Protein 4D0K (pdb70)

Organism: Chaetomium thermophilum (strain DSM 1495 / CBS 144.50 / IMI 039719) (NCBI:txid759272)

Solvent-accessible surface area: 23928 Å² total; per-residue (Å²): 71,74,93,78,35,67,69,35,18,117,33,28,49,19,55,114,82,95,63,102,131,16,7,49,7,13,18,12,0,60,79,15,13,0,0,0,0,0,2,27,111,0,27,2,3,0,4,64,12,98,97,6,82,87,11,0,1,3,28,1,3,67,60,109,28,23,24,1,66,35,10,28,22,13,111,129,0,0,0,0,0,0,14,111,1,0,2,3,0,33,29,45,1,1,8,70,32,51,14,122,68,147,47,3,104,39,0,54,0,1,3,28,0,52,100,48,59,91,13,0,1,0,0,0,82,11,106,31,5,0,0,0,27,2,107,146,12,72,47,82,95,72,32,92,13,123,88,62,1,35,38,6,55,75,29,112,34,1,0,0,0,7,99,88,0,12,0,1,0,2,32,17,129,64,19,132,52,64,91,58,9,103,2,5,72,53,47,20,58,10,0,8,1,69,73,38,23,0,0,0,0,0,0,88,132,61,18,18,66,67,0,18,0,0,20,0,146,106,56,48,69,59,172,48,3,74,2,102,44,74,0,1,24,0,18,4,15,34,120,93,92,46,14,0,9,2,0,5,81,132,0,42,6,21,28,8,46,10,105,83,38,137,66,58,43,57,73,138,5,135,23,82,31,100,9,85,32,5,28,24,0,40,0,1,24,0,5,3,0,8,2,20,76,7,18,9,4,0,9,0,2,60,129,109,17,37,1,2,90,136,60,101,105,32,97,99,46,178,116,149,168,106,246,116,145,91,82,3,85,122,15,87,0,10,95,7,0,6,75,3,3,2,1,4,33,8,31,104,35,118,84,59,101,23,22,46,62,25,8,68,41,29,3,0,58,5,0,10,41,65,0,1,27,70,77,70,88,156,38,101,9,41,12,11,32,40,41,0,60,67,4,0,29,67,5,43,58,13,51,101,46,13,5,73,0,48,8,172,76,90,53,1,9,3,1,0,1,5,96,15,0,106,86,29,10,55,135,2,38,67,105,15,76,182,198,48,85,47,80,30,136,48,4,83,4,0,0,22,0,7,0,0,4,29,16,23,74,22,118,81,62,99,52,2,0,58,57,51,26,24,62,23,0,22,1,0,3,22,58,0,0,20,72,65,77,91,153,46,117,29,58,46,46,80,42,48,9,61,66,7,2,60,59,0,40,69,16,50,107,82,86,7,106,0,53,12,95,98,114,138,64,85,55,99,12,6,3,105,67,0,58,82,22,1,50,114,0,8,73,51,0,64,158

InterPro domains:
  IPR012337 Ribonuclease H-like superfamily [SSF53098] (893-1071)
  IPR013520 Ribonuclease H-like domain [PF00929] (894-1067)
  IPR013520 Ribonuclease H-like domain [SM00479] (892-1076)
  IPR015943 WD40/YVTN repeat-like-containing domain superfamily [G3DSA:2.130.10.10] (1-319)
  IPR028881 PAN2, UCH domain [PF13423] (490-820)
  IPR028889 Ubiquitin specific protease UPS, catalytic domain [PS50235] (490-846)
  IPR030843 PAN2-PAN3 deadenylation complex catalytic subunit PAN2 [MF_03182] (2-1100)
  IPR036322 WD40-repeat-containing domain superfamily [SSF50978] (21-313)
  IPR036397 Ribonuclease H superfamily [G3DSA:3.30.420.10] (889-1093)
  IPR038765 Papain-like cysteine peptidase superfamily [SSF54001] (486-853)
  IPR048841 PAN2-PAN3 deadenylation complex catalytic subunit PAN2, N-terminal [PF20770] (24-309)
  IPR050785 PAN2-PAN3 complex catalytic subunit [PTHR15728] (4-1113)

B-factor: mean 44.95, std 17.05, range [20.57, 124.29]

GO terms:
  GO:0004535 poly(A)-specific ribonuclease activity (F, EXP)
  GO:0005515 protein binding (F, IPI)

Structure (mmCIF, N/CA/C/O backbone):
data_4D0K
#
_entry.id   4D0K
#
_cell.length_a   72.414
_cell.length_b   93.568
_cell.length_c   110.676
_cell.angle_alpha   90.00
_cell.angle_beta   90.00
_cell.angle_gamma   90.00
#
_symmetry.space_group_name_H-M   'P 21 21 21'
#
loop_
_entity.id
_entity.type
_entity.pdbx_description
1 polymer 'A-SPECIFIC RIBONUCLEASE SUBUNIT PAN2'
2 polymer 'PAB-DEPENDENT POLY(A)-SPECIFIC RIBONUCLEASE SUBUNIT PAN3-LIKE PROTEIN'
3 water water
#
loop_
_atom_site.group_PDB
_atom_site.id
_atom_site.type_symbol
_atom_site.label_atom_id
_atom_site.label_alt_id
_atom_site.label_comp_id
_atom_site.label_asym_id
_atom_site.label_entity_id
_atom_site.label_seq_id
_atom_site.pdbx_PDB_ins_code
_atom_site.Cartn_x
_atom_site.Cartn_y
_atom_site.Cartn_z
_atom_site.occupancy
_atom_site.B_iso_or_equiv
_atom_site.auth_seq_id
_atom_site.auth_comp_id
_atom_site.auth_asym_id
_atom_site.auth_atom_id
_atom_site.pdbx_PDB_model_num
ATOM 1 N N . MET A 1 4 ? -19.543 5.980 6.374 1.00 111.91 1 MET A N 1
ATOM 2 C CA . MET A 1 4 ? -20.240 7.048 5.667 1.00 113.30 1 MET A CA 1
ATOM 3 C C . MET A 1 4 ? -21.450 6.509 4.907 1.00 117.53 1 MET A C 1
ATOM 4 O O . MET A 1 4 ? -22.272 5.785 5.470 1.00 118.97 1 MET A O 1
ATOM 6 N N . ASP A 1 5 ? -21.547 6.858 3.627 1.00 118.13 2 ASP A N 1
ATOM 7 C CA . ASP A 1 5 ? -22.685 6.463 2.799 1.00 118.49 2 ASP A CA 1
ATOM 8 C C . ASP A 1 5 ? -22.778 4.953 2.605 1.00 115.10 2 ASP A C 1
ATOM 9 O O . ASP A 1 5 ? -21.878 4.207 2.994 1.00 113.02 2 ASP A O 1
ATOM 14 N N . ALA A 1 6 ? -23.873 4.510 1.994 1.00 113.11 3 ALA A N 1
ATOM 15 C CA . ALA A 1 6 ? -24.164 3.085 1.891 1.00 108.85 3 ALA A CA 1
ATOM 16 C C . ALA A 1 6 ? -24.328 2.606 0.451 1.00 101.62 3 ALA A C 1
ATOM 17 O O . ALA A 1 6 ? -24.085 1.436 0.152 1.00 99.69 3 ALA A O 1
ATOM 19 N N . ASP A 1 7 ? -24.739 3.501 -0.442 1.00 96.28 4 ASP A N 1
ATOM 20 C CA . ASP A 1 7 ? -25.020 3.103 -1.817 1.00 91.11 4 ASP A CA 1
ATOM 21 C C . ASP A 1 7 ? -23.778 3.164 -2.708 1.00 83.58 4 ASP A C 1
ATOM 22 O O . ASP A 1 7 ? -23.865 2.930 -3.912 1.00 83.60 4 ASP A O 1
ATOM 27 N N . TRP A 1 8 ? -22.627 3.469 -2.115 1.00 73.83 5 TRP A N 1
ATOM 28 C CA . TRP A 1 8 ? -21.373 3.503 -2.865 1.00 63.22 5 TRP A CA 1
ATOM 29 C C . TRP A 1 8 ? -21.020 2.134 -3.428 1.00 59.83 5 TRP A C 1
ATOM 30 O O . TRP A 1 8 ? -21.230 1.108 -2.780 1.00 61.79 5 TRP A O 1
ATOM 41 N N . ASP A 1 9 ? -20.483 2.127 -4.642 1.00 52.44 6 ASP A N 1
ATOM 42 C CA . ASP A 1 9 ? -20.131 0.887 -5.317 1.00 55.43 6 ASP A CA 1
ATOM 43 C C . ASP A 1 9 ? -19.073 1.157 -6.379 1.00 50.48 6 ASP A C 1
ATOM 44 O O . ASP A 1 9 ? -18.750 2.311 -6.654 1.00 47.16 6 ASP A O 1
ATOM 49 N N . GLU A 1 10 ? -18.526 0.096 -6.963 1.00 48.72 7 GLU A N 1
ATOM 50 C CA . GLU A 1 10 ? -17.649 0.252 -8.115 1.00 49.82 7 GLU A CA 1
ATOM 51 C C . GLU A 1 10 ? -18.481 0.700 -9.310 1.00 49.65 7 GLU A C 1
ATOM 52 O O . GLU A 1 10 ? -19.322 -0.046 -9.807 1.00 52.02 7 GLU A O 1
ATOM 58 N N . VAL A 1 11 ? -18.247 1.926 -9.758 1.00 45.95 8 VAL A N 1
ATOM 59 C CA . VAL A 1 11 ? -19.005 2.500 -10.863 1.00 44.39 8 VAL A CA 1
ATOM 60 C C . VAL A 1 11 ? -18.379 2.134 -12.203 1.00 43.27 8 VAL A C 1
ATOM 61 O O . VAL A 1 11 ? -19.076 1.817 -13.169 1.00 45.23 8 VAL A O 1
ATOM 65 N N . THR A 1 12 ? -17.053 2.162 -12.244 1.00 41.46 9 THR A N 1
ATOM 66 C CA . THR A 1 12 ? -16.315 1.926 -13.475 1.00 39.25 9 THR A CA 1
ATOM 67 C C . THR A 1 12 ? -15.033 1.157 -13.195 1.00 38.32 9 THR A C 1
ATOM 68 O O . THR A 1 12 ? -14.337 1.427 -12.218 1.00 36.85 9 THR A O 1
ATOM 72 N N . ARG A 1 13 ? -14.725 0.192 -14.050 1.00 33.36 10 ARG A N 1
ATOM 73 C CA . ARG A 1 13 ? -13.411 -0.426 -14.027 1.00 35.30 10 ARG A CA 1
ATOM 74 C C . ARG A 1 13 ? -12.808 -0.397 -15.420 1.00 38.05 10 ARG A C 1
ATOM 75 O O . ARG A 1 13 ? -13.429 -0.830 -16.390 1.00 43.22 10 ARG A O 1
ATOM 83 N N . ILE A 1 14 ? -11.597 0.125 -15.517 1.00 34.76 11 ILE A N 1
ATOM 84 C CA . ILE A 1 14 ? -10.863 0.064 -16.763 1.00 41.07 11 ILE A CA 1
ATOM 85 C C . ILE A 1 14 ? -9.531 -0.607 -16.506 1.00 42.86 11 ILE A C 1
ATOM 86 O O . ILE A 1 14 ? -9.053 -0.666 -15.370 1.00 40.44 11 ILE A O 1
ATOM 91 N N . ALA A 1 15 ? -8.950 -1.142 -17.566 1.00 42.52 12 ALA A N 1
ATOM 92 C CA . ALA A 1 15 ? -7.613 -1.690 -17.492 1.00 44.81 12 ALA A CA 1
ATOM 93 C C . ALA A 1 15 ? -6.722 -0.864 -18.395 1.00 47.00 12 ALA A C 1
ATOM 94 O O . ALA A 1 15 ? -6.898 -0.846 -19.612 1.00 46.43 12 ALA A O 1
ATOM 96 N N . TYR A 1 16 ? -5.782 -0.154 -17.792 1.00 40.92 13 TYR A N 1
ATOM 97 C CA . TYR A 1 16 ? -4.838 0.634 -18.556 1.00 38.86 13 TYR A CA 1
ATOM 98 C C . TYR A 1 16 ? -3.461 0.492 -17.922 1.00 43.04 13 TYR A C 1
ATOM 99 O O . TYR A 1 16 ? -3.315 0.681 -16.711 1.00 42.27 13 TYR A O 1
ATOM 108 N N . PRO A 1 17 ? -2.447 0.135 -18.729 1.00 44.12 14 PRO A N 1
ATOM 109 C CA . PRO A 1 17 ? -2.519 -0.152 -20.169 1.00 45.84 14 PRO A CA 1
ATOM 110 C C . PRO A 1 17 ? -3.391 -1.362 -20.499 1.00 50.47 14 PRO A C 1
ATOM 111 O O . PRO A 1 17 ? -3.556 -2.252 -19.658 1.00 45.57 14 PRO A O 1
ATOM 115 N N . ALA A 1 18 ? -3.962 -1.366 -21.700 1.00 50.20 15 ALA A N 1
ATOM 116 C CA . ALA A 1 18 ? -4.851 -2.435 -22.132 1.00 55.25 15 ALA A CA 1
ATOM 117 C C . ALA A 1 18 ? -4.113 -3.768 -22.187 1.00 56.90 15 ALA A C 1
ATOM 118 O O . ALA A 1 18 ? -2.953 -3.823 -22.599 1.00 50.76 15 ALA A O 1
ATOM 120 N N . PRO A 1 19 ? -4.783 -4.845 -21.749 1.00 66.35 16 PRO A N 1
ATOM 121 C CA . PRO A 1 19 ? -4.224 -6.200 -21.786 1.00 73.04 16 PRO A CA 1
ATOM 122 C C . PRO A 1 19 ? -3.759 -6.588 -23.186 1.00 75.44 16 PRO A C 1
ATOM 123 O O . PRO A 1 19 ? -4.482 -6.356 -24.155 1.00 71.08 16 PRO A O 1
ATOM 127 N N . GLY A 1 20 ? -2.564 -7.162 -23.282 1.00 81.08 17 GLY A N 1
ATOM 128 C CA . GLY A 1 20 ? -1.992 -7.531 -24.564 1.00 89.42 17 GLY A CA 1
ATOM 129 C C . GLY A 1 20 ? -1.067 -6.456 -25.101 1.00 93.87 17 GLY A C 1
ATOM 130 O O . GLY A 1 20 ? -0.843 -6.368 -26.311 1.00 95.61 17 GLY A O 1
ATOM 131 N N . THR A 1 21 ? -0.534 -5.643 -24.190 1.00 93.34 18 THR A N 1
ATOM 132 C CA . THR A 1 21 ? 0.362 -4.537 -24.525 1.00 92.30 18 THR A CA 1
ATOM 133 C C . THR A 1 21 ? -0.276 -3.579 -25.529 1.00 93.65 18 THR A C 1
ATOM 134 O O . THR A 1 21 ? -1.085 -2.726 -25.159 1.00 93.94 18 THR A O 1
ATOM 136 N N . PHE A 1 24 ? 3.916 -4.086 -20.592 1.00 104.73 21 PHE A N 1
ATOM 137 C CA . PHE A 1 24 ? 2.556 -4.546 -20.859 1.00 105.26 21 PHE A CA 1
ATOM 138 C C . PHE A 1 24 ? 1.753 -4.768 -19.567 1.00 106.99 21 PHE A C 1
ATOM 139 O O . PHE A 1 24 ? 0.621 -4.291 -19.464 1.00 105.56 21 PHE A O 1
ATOM 141 N N . PRO A 1 25 ? 2.320 -5.491 -18.577 1.00 110.10 22 PRO A N 1
ATOM 142 C CA . PRO A 1 25 ? 1.572 -5.571 -17.322 1.00 107.94 22 PRO A CA 1
ATOM 143 C C . PRO A 1 25 ? 2.047 -4.539 -16.305 1.00 103.43 22 PRO A C 1
ATOM 144 O O . PRO A 1 25 ? 2.101 -4.839 -15.112 1.00 122.92 22 PRO A O 1
ATOM 148 N N . ARG A 1 26 ? 2.388 -3.343 -16.775 1.00 83.76 23 ARG A N 1
ATOM 149 C CA . ARG A 1 26 ? 2.956 -2.314 -15.910 1.00 64.29 23 ARG A CA 1
ATOM 150 C C . ARG A 1 26 ? 1.917 -1.260 -15.526 1.00 46.22 23 ARG A C 1
ATOM 151 O O . ARG A 1 26 ? 1.530 -0.428 -16.349 1.00 41.53 23 ARG A O 1
ATOM 159 N N . PRO A 1 27 ? 1.463 -1.294 -14.265 1.00 40.08 24 PRO A N 1
ATOM 160 C CA . PRO A 1 27 ? 0.420 -0.390 -13.772 1.00 36.84 24 PRO A CA 1
ATOM 161 C C . PRO A 1 27 ? 0.872 1.064 -13.754 1.00 33.68 24 PRO A C 1
ATOM 162 O O . PRO A 1 27 ? 2.070 1.342 -13.823 1.00 33.14 24 PRO A O 1
ATOM 166 N N . ALA A 1 28 ? -0.084 1.978 -13.643 1.00 29.07 25 ALA A N 1
ATOM 167 C CA . ALA A 1 28 ? 0.235 3.381 -13.419 1.00 28.35 25 ALA A CA 1
ATOM 168 C C . ALA A 1 28 ? 1.174 3.526 -12.225 1.00 27.67 25 ALA A C 1
ATOM 169 O O . ALA A 1 28 ? 1.055 2.794 -11.238 1.00 27.59 25 ALA A O 1
ATOM 171 N N . THR A 1 29 ? 2.117 4.456 -12.321 1.00 27.15 26 THR A N 1
ATOM 172 C CA . THR A 1 29 ? 3.051 4.715 -11.231 1.00 29.06 26 THR A CA 1
ATOM 173 C C . THR A 1 29 ? 2.616 5.921 -10.406 1.00 30.09 26 THR A C 1
ATOM 174 O O . THR A 1 29 ? 3.132 6.160 -9.315 1.00 26.14 26 THR A O 1
ATOM 178 N N . ALA A 1 30 ? 1.666 6.681 -10.940 1.00 25.85 27 ALA A N 1
ATOM 179 C CA . ALA A 1 30 ? 1.108 7.829 -10.226 1.00 26.31 27 ALA A CA 1
ATOM 180 C C . ALA A 1 30 ? -0.297 8.107 -10.733 1.00 24.34 27 ALA A C 1
ATOM 181 O O . ALA A 1 30 ? -0.577 7.925 -11.917 1.00 26.44 27 ALA A O 1
ATOM 183 N N . VAL A 1 31 ? -1.187 8.520 -9.832 1.00 23.61 28 VAL A N 1
ATOM 184 C CA A VAL A 1 31 ? -2.546 8.899 -10.214 0.50 21.51 28 VAL A CA 1
ATOM 185 C CA B VAL A 1 31 ? -2.560 8.854 -10.191 0.50 23.85 28 VAL A CA 1
ATOM 186 C C . VAL A 1 31 ? -3.031 10.037 -9.338 1.00 25.82 28 VAL A C 1
ATOM 187 O O . VAL A 1 31 ? -2.637 10.155 -8.176 1.00 25.59 28 VAL A O 1
ATOM 194 N N . ALA A 1 32 ? -3.871 10.896 -9.906 1.00 24.13 29 ALA A N 1
ATOM 195 C CA . ALA A 1 32 ? -4.427 12.019 -9.156 1.00 25.84 29 ALA A CA 1
ATOM 196 C C . ALA A 1 32 ? -5.679 12.556 -9.826 1.00 26.70 29 ALA A C 1
ATOM 197 O O . ALA A 1 32 ? -5.743 12.663 -11.053 1.00 25.86 29 ALA A O 1
ATOM 199 N N . PHE A 1 33 ? -6.669 12.903 -9.014 1.00 24.53 30 PHE A N 1
ATOM 200 C CA . PHE A 1 33 ? -7.841 13.606 -9.501 1.00 20.57 30 PHE A CA 1
ATOM 201 C C . PHE A 1 33 ? -7.515 15.083 -9.661 1.00 25.25 30 PHE A C 1
ATOM 202 O O . PHE A 1 33 ? -6.944 15.703 -8.764 1.00 24.00 30 PHE A O 1
ATOM 210 N N . ASP A 1 34 ? -7.892 15.632 -10.807 1.00 24.79 31 ASP A N 1
ATOM 211 C CA . ASP A 1 34 ? -7.779 17.063 -11.102 1.00 26.44 31 ASP A CA 1
ATOM 212 C C . ASP A 1 34 ? -8.792 17.851 -10.262 1.00 23.74 31 ASP A C 1
ATOM 213 O O . ASP A 1 34 ? -9.972 17.510 -10.251 1.00 27.39 31 ASP A O 1
ATOM 218 N N . PRO A 1 35 ? -8.346 18.902 -9.548 1.00 29.12 32 PRO A N 1
ATOM 219 C CA . PRO A 1 35 ? -9.304 19.693 -8.759 1.00 32.19 32 PRO A CA 1
ATOM 220 C C . PRO A 1 35 ? -10.139 20.671 -9.588 1.00 35.84 32 PRO A C 1
ATOM 221 O O . PRO A 1 35 ? -11.152 21.177 -9.093 1.00 34.86 32 PRO A O 1
ATOM 225 N N . ILE A 1 36 ? -9.725 20.915 -10.828 1.00 32.57 33 ILE A N 1
ATOM 226 C CA . ILE A 1 36 ? -10.316 21.957 -11.674 1.00 39.06 33 ILE A CA 1
ATOM 227 C C . ILE A 1 36 ? -11.139 21.387 -12.844 1.00 41.18 33 ILE A C 1
ATOM 228 O O . ILE A 1 36 ? -12.125 21.989 -13.278 1.00 42.16 33 ILE A O 1
ATOM 233 N N . ALA A 1 37 ? -10.745 20.217 -13.340 1.00 34.93 34 ALA A N 1
ATOM 234 C CA . ALA A 1 37 ? -11.452 19.574 -14.446 1.00 35.64 34 ALA A CA 1
ATOM 235 C C . ALA A 1 37 ? -11.879 18.165 -14.049 1.00 36.38 34 ALA A C 1
ATOM 236 O O . ALA A 1 37 ? -11.259 17.559 -13.178 1.00 34.03 34 ALA A O 1
ATOM 238 N N . GLU A 1 38 ? -12.929 17.644 -14.683 1.00 31.99 35 GLU A N 1
ATOM 239 C CA . GLU A 1 38 ? -13.428 16.302 -14.359 1.00 34.56 35 GLU A CA 1
ATOM 240 C C . GLU A 1 38 ? -12.538 15.233 -14.980 1.00 30.40 35 GLU A C 1
ATOM 241 O O . GLU A 1 38 ? -12.987 14.422 -15.799 1.00 28.48 35 GLU A O 1
ATOM 247 N N . LEU A 1 39 ? -11.274 15.245 -14.572 1.00 26.96 36 LEU A N 1
ATOM 248 C CA . LEU A 1 39 ? -10.242 14.401 -15.152 1.00 25.55 36 LEU A CA 1
ATOM 249 C C . LEU A 1 39 ? -9.543 13.580 -14.082 1.00 25.46 36 LEU A C 1
ATOM 250 O O . LEU A 1 39 ? -9.266 14.077 -12.990 1.00 26.54 36 LEU A O 1
ATOM 255 N N . LEU A 1 40 ? -9.266 12.321 -14.403 1.00 23.33 37 LEU A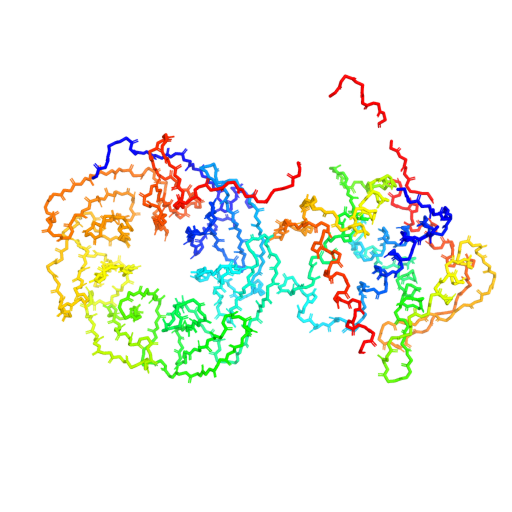 N 1
ATOM 256 C CA . LEU A 1 40 ? -8.325 11.526 -13.629 1.00 23.02 37 LEU A CA 1
ATOM 257 C C . LEU A 1 40 ? -7.016 11.481 -14.395 1.00 26.05 37 LEU A C 1
ATOM 258 O O . LEU A 1 40 ? -7.002 11.092 -15.561 1.00 26.00 37 LEU A O 1
ATOM 263 N N . TRP A 1 41 ? -5.923 11.878 -13.748 1.00 21.15 38 TRP A N 1
ATOM 264 C CA . TRP A 1 41 ? -4.608 11.833 -14.381 1.00 24.12 38 TRP A CA 1
ATOM 265 C C . TRP A 1 41 ? -3.823 10.605 -13.939 1.00 25.09 38 TRP A C 1
ATOM 266 O O . TRP A 1 41 ? -3.807 10.271 -12.755 1.00 24.50 38 TRP A O 1
ATOM 277 N N . ALA A 1 42 ? -3.189 9.934 -14.899 1.00 23.24 39 ALA A N 1
ATOM 278 C CA . ALA A 1 42 ? -2.381 8.750 -14.621 1.00 24.84 39 ALA A CA 1
ATOM 279 C C . ALA A 1 42 ? -1.005 8.884 -15.269 1.00 26.51 39 ALA A C 1
ATOM 280 O O . ALA A 1 42 ? -0.878 9.350 -16.401 1.00 24.64 39 ALA A O 1
ATOM 282 N N . GLY A 1 43 ? 0.022 8.478 -14.539 1.00 24.99 40 GLY A N 1
ATOM 283 C CA . GLY A 1 43 ? 1.376 8.484 -15.053 1.00 23.12 40 GLY A CA 1
ATOM 284 C C . GLY A 1 43 ? 1.888 7.059 -15.072 1.00 27.99 40 GLY A C 1
ATOM 285 O O . GLY A 1 43 ? 1.454 6.225 -14.275 1.00 29.66 40 GLY A O 1
ATOM 286 N N . PHE A 1 44 ? 2.817 6.780 -15.974 1.00 27.24 41 PHE A N 1
ATOM 287 C CA . PHE A 1 44 ? 3.244 5.407 -16.226 1.00 28.73 41 PHE A CA 1
ATOM 288 C C . PHE A 1 44 ? 4.751 5.321 -16.384 1.00 32.75 41 PHE A C 1
ATOM 289 O O . PHE A 1 44 ? 5.448 6.335 -16.333 1.00 31.31 41 PHE A O 1
ATOM 297 N N . ASP A 1 45 ? 5.257 4.107 -16.574 1.00 36.61 42 ASP A N 1
ATOM 298 C CA A ASP A 1 45 ? 6.664 3.929 -16.893 0.50 42.15 42 ASP A CA 1
ATOM 299 C CA B ASP A 1 45 ? 6.663 3.923 -16.898 0.50 42.15 42 ASP A CA 1
ATOM 300 C C . ASP A 1 45 ? 6.956 4.540 -18.261 1.00 38.58 42 ASP A C 1
ATOM 301 O O . ASP A 1 45 ? 6.042 4.743 -19.069 1.00 37.76 42 ASP A O 1
ATOM 310 N N . ARG A 1 46 ? 8.228 4.843 -18.505 1.00 37.68 43 ARG A N 1
ATOM 311 C CA . ARG A 1 46 ? 8.676 5.457 -19.754 1.00 42.09 43 ARG A CA 1
ATOM 312 C C . ARG A 1 46 ? 8.072 6.844 -19.948 1.00 38.36 43 ARG A C 1
ATOM 313 O O . ARG A 1 46 ? 7.874 7.299 -21.074 1.00 37.64 43 ARG A O 1
ATOM 321 N N . GLY A 1 47 ? 7.778 7.509 -18.835 1.00 35.30 44 GLY A N 1
ATOM 322 C CA . GLY A 1 47 ? 7.418 8.914 -18.850 1.00 35.83 44 GLY A CA 1
ATOM 323 C C . GLY A 1 47 ? 6.089 9.261 -19.484 1.00 32.24 44 GLY A C 1
ATOM 324 O O . GLY A 1 47 ? 5.874 10.411 -19.875 1.00 35.68 44 GLY A O 1
ATOM 325 N N . ARG A 1 48 ? 5.190 8.286 -19.578 1.00 27.65 45 ARG A N 1
ATOM 326 C CA . ARG A 1 48 ? 3.897 8.516 -20.224 1.00 31.94 45 ARG A CA 1
ATOM 327 C C . ARG A 1 48 ? 2.830 9.018 -19.252 1.00 27.89 45 ARG A C 1
ATOM 328 O O . ARG A 1 48 ? 2.722 8.540 -18.126 1.00 25.89 45 ARG A O 1
ATOM 336 N N . VAL A 1 49 ? 2.051 9.987 -19.713 1.00 26.60 46 VAL A N 1
ATOM 337 C CA . VAL A 1 49 ? 0.910 10.505 -18.978 1.00 24.57 46 VAL A CA 1
ATOM 338 C C . VAL A 1 49 ? -0.336 10.422 -19.848 1.00 27.07 46 VAL A C 1
ATOM 339 O O . VAL A 1 49 ? -0.274 10.640 -21.061 1.00 25.38 46 VAL A O 1
ATOM 343 N N . CYS A 1 50 ? -1.469 10.089 -19.248 1.00 24.46 47 CYS A N 1
ATOM 344 C CA . CYS A 1 50 ? -2.723 10.362 -19.928 1.00 25.93 47 CYS A CA 1
ATOM 345 C C . CYS A 1 50 ? -3.817 10.705 -18.933 1.00 27.64 47 CYS A C 1
ATOM 346 O O . CYS A 1 50 ? -3.720 10.415 -17.739 1.00 30.61 47 CYS A O 1
ATOM 349 N N . SER A 1 51 ? -4.851 11.361 -19.430 1.00 26.30 48 SER A N 1
ATOM 350 C CA . SER A 1 51 ? -5.969 11.732 -18.586 1.00 25.25 48 SER A CA 1
ATOM 351 C C . SER A 1 51 ? -7.194 10.970 -19.034 1.00 24.99 48 SER A C 1
ATOM 352 O O . SER A 1 51 ? -7.284 10.527 -20.185 1.00 27.77 48 SER A O 1
ATOM 355 N N . PHE A 1 52 ? -8.128 10.809 -18.108 1.00 23.96 49 PHE A N 1
ATOM 356 C CA . PHE A 1 52 ? -9.373 10.107 -18.352 1.00 25.53 49 PHE A CA 1
ATOM 357 C C . PHE A 1 52 ? -10.508 11.000 -17.887 1.00 26.83 49 PHE A C 1
ATOM 358 O O . PHE A 1 52 ? -10.451 11.554 -16.783 1.00 28.10 49 PHE A O 1
ATOM 366 N N . TYR A 1 53 ? -11.543 11.126 -18.708 1.00 27.80 50 TYR A N 1
ATOM 367 C CA . TYR A 1 53 ? -12.638 12.049 -18.420 1.00 33.24 50 TYR A CA 1
ATOM 368 C C . TYR A 1 53 ? -13.892 11.374 -17.867 1.00 32.56 50 TYR A C 1
ATOM 369 O O . TYR A 1 53 ? -14.329 10.339 -18.371 1.00 31.15 50 TYR A O 1
ATOM 378 N N . GLY A 1 54 ? -14.469 11.981 -16.835 1.00 32.50 51 GLY A N 1
ATOM 379 C CA . GLY A 1 54 ? -15.795 11.616 -16.361 1.00 35.20 51 GLY A CA 1
ATOM 380 C C . GLY A 1 54 ? -15.908 10.254 -15.702 1.00 35.04 51 GLY A C 1
ATOM 381 O O . GLY A 1 54 ? -14.908 9.564 -15.489 1.00 32.27 51 GLY A O 1
ATOM 382 N N . ARG A 1 55 ? -17.141 9.861 -15.397 1.00 37.73 52 ARG A N 1
ATOM 383 C CA . ARG A 1 55 ? -17.393 8.632 -14.647 1.00 38.64 52 ARG A CA 1
ATOM 384 C C . ARG A 1 55 ? -17.001 7.380 -15.425 1.00 36.93 52 ARG A C 1
ATOM 385 O O . ARG A 1 55 ? -16.689 6.351 -14.830 1.00 35.49 52 ARG A O 1
ATOM 393 N N . ASP A 1 56 ? -16.999 7.465 -16.753 1.00 33.29 53 ASP A N 1
ATOM 394 C CA . ASP A 1 56 ? -16.627 6.314 -17.572 1.00 35.48 53 ASP A CA 1
ATOM 395 C C . ASP A 1 56 ? -15.121 6.233 -17.818 1.00 32.67 53 ASP A C 1
ATOM 396 O O . ASP A 1 56 ? -14.635 5.269 -18.415 1.00 33.27 53 ASP A O 1
ATOM 401 N N . LEU A 1 57 ? -14.389 7.240 -17.343 1.00 29.38 54 LEU A N 1
ATOM 402 C CA . LEU A 1 57 ? -12.933 7.289 -17.492 1.00 26.21 54 LEU A CA 1
ATOM 403 C C . LEU A 1 57 ? -12.512 7.091 -18.948 1.00 31.63 54 LEU A C 1
ATOM 404 O O . LEU A 1 57 ? -11.694 6.220 -19.270 1.00 28.13 54 LEU A O 1
ATOM 409 N N . THR A 1 58 ? -13.089 7.914 -19.817 1.00 32.31 55 THR A N 1
ATOM 410 C CA . THR A 1 58 ? -12.765 7.919 -21.238 1.00 32.82 55 THR A CA 1
ATOM 411 C C . THR A 1 58 ? -11.444 8.633 -21.471 1.00 30.60 55 THR A C 1
ATOM 412 O O . THR A 1 58 ? -11.261 9.769 -21.021 1.00 28.15 55 THR A O 1
ATOM 416 N N . ARG A 1 59 ? -10.523 7.973 -22.168 1.00 32.41 56 ARG A N 1
ATOM 417 C CA . ARG A 1 59 ? -9.212 8.558 -22.431 1.00 36.27 56 ARG A CA 1
ATOM 418 C C . ARG A 1 59 ? -9.366 9.911 -23.127 1.00 34.41 56 ARG A C 1
ATOM 419 O O . ARG A 1 59 ? -10.114 10.041 -24.094 1.00 31.79 56 ARG A O 1
ATOM 427 N N . TYR A 1 60 ? -8.668 10.917 -22.613 1.00 27.02 57 TYR A N 1
ATOM 428 C CA . TYR A 1 60 ? -8.841 12.289 -23.075 1.00 30.69 57 TYR A CA 1
ATOM 429 C C . TYR A 1 60 ? -7.588 12.799 -23.781 1.00 32.14 57 TYR A C 1
ATOM 430 O O . TYR A 1 60 ? -7.521 12.807 -25.007 1.00 32.71 57 TYR A O 1
ATOM 439 N N . THR A 1 61 ? -6.594 13.222 -23.014 1.00 26.41 58 THR A N 1
ATOM 440 C CA . THR A 1 61 ? -5.343 13.672 -23.610 1.00 26.30 58 THR A CA 1
ATOM 441 C C . THR A 1 61 ? -4.189 12.834 -23.097 1.00 28.69 58 THR A C 1
ATOM 442 O O . THR A 1 61 ? -4.332 12.065 -22.143 1.00 28.31 58 THR A O 1
ATOM 446 N N . ALA A 1 62 ? -3.039 12.982 -23.740 1.00 28.27 59 ALA A N 1
ATOM 447 C CA . ALA A 1 62 ? -1.871 12.188 -23.397 1.00 24.71 59 ALA A CA 1
ATOM 448 C C . ALA A 1 62 ? -0.612 12.890 -23.882 1.00 31.34 59 ALA A C 1
ATOM 449 O O . ALA A 1 62 ? -0.638 13.607 -24.888 1.00 31.25 59 ALA A O 1
ATOM 451 N N . PHE A 1 63 ? 0.486 12.690 -23.163 1.00 30.90 60 PHE A N 1
ATOM 452 C CA . PHE A 1 63 ? 1.763 13.291 -23.529 1.00 33.11 60 PHE A CA 1
ATOM 453 C C . PHE A 1 63 ? 2.893 12.647 -22.741 1.00 34.86 60 PHE A C 1
ATOM 454 O O . PHE A 1 63 ? 2.658 11.938 -21.761 1.00 31.99 60 PHE A O 1
ATOM 462 N N . LYS A 1 64 ? 4.122 12.905 -23.167 1.00 32.66 61 LYS A N 1
ATOM 463 C CA . LYS A 1 64 ? 5.292 12.402 -22.460 1.00 33.88 61 LYS A CA 1
ATOM 464 C C . LYS A 1 64 ? 5.977 13.540 -21.716 1.00 35.82 61 LYS A C 1
ATOM 465 O O . LYS A 1 64 ? 5.817 14.710 -22.077 1.00 33.18 61 LYS A O 1
ATOM 471 N N . ILE A 1 65 ? 6.729 13.204 -20.670 1.00 33.55 62 ILE A N 1
ATOM 472 C CA . ILE A 1 65 ? 7.336 14.231 -19.824 1.00 33.89 62 ILE A CA 1
ATOM 473 C C . ILE A 1 65 ? 8.857 14.116 -19.765 1.00 33.65 62 ILE A C 1
ATOM 474 O O . ILE A 1 65 ? 9.536 14.996 -19.237 1.00 37.15 62 ILE A O 1
ATOM 479 N N . GLN A 1 66 ? 9.378 13.019 -20.300 1.00 29.70 63 GLN A N 1
ATOM 480 C CA . GLN A 1 66 ? 10.801 12.705 -20.217 1.00 35.93 63 GLN A CA 1
ATOM 481 C C . GLN A 1 66 ? 11.124 11.605 -21.221 1.00 39.92 63 GLN A C 1
ATOM 482 O O . GLN A 1 66 ? 10.216 10.907 -21.671 1.00 39.26 63 GLN A O 1
ATOM 488 N N . PRO A 1 67 ? 12.410 11.446 -21.585 1.00 44.35 64 PRO A N 1
ATOM 489 C CA . PRO A 1 67 ? 12.783 10.326 -22.463 1.00 45.33 64 PRO A CA 1
ATOM 490 C C . PRO A 1 67 ? 12.418 8.979 -21.844 1.00 42.20 64 PRO A C 1
ATOM 491 O O . PRO A 1 67 ? 12.389 8.870 -20.619 1.00 41.59 64 PRO A O 1
ATOM 495 N N . ALA A 1 68 ? 12.145 7.974 -22.672 1.00 40.55 65 ALA A N 1
ATOM 496 C CA . ALA A 1 68 ? 11.687 6.673 -22.183 1.00 46.20 65 ALA A CA 1
ATOM 497 C C . ALA A 1 68 ? 12.661 6.039 -21.188 1.00 46.76 65 ALA A C 1
ATOM 498 O O . ALA A 1 68 ? 12.250 5.326 -20.272 1.00 43.56 65 ALA A O 1
ATOM 500 N N . SER A 1 69 ? 13.947 6.316 -21.368 1.00 46.79 66 SER A N 1
ATOM 501 C CA . SER A 1 69 ? 14.993 5.716 -20.544 1.00 48.22 66 SER A CA 1
ATOM 502 C C . SER A 1 69 ? 15.028 6.261 -19.118 1.00 47.13 66 SER A C 1
ATOM 503 O O . SER A 1 69 ? 15.687 5.691 -18.252 1.00 47.41 66 SER A O 1
ATOM 506 N N . GLU A 1 70 ? 14.328 7.363 -18.868 1.00 44.90 67 GLU A N 1
ATOM 507 C CA . GLU A 1 70 ? 14.390 7.988 -17.548 1.00 42.75 67 GLU A CA 1
ATOM 508 C C . GLU A 1 70 ? 13.257 7.544 -16.618 1.00 44.35 67 GLU A C 1
ATOM 509 O O . GLU A 1 70 ? 12.977 8.196 -15.613 1.00 47.62 67 GLU A O 1
ATOM 515 N N . GLY A 1 71 ? 12.614 6.428 -16.952 1.00 42.53 68 GLY A N 1
ATOM 516 C CA . GLY A 1 71 ? 11.724 5.752 -16.019 1.00 43.60 68 GLY A CA 1
ATOM 517 C C . GLY A 1 71 ? 10.317 6.301 -15.842 1.00 38.61 68 GLY A C 1
ATOM 518 O O . GLY A 1 71 ? 9.731 6.846 -16.773 1.00 37.64 68 GLY A O 1
ATOM 519 N N . PRO A 1 72 ? 9.767 6.162 -14.623 1.00 34.02 69 PRO A N 1
ATOM 520 C CA . PRO A 1 72 ? 8.348 6.423 -14.358 1.00 30.89 69 PRO A CA 1
ATOM 521 C C . PRO A 1 72 ? 7.995 7.869 -14.012 1.00 32.29 69 PRO A C 1
ATOM 522 O O . PRO A 1 72 ? 8.845 8.675 -13.616 1.00 29.54 69 PRO A O 1
ATOM 526 N N . VAL A 1 73 ? 6.711 8.171 -14.163 1.00 27.93 70 VAL A N 1
ATOM 527 C CA . VAL A 1 73 ? 6.118 9.385 -13.628 1.00 29.42 70 VAL A CA 1
ATOM 528 C C . VAL A 1 73 ? 6.014 9.253 -12.111 1.00 26.04 70 VAL A C 1
ATOM 529 O O . VAL A 1 73 ? 5.607 8.207 -11.608 1.00 26.70 70 VAL A O 1
ATOM 533 N N . ARG A 1 74 ? 6.376 10.309 -11.386 1.00 24.58 71 ARG A N 1
ATOM 534 C CA . ARG A 1 74 ? 6.449 10.253 -9.931 1.00 26.41 71 ARG A CA 1
ATOM 535 C C . ARG A 1 74 ? 5.239 10.869 -9.241 1.00 29.08 71 ARG A C 1
ATOM 536 O O . ARG A 1 74 ? 4.772 10.343 -8.231 1.00 27.43 71 ARG A O 1
ATOM 544 N N . GLN A 1 75 ? 4.738 11.984 -9.771 1.00 23.87 72 GLN A N 1
ATOM 545 C CA . GLN A 1 75 ? 3.687 12.728 -9.077 1.00 25.45 72 GLN A CA 1
ATOM 546 C C . GLN A 1 75 ? 3.054 13.813 -9.933 1.00 22.70 72 GLN A C 1
ATOM 547 O O . GLN A 1 75 ? 3.688 14.337 -10.849 1.00 25.02 72 GLN A O 1
ATOM 553 N N . PHE A 1 76 ? 1.804 14.150 -9.615 1.00 23.10 73 PHE A N 1
ATOM 554 C CA . PHE A 1 76 ? 1.107 15.286 -10.218 1.00 23.11 73 PHE A CA 1
ATOM 555 C C . PHE A 1 76 ? 0.857 16.418 -9.222 1.00 26.80 73 PHE A C 1
ATOM 556 O O . PHE A 1 76 ? 0.605 16.169 -8.051 1.00 25.94 73 PHE A O 1
ATOM 564 N N . LEU A 1 77 ? 0.916 17.657 -9.705 1.00 25.07 74 LEU A N 1
ATOM 565 C CA . LEU A 1 77 ? 0.348 18.802 -8.994 1.00 27.25 74 LEU A CA 1
ATOM 566 C C . LEU A 1 77 ? -0.478 19.592 -10.000 1.00 31.10 74 LEU A C 1
ATOM 567 O O . LEU A 1 77 ? -0.285 19.447 -11.202 1.00 28.38 74 LEU A O 1
ATOM 572 N N . PHE A 1 78 ? -1.400 20.420 -9.523 1.00 27.79 75 PHE A N 1
ATOM 573 C CA . PHE A 1 78 ? -2.327 21.088 -10.429 1.00 28.26 75 PHE A CA 1
ATOM 574 C C . PHE A 1 78 ? -2.371 22.596 -10.237 1.00 31.66 75 PHE A C 1
ATOM 575 O O . PHE A 1 78 ? -2.312 23.108 -9.117 1.00 29.05 75 PHE A O 1
ATOM 583 N N . HIS A 1 79 ? -2.481 23.286 -11.361 1.00 33.69 76 HIS A N 1
ATOM 584 C CA . HIS A 1 79 ? -2.462 24.736 -11.417 1.00 35.30 76 HIS A CA 1
ATOM 585 C C . HIS A 1 79 ? -3.592 25.163 -12.338 1.00 33.67 76 HIS A C 1
ATOM 586 O O . HIS A 1 79 ? -4.058 24.365 -13.156 1.00 32.74 76 HIS A O 1
ATOM 593 N N . ASP A 1 80 ? -4.044 26.405 -12.207 1.00 34.53 77 ASP A N 1
ATOM 594 C CA A ASP A 1 80 ? -5.068 26.937 -13.100 0.50 36.83 77 ASP A CA 1
ATOM 595 C CA B ASP A 1 80 ? -5.071 26.924 -13.102 0.50 36.83 77 ASP A CA 1
ATOM 596 C C . ASP A 1 80 ? -4.645 26.781 -14.561 1.00 34.88 77 ASP A C 1
ATOM 597 O O . ASP A 1 80 ? -5.462 26.463 -15.424 1.00 36.68 77 ASP A O 1
ATOM 606 N N . LYS A 1 81 ? -3.358 26.994 -14.829 1.00 34.25 78 LYS A N 1
ATOM 607 C CA . LYS A 1 81 ? -2.832 26.943 -16.195 1.00 39.97 78 LYS A CA 1
ATOM 608 C C . LYS A 1 81 ? -2.635 25.527 -16.743 1.00 36.42 78 LYS A C 1
ATOM 609 O O . LYS A 1 81 ? -2.543 25.343 -17.955 1.00 32.28 78 LYS A O 1
ATOM 615 N N . GLY A 1 82 ? -2.546 24.533 -15.866 1.00 35.52 79 GLY A N 1
ATOM 616 C CA . GLY A 1 82 ? -2.350 23.169 -16.325 1.00 29.38 79 GLY A CA 1
ATOM 617 C C . GLY A 1 82 ? -1.827 22.193 -15.284 1.00 29.99 79 GLY A C 1
ATOM 618 O O . GLY A 1 82 ? -1.895 22.441 -14.076 1.00 30.38 79 GLY A O 1
ATOM 619 N N . VAL A 1 83 ? -1.300 21.072 -15.763 1.00 28.29 80 VAL A N 1
ATOM 620 C CA . VAL A 1 83 ? -0.886 19.990 -14.879 1.00 27.89 80 VAL A CA 1
ATOM 621 C C . VAL A 1 83 ? 0.636 19.941 -14.783 1.00 28.34 80 VAL A C 1
ATOM 622 O O . VAL A 1 83 ? 1.348 19.955 -15.790 1.00 27.24 80 VAL A O 1
ATOM 626 N N . ILE A 1 84 ? 1.129 19.924 -13.552 1.00 27.73 81 ILE A N 1
ATOM 627 C CA . ILE A 1 84 ? 2.555 19.802 -13.296 1.00 28.63 81 ILE A CA 1
ATOM 628 C C . ILE A 1 84 ? 2.876 18.334 -13.051 1.00 28.97 81 ILE A C 1
ATOM 629 O O . ILE A 1 84 ? 2.212 17.669 -12.250 1.00 26.03 81 ILE A O 1
ATOM 634 N N . VAL A 1 85 ? 3.875 17.817 -13.757 1.00 26.77 82 VAL A N 1
ATOM 635 C CA . VAL A 1 85 ? 4.196 16.401 -13.657 1.00 27.12 82 VAL A CA 1
ATOM 636 C C . VAL A 1 85 ? 5.651 16.202 -13.286 1.00 26.66 82 VAL A C 1
ATOM 637 O O . VAL A 1 85 ? 6.547 16.750 -13.926 1.00 28.74 82 VAL A O 1
ATOM 641 N N . LEU A 1 86 ? 5.881 15.400 -12.255 1.00 26.23 83 LEU A N 1
ATOM 642 C CA . LEU A 1 86 ? 7.233 15.140 -11.790 1.00 25.55 83 LEU A CA 1
ATOM 643 C C . LEU A 1 86 ? 7.793 13.868 -12.409 1.00 25.90 83 LEU A C 1
ATOM 644 O O . LEU A 1 86 ? 7.192 12.799 -12.306 1.00 27.78 83 LEU A O 1
ATOM 649 N N . GLY A 1 87 ? 8.950 13.995 -13.049 1.00 30.09 84 GLY A N 1
ATOM 650 C CA . GLY A 1 87 ? 9.681 12.844 -13.542 1.00 29.80 84 GLY A CA 1
ATOM 651 C C . GLY A 1 87 ? 10.881 12.579 -12.655 1.00 34.15 84 GLY A C 1
ATOM 652 O O . GLY A 1 87 ? 11.020 13.187 -11.595 1.00 30.44 84 GLY A O 1
ATOM 653 N N . THR A 1 88 ? 11.754 11.679 -13.089 1.00 36.43 85 THR A N 1
ATOM 654 C CA . THR A 1 88 ? 12.900 11.270 -12.280 1.00 39.37 85 THR A CA 1
ATOM 655 C C . THR A 1 88 ? 14.040 12.290 -12.319 1.00 40.27 85 THR A C 1
ATOM 656 O O . THR A 1 88 ? 14.726 12.496 -11.317 1.00 38.39 85 THR A O 1
ATOM 660 N N . ARG A 1 89 ? 14.237 12.927 -13.473 1.00 29.77 86 ARG A N 1
ATOM 661 C CA . ARG A 1 89 ? 15.335 13.874 -13.637 1.00 34.38 86 ARG A CA 1
ATOM 662 C C . ARG A 1 89 ? 14.851 15.198 -14.210 1.00 37.20 86 ARG A C 1
ATOM 663 O O . ARG A 1 89 ? 15.647 16.009 -14.680 1.00 42.29 86 ARG A O 1
ATOM 671 N N . SER A 1 90 ? 13.544 15.416 -14.167 1.00 31.37 87 SER A N 1
ATOM 672 C CA . SER A 1 90 ? 12.977 16.620 -14.747 1.00 32.84 87 SER A CA 1
ATOM 673 C C . SER A 1 90 ? 11.582 16.902 -14.220 1.00 30.33 87 SER A C 1
ATOM 674 O O . SER A 1 90 ? 10.955 16.054 -13.586 1.00 28.95 87 SER A O 1
ATOM 677 N N . VAL A 1 91 ? 11.114 18.114 -14.481 1.00 32.36 88 VAL A N 1
ATOM 678 C CA . VAL A 1 91 ? 9.776 18.527 -14.101 1.00 32.33 88 VAL A CA 1
ATOM 679 C C . VAL A 1 91 ? 9.095 19.089 -15.337 1.00 31.98 88 VAL A C 1
ATOM 680 O O . VAL A 1 91 ? 9.684 19.880 -16.072 1.00 33.94 88 VAL A O 1
ATOM 684 N N . HIS A 1 92 ? 7.855 18.677 -15.559 1.00 28.72 89 HIS A N 1
ATOM 685 C CA . HIS A 1 92 ? 7.131 19.033 -16.769 1.00 27.08 89 HIS A CA 1
ATOM 686 C C . HIS A 1 92 ? 5.853 19.768 -16.401 1.00 30.57 89 HIS A C 1
ATOM 687 O O . HIS A 1 92 ? 5.260 19.505 -15.354 1.00 30.69 89 HIS A O 1
ATOM 694 N N . MET A 1 93 ? 5.436 20.702 -17.246 1.00 26.97 90 MET A N 1
ATOM 695 C CA . MET A 1 93 ? 4.110 21.288 -17.104 1.00 26.45 90 MET A CA 1
ATOM 696 C C . MET A 1 93 ? 3.402 21.329 -18.447 1.00 27.90 90 MET A C 1
ATOM 697 O O . MET A 1 93 ? 3.970 21.758 -19.455 1.00 31.82 90 MET A O 1
ATOM 702 N N . ALA A 1 94 ? 2.151 20.883 -18.453 1.00 27.38 91 ALA A N 1
ATOM 703 C CA . ALA A 1 94 ? 1.386 20.786 -19.690 1.00 27.52 91 ALA A CA 1
ATOM 704 C C . ALA A 1 94 ? -0.003 21.377 -19.521 1.00 29.46 91 ALA A C 1
ATOM 705 O O . ALA A 1 94 ? -0.532 21.435 -18.411 1.00 29.42 91 ALA A O 1
ATOM 707 N N . MET A 1 95 ? -0.587 21.824 -20.628 1.00 28.47 92 MET A N 1
ATOM 708 C CA . MET A 1 95 ? -2.003 22.144 -20.641 1.00 26.71 92 MET A CA 1
ATOM 709 C C . MET A 1 95 ? -2.776 20.877 -20.334 1.00 26.47 92 MET A C 1
ATOM 710 O O . MET A 1 95 ? -2.333 19.781 -20.680 1.00 27.72 92 MET A O 1
ATOM 715 N N . ARG A 1 96 ? -3.936 21.023 -19.701 1.00 26.49 93 ARG A N 1
ATOM 716 C CA . ARG A 1 96 ? -4.849 19.898 -19.548 1.00 28.79 93 ARG A CA 1
ATOM 717 C C . ARG A 1 96 ? -5.203 19.320 -20.910 1.00 31.93 93 ARG A C 1
ATOM 718 O O . ARG A 1 96 ? -5.417 18.117 -21.050 1.00 29.07 93 ARG A O 1
ATOM 726 N N . ARG A 1 97 ? -5.248 20.179 -21.920 1.00 29.57 94 ARG A N 1
ATOM 727 C CA . ARG A 1 97 ? -5.567 19.720 -23.259 1.00 31.88 94 ARG A CA 1
ATOM 728 C C . ARG A 1 97 ? -4.343 19.130 -23.970 1.00 27.00 94 ARG A C 1
ATOM 729 O O . ARG A 1 97 ? -4.434 18.701 -25.124 1.00 28.02 94 ARG A O 1
ATOM 737 N N . GLY A 1 98 ? -3.207 19.096 -23.278 1.00 26.98 95 GLY A N 1
ATOM 738 C CA . GLY A 1 98 ? -2.065 18.324 -23.744 1.00 26.63 95 GLY A CA 1
ATOM 739 C C . GLY A 1 98 ? -0.727 19.010 -23.987 1.00 27.05 95 GLY A C 1
ATOM 740 O O . GLY A 1 98 ? 0.300 18.528 -23.506 1.00 27.65 95 GLY A O 1
ATOM 741 N N . PRO A 1 99 ? -0.717 20.112 -24.764 1.00 27.15 96 PRO A N 1
ATOM 742 C CA . PRO A 1 99 ? 0.569 20.699 -25.167 1.00 31.95 96 PRO A CA 1
ATOM 743 C C . PRO A 1 99 ? 1.460 21.139 -24.008 1.00 34.52 96 PRO A C 1
ATOM 744 O O . PRO A 1 99 ? 0.975 21.576 -22.958 1.00 31.56 96 PRO A O 1
ATOM 748 N N . ALA A 1 100 ? 2.767 21.021 -24.214 1.00 32.58 97 ALA A N 1
ATOM 749 C CA . ALA A 1 100 ? 3.733 21.359 -23.179 1.00 34.37 97 ALA A CA 1
ATOM 750 C C . ALA A 1 100 ? 3.788 22.863 -22.933 1.00 33.66 97 ALA A C 1
ATOM 751 O O . ALA A 1 100 ? 3.702 23.662 -23.865 1.00 32.99 97 ALA A O 1
ATOM 753 N N . LEU A 1 101 ? 3.912 23.239 -21.665 1.00 31.03 98 LEU A N 1
ATOM 754 C CA . LEU A 1 101 ? 4.142 24.627 -21.289 1.00 34.89 98 LEU A CA 1
ATOM 755 C C . LEU A 1 101 ? 5.622 24.832 -20.989 1.00 37.51 98 LEU A C 1
ATOM 756 O O . LEU A 1 101 ? 6.234 25.794 -21.454 1.00 40.67 98 LEU A O 1
ATOM 761 N N . TRP A 1 102 ? 6.196 23.924 -20.208 1.00 33.28 99 TRP A N 1
ATOM 762 C CA . TRP A 1 102 ? 7.639 23.907 -20.018 1.00 35.87 99 TRP A CA 1
ATOM 763 C C . TRP A 1 102 ? 8.158 22.562 -19.552 1.00 36.03 99 TRP A C 1
ATOM 764 O O . TRP A 1 102 ? 7.402 21.693 -19.116 1.00 30.49 99 TRP A O 1
ATOM 775 N N . ASN A 1 103 ? 9.471 22.406 -19.655 1.00 36.35 100 ASN A N 1
ATOM 776 C CA . ASN A 1 103 ? 10.147 21.197 -19.219 1.00 38.03 100 ASN A CA 1
ATOM 777 C C . ASN A 1 103 ? 11.510 21.576 -18.650 1.00 39.17 100 ASN A C 1
ATOM 778 O O . ASN A 1 103 ? 12.367 22.098 -19.366 1.00 40.70 100 ASN A O 1
ATOM 783 N N . ILE A 1 104 ? 11.693 21.330 -17.358 1.00 35.38 101 ILE A N 1
ATOM 784 C CA . ILE A 1 104 ? 12.882 21.778 -16.636 1.00 39.10 101 ILE A CA 1
ATOM 785 C C . ILE A 1 104 ? 13.807 20.625 -16.278 1.00 42.42 101 ILE A C 1
ATOM 786 O O . ILE A 1 104 ? 13.398 19.670 -15.613 1.00 42.57 101 ILE A O 1
ATOM 791 N N . ARG A 1 105 ? 15.055 20.724 -16.718 1.00 42.39 102 ARG A N 1
ATOM 792 C CA . ARG A 1 105 ? 16.085 19.768 -16.342 1.00 42.16 102 ARG A CA 1
ATOM 793 C C . ARG A 1 105 ? 17.211 20.508 -15.634 1.00 44.95 102 ARG A C 1
ATOM 794 O O . ARG A 1 105 ? 17.370 21.717 -15.805 1.00 45.40 102 ARG A O 1
ATOM 802 N N . HIS A 1 106 ? 17.981 19.785 -14.831 1.00 44.17 103 HIS A N 1
ATOM 803 C CA . HIS A 1 106 ? 19.107 20.379 -14.122 1.00 47.22 103 HIS A CA 1
ATOM 804 C C . HIS A 1 106 ? 20.048 19.292 -13.630 1.00 49.33 103 HIS A C 1
ATOM 805 O O . HIS A 1 106 ? 19.632 18.157 -13.399 1.00 46.53 103 HIS A O 1
ATOM 812 N N . GLU A 1 107 ? 21.318 19.650 -13.479 1.00 49.77 104 GLU A N 1
ATOM 813 C CA . GLU A 1 107 ? 22.339 18.732 -12.990 1.00 52.03 104 GLU A CA 1
ATOM 814 C C . GLU A 1 107 ? 21.968 18.169 -11.616 1.00 47.22 104 GLU A C 1
ATOM 815 O O . GLU A 1 107 ? 22.264 17.014 -11.305 1.00 45.24 104 GLU A O 1
ATOM 821 N N . ASN A 1 108 ? 21.304 18.989 -10.805 1.00 41.57 105 ASN A N 1
ATOM 822 C CA . ASN A 1 108 ? 20.934 18.600 -9.448 1.00 44.07 105 ASN A CA 1
ATOM 823 C C . ASN A 1 108 ? 19.608 17.850 -9.370 1.00 41.12 105 ASN A C 1
ATOM 824 O O . ASN A 1 108 ? 19.176 17.447 -8.288 1.00 40.20 105 ASN A O 1
ATOM 829 N N . MET A 1 109 ? 18.959 17.671 -10.514 1.00 39.41 106 MET A N 1
ATOM 830 C CA . MET A 1 109 ? 17.800 16.794 -10.586 1.00 38.12 106 MET A CA 1
ATOM 831 C C . MET A 1 109 ? 18.269 15.394 -10.960 1.00 36.81 106 MET A C 1
ATOM 832 O O . MET A 1 109 ? 18.465 15.095 -12.136 1.00 37.61 106 MET A O 1
ATOM 837 N N . LYS A 1 110 ? 18.450 14.542 -9.954 1.00 38.33 107 LYS A N 1
ATOM 838 C CA . LYS A 1 110 ? 19.059 13.228 -10.154 1.00 39.87 107 LYS A CA 1
ATOM 839 C C . LYS A 1 110 ? 18.107 12.068 -9.885 1.00 37.35 107 LYS A C 1
ATOM 840 O O . LYS A 1 110 ? 18.105 11.079 -10.615 1.00 38.25 107 LYS A O 1
ATOM 846 N N . ASP A 1 111 ? 17.315 12.182 -8.825 1.00 37.69 108 ASP A N 1
ATOM 847 C CA . ASP A 1 111 ? 16.399 11.119 -8.427 1.00 36.58 108 ASP A CA 1
ATOM 848 C C . ASP A 1 111 ? 15.200 11.711 -7.696 1.00 35.85 108 ASP A C 1
ATOM 849 O O . ASP A 1 111 ? 15.027 11.500 -6.497 1.00 38.40 108 ASP A O 1
ATOM 854 N N . LEU A 1 112 ? 14.376 12.453 -8.424 1.00 33.86 109 LEU A N 1
ATOM 855 C CA . LEU A 1 112 ? 13.237 13.133 -7.826 1.00 30.70 109 LEU A CA 1
ATOM 856 C C . LEU A 1 112 ? 12.134 12.137 -7.496 1.00 31.87 109 LEU A C 1
ATOM 857 O O . LEU A 1 112 ? 11.900 11.193 -8.251 1.00 29.53 109 LEU A O 1
ATOM 862 N N . ARG A 1 113 ? 11.456 12.357 -6.372 1.00 31.54 110 ARG A N 1
ATOM 863 C CA . ARG A 1 113 ? 10.393 11.466 -5.914 1.00 29.32 110 ARG A CA 1
ATOM 864 C C . ARG A 1 113 ? 9.110 12.211 -5.569 1.00 28.38 110 ARG A C 1
ATOM 865 O O . ARG A 1 113 ? 8.021 11.656 -5.663 1.00 31.61 110 ARG A O 1
ATOM 873 N N . CYS A 1 114 ? 9.238 13.457 -5.131 1.00 26.35 111 CYS A N 1
ATOM 874 C CA . CYS A 1 114 ? 8.079 14.166 -4.606 1.00 27.64 111 CYS A CA 1
ATOM 875 C C . CYS A 1 114 ? 8.187 15.674 -4.761 1.00 28.94 111 CYS A C 1
ATOM 876 O O . CYS A 1 114 ? 9.274 16.220 -4.943 1.00 30.45 111 CYS A O 1
ATOM 879 N N . MET A 1 115 ? 7.041 16.343 -4.684 1.00 27.15 112 MET A N 1
ATOM 880 C CA . MET A 1 115 ? 7.002 17.790 -4.800 1.00 29.64 112 MET A CA 1
ATOM 881 C C . MET A 1 115 ? 5.772 18.351 -4.105 1.00 29.74 112 MET A C 1
ATOM 882 O O . MET A 1 115 ? 4.798 17.634 -3.857 1.00 29.28 112 MET A O 1
ATOM 887 N N . SER A 1 116 ? 5.827 19.642 -3.805 1.00 29.26 113 SER A N 1
ATOM 888 C CA . SER A 1 116 ? 4.760 20.312 -3.087 1.00 28.05 113 SER A CA 1
ATOM 889 C C . SER A 1 116 ? 4.731 21.790 -3.451 1.00 31.00 113 SER A C 1
ATOM 890 O O . SER A 1 116 ? 5.759 22.369 -3.792 1.00 33.80 113 SER A O 1
ATOM 893 N N . PHE A 1 117 ? 3.552 22.398 -3.385 1.00 34.64 114 PHE A N 1
ATOM 894 C CA . PHE A 1 117 ? 3.474 23.851 -3.445 1.00 36.15 114 PHE A CA 1
ATOM 895 C C . PHE A 1 117 ? 4.078 24.389 -2.158 1.00 34.55 114 PHE A C 1
ATOM 896 O O . PHE A 1 117 ? 4.164 23.669 -1.157 1.00 31.24 114 PHE A O 1
ATOM 904 N N . THR A 1 118 ? 4.512 25.642 -2.191 1.00 39.37 115 THR A N 1
ATOM 905 C CA . THR A 1 118 ? 5.142 26.254 -1.029 1.00 40.98 115 THR A CA 1
ATOM 906 C C . THR A 1 118 ? 4.236 27.301 -0.383 1.00 44.08 115 THR A C 1
ATOM 907 O O . THR A 1 118 ? 3.083 27.019 -0.058 1.00 45.98 115 THR A O 1
ATOM 911 N N . SER A 1 119 ? 4.760 28.511 -0.205 1.00 43.21 116 SER A N 1
ATOM 912 C CA . SER A 1 119 ? 4.052 29.549 0.536 1.00 45.48 116 SER A CA 1
ATOM 913 C C . SER A 1 119 ? 3.333 30.545 -0.367 1.00 48.66 116 SER A C 1
ATOM 914 O O . SER A 1 119 ? 2.676 31.466 0.117 1.00 47.05 116 SER A O 1
ATOM 917 N N . LYS A 1 120 ? 3.465 30.370 -1.678 1.00 45.15 117 LYS A N 1
ATOM 918 C CA . LYS A 1 120 ? 2.910 31.334 -2.621 1.00 49.14 117 LYS A CA 1
ATOM 919 C C . LYS A 1 120 ? 1.668 30.787 -3.314 1.00 49.62 117 LYS A C 1
ATOM 920 O O . LYS A 1 120 ? 1.462 31.018 -4.505 1.00 51.50 117 LYS A O 1
ATOM 926 N N . GLY A 1 121 ? 0.839 30.068 -2.564 1.00 51.01 118 GLY A N 1
ATOM 927 C CA . GLY A 1 121 ? -0.309 29.397 -3.144 1.00 49.63 118 GLY A CA 1
ATOM 928 C C . GLY A 1 121 ? 0.161 28.373 -4.160 1.00 45.38 118 GLY A C 1
ATOM 929 O O . GLY A 1 121 ? 0.897 27.454 -3.813 1.00 42.75 118 GLY A O 1
ATOM 930 N N . THR A 1 122 ? -0.243 28.540 -5.417 1.00 46.65 119 THR A N 1
ATOM 931 C CA . THR A 1 122 ? 0.174 27.621 -6.475 1.00 43.34 119 THR A CA 1
ATOM 932 C C . THR A 1 122 ? 1.272 28.203 -7.369 1.00 46.13 119 THR A C 1
ATOM 933 O O . THR A 1 122 ? 1.638 27.596 -8.373 1.00 47.98 119 THR A O 1
ATOM 937 N N . GLN A 1 123 ? 1.798 29.369 -6.999 1.00 47.45 120 GLN A N 1
ATOM 938 C CA . GLN A 1 123 ? 2.810 30.057 -7.806 1.00 44.64 120 GLN A CA 1
ATOM 939 C C . GLN A 1 123 ? 4.177 29.376 -7.770 1.00 38.32 120 GLN A C 1
ATOM 940 O O . GLN A 1 123 ? 4.964 29.503 -8.707 1.00 37.06 120 GLN A O 1
ATOM 946 N N . GLU A 1 124 ? 4.456 28.667 -6.679 1.00 37.65 121 GLU A N 1
ATOM 947 C CA . GLU A 1 124 ? 5.785 28.111 -6.429 1.00 38.59 121 GLU A CA 1
ATOM 948 C C . GLU A 1 124 ? 5.724 26.661 -5.976 1.00 31.36 121 GLU A C 1
ATOM 949 O O . GLU A 1 124 ? 4.893 26.302 -5.148 1.00 34.38 121 GLU A O 1
ATOM 955 N N . ILE A 1 125 ? 6.617 25.832 -6.503 1.00 35.15 122 ILE A N 1
ATOM 956 C CA . ILE A 1 125 ? 6.732 24.461 -6.023 1.00 32.47 122 ILE A CA 1
ATOM 957 C C . ILE A 1 125 ? 8.152 24.167 -5.577 1.00 31.02 122 ILE A C 1
ATOM 958 O O . ILE A 1 125 ? 9.090 24.865 -5.954 1.00 35.89 122 ILE A O 1
ATOM 963 N N . ILE A 1 126 ? 8.296 23.128 -4.764 1.00 30.78 123 ILE A N 1
ATOM 964 C CA . ILE A 1 126 ? 9.606 22.628 -4.395 1.00 27.40 123 ILE A CA 1
ATOM 965 C C . ILE A 1 126 ? 9.643 21.152 -4.753 1.00 29.18 123 ILE A C 1
ATOM 966 O O . ILE A 1 126 ? 8.692 20.416 -4.483 1.00 28.26 123 ILE A O 1
ATOM 971 N N . VAL A 1 127 ? 10.714 20.724 -5.409 1.00 33.09 124 VAL A N 1
ATOM 972 C CA . VAL A 1 127 ? 10.830 19.319 -5.784 1.00 31.56 124 VAL A CA 1
ATOM 973 C C . VAL A 1 127 ? 12.011 18.702 -5.052 1.00 29.15 124 VAL A C 1
ATOM 974 O O . VAL A 1 127 ? 13.004 19.377 -4.772 1.00 34.16 124 VAL A O 1
ATOM 978 N N . ALA A 1 128 ? 11.882 17.423 -4.719 1.00 27.85 125 ALA A N 1
ATOM 979 C CA . ALA A 1 128 ? 12.867 16.728 -3.896 1.00 29.69 125 ALA A CA 1
ATOM 980 C C . ALA A 1 128 ? 12.845 15.234 -4.194 1.00 33.40 125 ALA A C 1
ATOM 981 O O . ALA A 1 128 ? 12.012 14.763 -4.969 1.00 33.50 125 ALA A O 1
ATOM 983 N N . GLY A 1 129 ? 13.752 14.484 -3.578 1.00 34.08 126 GLY A N 1
ATOM 984 C CA . GLY A 1 129 ? 13.816 13.056 -3.834 1.00 32.69 126 GLY A CA 1
ATOM 985 C C . GLY A 1 129 ? 14.915 12.362 -3.062 1.00 32.89 126 GLY A C 1
ATOM 986 O O . GLY A 1 129 ? 15.280 12.793 -1.971 1.00 34.16 126 GLY A O 1
ATOM 987 N N . TRP A 1 130 ? 15.433 11.273 -3.622 1.00 36.29 127 TRP A N 1
ATOM 988 C CA . TRP A 1 130 ? 16.538 10.558 -2.998 1.00 36.08 127 TRP A CA 1
ATOM 989 C C . TRP A 1 130 ? 17.837 11.194 -3.450 1.00 36.83 127 TRP A C 1
ATOM 990 O O . TRP A 1 130 ? 18.626 10.600 -4.182 1.00 38.24 127 TRP A O 1
ATOM 1001 N N . GLN A 1 131 ? 18.034 12.424 -2.995 1.00 39.38 128 GLN A N 1
ATOM 1002 C CA . GLN A 1 131 ? 19.139 13.259 -3.423 1.00 40.35 128 GLN A CA 1
ATOM 1003 C C . GLN A 1 131 ? 19.311 14.364 -2.394 1.00 40.80 128 GLN A C 1
ATOM 1004 O O . GLN A 1 131 ? 18.411 14.605 -1.589 1.00 39.04 128 GLN A O 1
ATOM 1010 N N . ASP A 1 132 ? 20.450 15.045 -2.429 1.00 41.73 129 ASP A N 1
ATOM 1011 C CA . ASP A 1 132 ? 20.810 15.962 -1.354 1.00 46.14 129 ASP A CA 1
ATOM 1012 C C . ASP A 1 132 ? 20.310 17.386 -1.556 1.00 47.07 129 ASP A C 1
ATOM 1013 O O . ASP A 1 132 ? 20.494 18.236 -0.685 1.00 50.89 129 ASP A O 1
ATOM 1018 N N . THR A 1 133 ? 19.666 17.643 -2.690 1.00 43.52 130 THR A N 1
ATOM 1019 C CA . THR A 1 133 ? 19.201 18.989 -3.013 1.00 41.61 130 THR A CA 1
ATOM 1020 C C . THR A 1 133 ? 17.694 19.031 -3.256 1.00 36.65 130 THR A C 1
ATOM 1021 O O . THR A 1 133 ? 17.114 18.098 -3.821 1.00 37.32 130 THR A O 1
ATOM 1025 N N . MET A 1 134 ? 17.065 20.115 -2.818 1.00 36.00 131 MET A N 1
ATOM 1026 C CA . MET A 1 134 ? 15.686 20.408 -3.182 1.00 36.49 131 MET A CA 1
ATOM 1027 C C . MET A 1 134 ? 15.665 21.636 -4.088 1.00 37.73 131 MET A C 1
ATOM 1028 O O . MET A 1 134 ? 16.371 22.610 -3.838 1.00 42.56 131 MET A O 1
ATOM 1033 N N . LEU A 1 135 ? 14.870 21.591 -5.149 1.00 35.91 132 LEU A N 1
ATOM 1034 C CA . LEU A 1 135 ? 14.848 22.705 -6.091 1.00 34.63 132 LEU A CA 1
ATOM 1035 C C . LEU A 1 135 ? 13.502 23.424 -6.081 1.00 36.25 132 LEU A C 1
ATOM 1036 O O . LEU A 1 135 ? 12.445 22.795 -6.184 1.00 37.20 132 LEU A O 1
ATOM 1041 N N . VAL A 1 136 ? 13.552 24.744 -5.944 1.00 34.61 133 VAL A N 1
ATOM 1042 C CA . VAL A 1 136 ? 12.352 25.571 -5.907 1.00 36.18 133 VAL A CA 1
ATOM 1043 C C . VAL A 1 136 ? 12.091 26.177 -7.285 1.00 37.78 133 VAL A C 1
ATOM 1044 O O . VAL A 1 136 ? 12.990 26.757 -7.896 1.00 42.92 133 VAL A O 1
ATOM 1048 N N . ILE A 1 137 ? 10.860 26.036 -7.772 1.00 35.00 134 ILE A N 1
ATOM 1049 C CA . ILE A 1 137 ? 10.529 26.420 -9.143 1.00 28.79 134 ILE A CA 1
ATOM 1050 C C . ILE A 1 137 ? 9.380 27.420 -9.219 1.00 35.17 134 ILE A C 1
ATOM 1051 O O . ILE A 1 137 ? 8.401 27.314 -8.480 1.00 37.87 134 ILE A O 1
ATOM 1056 N N . ASP A 1 138 ? 9.529 28.404 -10.106 1.00 34.31 135 ASP A N 1
ATOM 1057 C CA . ASP A 1 138 ? 8.477 29.361 -10.416 1.00 38.32 135 ASP A CA 1
ATOM 1058 C C . ASP A 1 138 ? 7.580 28.740 -11.488 1.00 37.94 135 ASP A C 1
ATOM 1059 O O . ASP A 1 138 ? 8.010 28.546 -12.624 1.00 41.24 135 ASP A O 1
ATOM 1064 N N . VAL A 1 139 ? 6.341 28.427 -11.118 1.00 38.40 136 VAL A N 1
ATOM 1065 C CA . VAL A 1 139 ? 5.439 27.669 -11.989 1.00 40.99 136 VAL A CA 1
ATOM 1066 C C . VAL A 1 139 ? 5.041 28.468 -13.233 1.00 43.97 136 VAL A C 1
ATOM 1067 O O . VAL A 1 139 ? 4.943 27.922 -14.334 1.00 43.09 136 VAL A O 1
ATOM 1071 N N . LEU A 1 140 ? 4.833 29.767 -13.053 1.00 50.93 137 LEU A N 1
ATOM 1072 C CA . LEU A 1 140 ? 4.439 30.638 -14.155 1.00 53.33 137 LEU A CA 1
ATOM 1073 C C . LEU A 1 140 ? 5.535 30.774 -15.205 1.00 55.37 137 LEU A C 1
ATOM 1074 O O . LEU A 1 140 ? 5.265 30.728 -16.405 1.00 51.84 137 LEU A O 1
ATOM 1079 N N . LYS A 1 141 ? 6.771 30.933 -14.748 1.00 54.80 138 LYS A N 1
ATOM 1080 C CA . LYS A 1 141 ? 7.887 31.185 -15.652 1.00 54.04 138 LYS A CA 1
ATOM 1081 C C . LYS A 1 141 ? 8.588 29.903 -16.101 1.00 46.80 138 LYS A C 1
ATOM 1082 O O . LYS A 1 141 ? 9.299 29.902 -17.104 1.00 45.85 138 LYS A O 1
ATOM 1088 N N . GLY A 1 142 ? 8.385 28.815 -15.363 1.00 42.64 139 GLY A N 1
ATOM 1089 C CA . GLY A 1 142 ? 9.070 27.567 -15.654 1.00 41.14 139 GLY A CA 1
ATOM 1090 C C . GLY A 1 142 ? 10.565 27.675 -15.411 1.00 44.06 139 GLY A C 1
ATOM 1091 O O . GLY A 1 142 ? 11.373 27.224 -16.227 1.00 43.79 139 GLY A O 1
ATOM 1092 N N . ASP A 1 143 ? 10.923 28.278 -14.280 1.00 40.94 140 ASP A N 1
ATOM 1093 C CA . ASP A 1 143 ? 12.314 28.537 -13.921 1.00 47.07 140 ASP A CA 1
ATOM 1094 C C . ASP A 1 143 ? 12.636 28.056 -12.515 1.00 39.81 140 ASP A C 1
ATOM 1095 O O . ASP A 1 143 ? 11.812 28.163 -11.611 1.00 40.74 140 ASP A O 1
ATOM 1100 N N . ILE A 1 144 ? 13.847 27.550 -12.329 1.00 42.16 141 ILE A N 1
ATOM 1101 C CA . ILE A 1 144 ? 14.350 27.286 -10.991 1.00 45.41 141 ILE A CA 1
ATOM 1102 C C . ILE A 1 144 ? 14.686 28.617 -10.314 1.00 46.34 141 ILE A C 1
ATOM 1103 O O . ILE A 1 144 ? 15.442 29.420 -10.859 1.00 49.12 141 ILE A O 1
ATOM 1108 N N . ILE A 1 145 ? 14.100 28.852 -9.142 1.00 45.67 142 ILE A N 1
ATOM 1109 C CA . ILE A 1 145 ? 14.335 30.080 -8.380 1.00 47.62 142 ILE A CA 1
ATOM 1110 C C . ILE A 1 145 ? 15.556 29.961 -7.473 1.00 48.75 142 ILE A C 1
ATOM 1111 O O . ILE A 1 145 ? 16.385 30.872 -7.395 1.00 46.97 142 ILE A O 1
ATOM 1116 N N . LYS A 1 146 ? 15.646 28.838 -6.769 1.00 46.06 143 LYS A N 1
ATOM 1117 C CA . LYS A 1 146 ? 16.740 28.607 -5.835 1.00 45.43 143 LYS A CA 1
ATOM 1118 C C . LYS A 1 146 ? 16.856 27.133 -5.487 1.00 45.07 143 LYS A C 1
ATOM 1119 O O . LYS A 1 146 ? 15.942 26.346 -5.744 1.00 42.92 143 LYS A O 1
ATOM 1125 N N . GLN A 1 147 ? 17.990 26.761 -4.906 1.00 46.53 144 GLN A N 1
ATOM 1126 C CA . GLN A 1 147 ? 18.229 25.379 -4.521 1.00 39.37 144 GLN A CA 1
ATOM 1127 C C . GLN A 1 147 ? 18.563 25.309 -3.037 1.00 41.08 144 GLN A C 1
ATOM 1128 O O . GLN A 1 147 ? 19.274 26.164 -2.503 1.00 42.15 144 GLN A O 1
ATOM 1134 N N . ILE A 1 148 ? 18.022 24.291 -2.377 1.00 40.24 145 ILE A N 1
ATOM 1135 C CA . ILE A 1 148 ? 18.097 24.163 -0.927 1.00 42.17 145 ILE A CA 1
ATOM 1136 C C . ILE A 1 148 ? 18.500 22.744 -0.556 1.00 39.06 145 ILE A C 1
ATOM 1137 O O . ILE A 1 148 ? 17.958 21.784 -1.102 1.00 41.59 145 ILE A O 1
ATOM 1142 N N . PRO A 1 149 ? 19.462 22.602 0.370 1.00 41.86 146 PRO A N 1
ATOM 1143 C CA . PRO A 1 149 ? 19.865 21.267 0.820 1.00 40.86 146 PRO A CA 1
ATOM 1144 C C . PRO A 1 149 ? 18.692 20.485 1.407 1.00 40.12 146 PRO A C 1
ATOM 1145 O O . PRO A 1 149 ? 17.868 21.065 2.116 1.00 40.26 146 PRO A O 1
ATOM 1149 N N . ALA A 1 150 ? 18.606 19.197 1.090 1.00 35.16 147 ALA A N 1
ATOM 1150 C CA . ALA A 1 150 ? 17.661 18.309 1.760 1.00 37.14 147 ALA A CA 1
ATOM 1151 C C . ALA A 1 150 ? 18.343 17.667 2.965 1.00 39.53 147 ALA A C 1
ATOM 1152 O O . ALA A 1 150 ? 19.387 17.033 2.820 1.00 42.43 147 ALA A O 1
ATOM 1154 N N . GLN A 1 151 ? 17.765 17.834 4.152 1.00 39.79 148 GLN A N 1
ATOM 1155 C CA . GLN A 1 151 ? 18.341 17.236 5.357 1.00 44.01 148 GLN A CA 1
ATOM 1156 C C . GLN A 1 151 ? 18.242 15.711 5.319 1.00 42.47 148 GLN A C 1
ATOM 1157 O O . GLN A 1 151 ? 19.129 15.009 5.805 1.00 44.22 148 GLN A O 1
ATOM 1163 N N . HIS A 1 152 ? 17.152 15.205 4.751 1.00 40.27 149 HIS A N 1
ATOM 1164 C CA . HIS A 1 152 ? 17.002 13.772 4.511 1.00 38.02 149 HIS A CA 1
ATOM 1165 C C . HIS A 1 152 ? 16.460 13.536 3.109 1.00 35.80 149 HIS A C 1
ATOM 1166 O O . HIS A 1 152 ? 15.850 14.428 2.519 1.00 37.28 149 HIS A O 1
ATOM 1173 N N . HIS A 1 153 ? 16.676 12.334 2.586 1.00 35.36 150 HIS A N 1
ATOM 1174 C CA . HIS A 1 153 ? 16.017 11.918 1.353 1.00 34.91 150 HIS A CA 1
ATOM 1175 C C . HIS A 1 153 ? 14.523 11.738 1.603 1.00 36.19 150 HIS A C 1
ATOM 1176 O O . HIS A 1 153 ? 14.108 11.198 2.638 1.00 36.21 150 HIS A O 1
ATOM 1183 N N . TYR A 1 154 ? 13.724 12.204 0.649 1.00 31.26 151 TYR A N 1
ATOM 1184 C CA . TYR A 1 154 ? 12.278 12.237 0.790 1.00 30.53 151 TYR A CA 1
ATOM 1185 C C . TYR A 1 154 ? 11.608 11.395 -0.288 1.00 32.74 151 TYR A C 1
ATOM 1186 O O . TYR A 1 154 ? 12.075 11.348 -1.428 1.00 29.28 151 TYR A O 1
ATOM 1195 N N . SER A 1 155 ? 10.517 10.734 0.080 1.00 34.27 152 SER A N 1
ATOM 1196 C CA . SER A 1 155 ? 9.803 9.854 -0.838 1.00 31.36 152 SER A CA 1
ATOM 1197 C C . SER A 1 155 ? 8.404 10.377 -1.142 1.00 32.17 152 SER A C 1
ATOM 1198 O O . SER A 1 155 ? 7.875 10.157 -2.225 1.00 32.52 152 SER A O 1
ATOM 1201 N N . ILE A 1 156 ? 7.801 11.054 -0.168 1.00 28.43 153 ILE A N 1
ATOM 1202 C CA . ILE A 1 156 ? 6.426 11.532 -0.300 1.00 29.36 153 ILE A CA 1
ATOM 1203 C C . ILE A 1 156 ? 6.304 12.947 0.258 1.00 31.89 153 ILE A C 1
ATOM 1204 O O . ILE A 1 156 ? 6.882 13.252 1.297 1.00 32.95 153 ILE A O 1
ATOM 1209 N N . MET A 1 157 ? 5.558 13.808 -0.427 1.00 29.55 154 MET A N 1
ATOM 1210 C CA . MET A 1 157 ? 5.256 15.133 0.114 1.00 29.23 154 MET A CA 1
ATOM 1211 C C . MET A 1 157 ? 3.771 15.447 0.050 1.00 32.35 154 MET A C 1
ATOM 1212 O O . MET A 1 157 ? 3.115 15.220 -0.970 1.00 31.16 154 MET A O 1
ATOM 1217 N N . LYS A 1 158 ? 3.247 15.967 1.154 1.00 30.67 155 LYS A N 1
ATOM 1218 C CA . LYS A 1 158 ? 1.881 16.463 1.205 1.00 31.93 155 LYS A CA 1
ATOM 1219 C C . LYS A 1 158 ? 1.921 17.799 1.924 1.00 34.41 155 LYS A C 1
ATOM 1220 O O . LYS A 1 158 ? 2.794 18.024 2.757 1.00 40.38 155 LYS A O 1
ATOM 1226 N N . LYS A 1 159 ? 1.004 18.700 1.604 1.00 34.34 156 LYS A N 1
ATOM 1227 C CA . LYS A 1 159 ? 1.060 20.011 2.241 1.00 41.30 156 LYS A CA 1
ATOM 1228 C C . LYS A 1 159 ? -0.226 20.381 2.963 1.00 39.67 156 LYS A C 1
ATOM 1229 O O . LYS A 1 159 ? -1.317 20.323 2.398 1.00 38.81 156 LYS A O 1
ATOM 1235 N N . SER A 1 160 ? -0.091 20.759 4.226 1.00 40.63 157 SER A N 1
ATOM 1236 C CA . SER A 1 160 ? -1.204 21.348 4.945 1.00 46.07 157 SER A CA 1
ATOM 1237 C C . SER A 1 160 ? -0.734 22.675 5.523 1.00 56.31 157 SER A C 1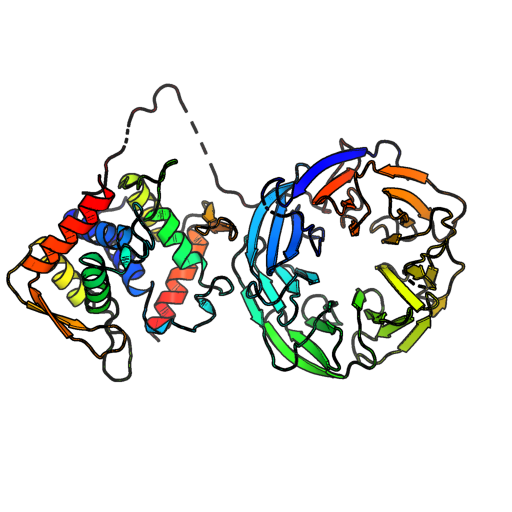
ATOM 1238 O O . SER A 1 160 ? -0.519 23.641 4.790 1.00 64.28 157 SER A O 1
ATOM 1241 N N . ARG A 1 161 ? -0.563 22.710 6.838 1.00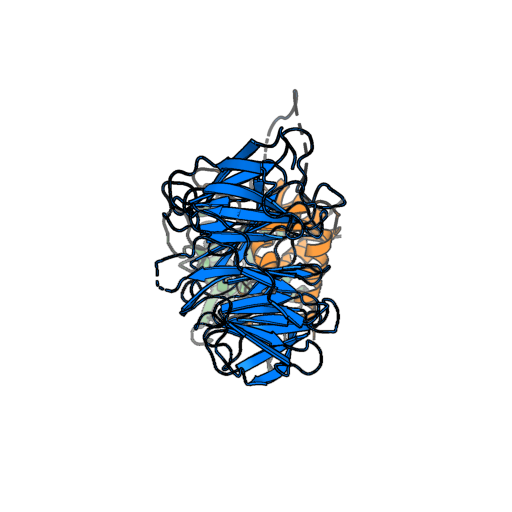 56.82 158 ARG A N 1
ATOM 1242 C CA . ARG A 1 161 ? 0.041 23.856 7.506 1.00 56.71 158 ARG A CA 1
ATOM 1243 C C . ARG A 1 161 ? 1.525 23.903 7.165 1.00 49.32 158 ARG A C 1
ATOM 1244 O O . ARG A 1 161 ? 2.102 24.968 6.935 1.00 42.91 158 ARG A O 1
ATOM 1252 N N . TYR A 1 162 ? 2.127 22.718 7.135 1.00 44.50 159 TYR A N 1
ATOM 1253 C CA . TYR A 1 162 ? 3.528 22.538 6.787 1.00 40.85 159 TYR A CA 1
ATOM 1254 C C . TYR A 1 162 ? 3.638 21.637 5.569 1.00 38.10 159 TYR A C 1
ATOM 1255 O O . TYR A 1 162 ? 2.694 20.918 5.244 1.00 36.07 159 TYR A O 1
ATOM 1264 N N . ILE A 1 163 ? 4.786 21.679 4.902 1.00 35.07 160 ILE A N 1
ATOM 1265 C CA . ILE A 1 163 ? 5.112 20.672 3.897 1.00 33.60 160 ILE A CA 1
ATOM 1266 C C . ILE A 1 163 ? 5.507 19.407 4.637 1.00 36.28 160 ILE A C 1
ATOM 1267 O O . ILE A 1 163 ? 6.537 19.376 5.313 1.00 37.32 160 ILE A O 1
ATOM 1272 N N . CYS A 1 164 ? 4.683 18.371 4.541 1.00 32.47 161 CYS A N 1
ATOM 1273 C CA . CYS A 1 164 ? 4.979 17.135 5.251 1.00 33.21 161 CYS A CA 1
ATOM 1274 C C . CYS A 1 164 ? 5.748 16.208 4.325 1.00 36.31 161 CYS A C 1
ATOM 1275 O O . CYS A 1 164 ? 5.264 15.835 3.254 1.00 38.06 161 CYS A O 1
ATOM 1278 N N . ALA A 1 165 ? 6.961 15.858 4.732 1.00 32.50 162 ALA A N 1
ATOM 1279 C CA . ALA A 1 165 ? 7.855 15.107 3.869 1.00 35.01 162 ALA A CA 1
ATOM 1280 C C . ALA A 1 165 ? 8.224 13.776 4.507 1.00 35.75 162 ALA A C 1
ATOM 1281 O O . ALA A 1 165 ? 8.910 13.736 5.527 1.00 36.85 162 ALA A O 1
ATOM 1283 N N . ALA A 1 166 ? 7.748 12.690 3.907 1.00 32.20 163 ALA A N 1
ATOM 1284 C CA . ALA A 1 166 ? 8.064 11.352 4.388 1.00 31.32 163 ALA A CA 1
ATOM 1285 C C . ALA A 1 166 ? 9.492 10.989 4.011 1.00 33.60 163 ALA A C 1
ATOM 1286 O O . ALA A 1 166 ? 9.900 11.174 2.866 1.00 34.01 163 ALA A O 1
ATOM 1288 N N . THR A 1 167 ? 10.254 10.486 4.977 1.00 33.96 164 THR A N 1
ATOM 1289 C CA . THR A 1 167 ? 11.625 10.063 4.714 1.00 34.73 164 THR A CA 1
ATOM 1290 C C . THR A 1 167 ? 11.668 8.587 4.341 1.00 36.09 164 THR A C 1
ATOM 1291 O O . THR A 1 167 ? 10.630 7.938 4.225 1.00 33.78 164 THR A O 1
ATOM 1295 N N . LYS A 1 168 ? 12.874 8.056 4.171 1.00 37.69 165 LYS A N 1
ATOM 1296 C CA . LYS A 1 168 ? 13.041 6.633 3.899 1.00 37.48 165 LYS A CA 1
ATOM 1297 C C . LYS A 1 168 ? 13.145 5.801 5.181 1.00 44.32 165 LYS A C 1
ATOM 1298 O O . LYS A 1 168 ? 13.316 4.583 5.116 1.00 45.53 165 LYS A O 1
ATOM 1304 N N . THR A 1 169 ? 13.036 6.451 6.340 1.00 40.65 166 THR A N 1
ATOM 1305 C CA . THR A 1 169 ? 13.237 5.759 7.616 1.00 42.51 166 THR A CA 1
ATOM 1306 C C . THR A 1 169 ? 12.004 5.765 8.528 1.00 42.27 166 THR A C 1
ATOM 1307 O O . THR A 1 169 ? 12.122 5.617 9.749 1.00 43.99 166 THR A O 1
ATOM 1311 N N . GLY A 1 170 ? 10.826 5.936 7.935 1.00 39.80 167 GLY A N 1
ATOM 1312 C CA . GLY A 1 170 ? 9.581 5.869 8.682 1.00 35.06 167 GLY A CA 1
ATOM 1313 C C . GLY A 1 170 ? 9.240 7.136 9.441 1.00 37.55 167 GLY A C 1
ATOM 1314 O O . GLY A 1 170 ? 8.374 7.131 10.315 1.00 40.23 167 GLY A O 1
ATOM 1315 N N . SER A 1 171 ? 9.924 8.226 9.114 1.00 36.44 168 SER A N 1
ATOM 1316 C CA . SER A 1 171 ? 9.670 9.504 9.772 1.00 36.03 168 SER A CA 1
ATOM 1317 C C . SER A 1 171 ? 9.060 10.503 8.797 1.00 35.91 168 SER A C 1
ATOM 1318 O O . SER A 1 171 ? 9.171 10.343 7.581 1.00 36.56 168 SER A O 1
ATOM 1321 N N . VAL A 1 172 ? 8.408 11.524 9.343 1.00 33.80 169 VAL A N 1
ATOM 1322 C CA . VAL A 1 172 ? 7.909 12.638 8.551 1.00 34.36 169 VAL A CA 1
ATOM 1323 C C . VAL A 1 172 ? 8.541 13.939 9.038 1.00 36.55 169 VAL A C 1
ATOM 1324 O O . VAL A 1 172 ? 8.430 14.282 10.216 1.00 38.72 169 VAL A O 1
ATOM 1328 N N . ASP A 1 173 ? 9.213 14.655 8.140 1.00 34.49 170 ASP A N 1
ATOM 1329 C CA . ASP A 1 173 ? 9.727 15.981 8.473 1.00 35.37 170 ASP A CA 1
ATOM 1330 C C . ASP A 1 173 ? 8.658 17.032 8.204 1.00 37.39 170 ASP A C 1
ATOM 1331 O O . ASP A 1 173 ? 8.059 17.065 7.123 1.00 41.02 170 ASP A O 1
ATOM 1336 N N . LEU A 1 174 ? 8.420 17.886 9.191 1.00 34.60 171 LEU A N 1
ATOM 1337 C CA . LEU A 1 174 ? 7.442 18.953 9.051 1.00 36.75 171 LEU A CA 1
ATOM 1338 C C . LEU A 1 174 ? 8.168 20.228 8.664 1.00 37.62 171 LEU A C 1
ATOM 1339 O O . LEU A 1 174 ? 8.854 20.838 9.479 1.00 40.69 171 LEU A O 1
ATOM 1344 N N . ILE A 1 175 ? 8.018 20.616 7.405 1.00 36.06 172 ILE A N 1
ATOM 1345 C CA . ILE A 1 175 ? 8.819 21.686 6.834 1.00 37.23 172 ILE A CA 1
ATOM 1346 C C . ILE A 1 175 ? 8.017 22.977 6.702 1.00 38.04 172 ILE A C 1
ATOM 1347 O O . ILE A 1 175 ? 6.917 22.985 6.143 1.00 39.22 172 ILE A O 1
ATOM 1352 N N . ASP A 1 176 ? 8.565 24.067 7.231 1.00 40.89 173 ASP A N 1
ATOM 1353 C CA . ASP A 1 176 ? 7.945 25.377 7.070 1.00 41.42 173 ASP A CA 1
ATOM 1354 C C . ASP A 1 176 ? 7.960 25.790 5.602 1.00 39.98 173 ASP A C 1
ATOM 1355 O O . ASP A 1 176 ? 9.017 25.829 4.984 1.00 40.84 173 ASP A O 1
ATOM 1360 N N . PRO A 1 177 ? 6.783 26.109 5.039 1.00 40.38 174 PRO A N 1
ATOM 1361 C CA . PRO A 1 177 ? 6.687 26.379 3.596 1.00 39.29 174 PRO A CA 1
ATOM 1362 C C . PRO A 1 177 ? 7.356 27.688 3.186 1.00 44.48 174 PRO A C 1
ATOM 1363 O O . PRO A 1 177 ? 7.585 27.912 1.999 1.00 40.66 174 PRO A O 1
ATOM 1367 N N . LEU A 1 178 ? 7.653 28.541 4.161 1.00 44.77 175 LEU A N 1
ATOM 1368 C CA . LEU A 1 178 ? 8.268 29.833 3.889 1.00 53.29 175 LEU A CA 1
ATOM 1369 C C . LEU A 1 178 ? 9.790 29.771 4.016 1.00 53.38 175 LEU A C 1
ATOM 1370 O O . LEU A 1 178 ? 10.512 30.173 3.105 1.00 55.14 175 LEU A O 1
ATOM 1375 N N . SER A 1 179 ? 10.268 29.253 5.144 1.00 52.20 176 SER A N 1
ATOM 1376 C CA . SER A 1 179 ? 11.700 29.212 5.438 1.00 51.57 176 SER A CA 1
ATOM 1377 C C . SER A 1 179 ? 12.362 27.887 5.054 1.00 49.55 176 SER A C 1
ATOM 1378 O O . SER A 1 179 ? 13.586 27.811 4.941 1.00 51.13 176 SER A O 1
ATOM 1381 N N . PHE A 1 180 ? 11.544 26.849 4.886 1.00 46.29 177 PHE A N 1
ATOM 1382 C CA . PHE A 1 180 ? 11.998 25.494 4.549 1.00 45.56 177 PHE A CA 1
ATOM 1383 C C . PHE A 1 180 ? 12.844 24.834 5.639 1.00 48.35 177 PHE A C 1
ATOM 1384 O O . PHE A 1 180 ? 13.498 23.820 5.399 1.00 50.92 177 PHE A O 1
ATOM 1392 N N . LYS A 1 181 ? 12.816 25.388 6.843 1.00 46.05 178 LYS A N 1
ATOM 1393 C CA . LYS A 1 181 ? 13.456 24.720 7.967 1.00 50.46 178 LYS A CA 1
ATOM 1394 C C . LYS A 1 181 ? 12.562 23.576 8.441 1.00 49.06 178 LYS A C 1
ATOM 1395 O O . LYS A 1 181 ? 11.341 23.628 8.273 1.00 47.03 178 LYS A O 1
ATOM 1401 N N . ILE A 1 182 ? 13.167 22.537 9.008 1.00 45.30 179 ILE A N 1
ATOM 1402 C CA . ILE A 1 182 ? 12.399 21.460 9.622 1.00 45.36 179 ILE A CA 1
ATOM 1403 C C . ILE A 1 182 ? 11.956 21.877 11.021 1.00 49.84 179 ILE A C 1
ATOM 1404 O O . ILE A 1 182 ? 12.779 22.048 11.917 1.00 49.83 179 ILE A O 1
ATOM 1409 N N . VAL A 1 183 ? 10.651 22.046 11.199 1.00 50.87 180 VAL A N 1
ATOM 1410 C CA . VAL A 1 183 ? 10.102 22.462 12.485 1.00 52.25 180 VAL A CA 1
ATOM 1411 C C . VAL A 1 183 ? 10.098 21.307 13.481 1.00 50.77 180 VAL A C 1
ATOM 1412 O O . VAL A 1 183 ? 10.417 21.477 14.655 1.00 52.94 180 VAL A O 1
ATOM 1416 N N . ARG A 1 184 ? 9.745 20.125 12.992 1.00 49.46 181 ARG A N 1
ATOM 1417 C CA . ARG A 1 184 ? 9.545 18.962 13.841 1.00 52.21 181 ARG A CA 1
ATOM 1418 C C . ARG A 1 184 ? 9.657 17.697 12.997 1.00 47.24 181 ARG A C 1
ATOM 1419 O O . ARG A 1 184 ? 9.298 17.702 11.818 1.00 44.97 181 ARG A O 1
ATOM 1427 N N . SER A 1 185 ? 10.188 16.626 13.580 1.00 43.45 182 SER A N 1
ATOM 1428 C CA . SER A 1 185 ? 10.191 15.328 12.910 1.00 41.29 182 SER A CA 1
ATOM 1429 C C . SER A 1 185 ? 9.357 14.333 13.706 1.00 42.70 182 SER A C 1
ATOM 1430 O O . SER A 1 185 ? 9.479 14.238 14.927 1.00 48.15 182 SER A O 1
ATOM 1433 N N . TRP A 1 186 ? 8.512 13.591 13.001 1.00 39.90 183 TRP A N 1
ATOM 1434 C CA . TRP A 1 186 ? 7.577 12.666 13.629 1.00 42.13 183 TRP A CA 1
ATOM 1435 C C . TRP A 1 186 ? 7.846 11.225 13.194 1.00 40.09 183 TRP A C 1
ATOM 1436 O O . TRP A 1 186 ? 7.766 10.903 12.011 1.00 39.40 183 TRP A O 1
ATOM 1447 N N . GLN A 1 187 ? 8.174 10.358 14.151 1.00 40.06 184 GLN A N 1
ATOM 1448 C CA . GLN A 1 187 ? 8.453 8.959 13.834 1.00 39.53 184 GLN A CA 1
ATOM 1449 C C . GLN A 1 187 ? 7.143 8.173 13.746 1.00 44.23 184 GLN A C 1
ATOM 1450 O O . GLN A 1 187 ? 6.683 7.593 14.730 1.00 43.86 184 GLN A O 1
ATOM 1456 N N . ALA A 1 188 ? 6.548 8.161 12.557 1.00 40.31 185 ALA A N 1
ATOM 1457 C CA . ALA A 1 188 ? 5.201 7.626 12.361 1.00 39.71 185 ALA A CA 1
ATOM 1458 C C . ALA A 1 188 ? 5.153 6.100 12.382 1.00 42.51 185 ALA A C 1
ATOM 1459 O O . ALA A 1 188 ? 4.162 5.504 12.808 1.00 43.24 185 ALA A O 1
ATOM 1461 N N . HIS A 1 189 ? 6.217 5.475 11.897 1.00 44.69 186 HIS A N 1
ATOM 1462 C CA . HIS A 1 189 ? 6.331 4.022 11.919 1.00 44.63 186 HIS A CA 1
ATOM 1463 C C . HIS A 1 189 ? 7.789 3.664 12.173 1.00 46.29 186 HIS A C 1
ATOM 1464 O O . HIS A 1 189 ? 8.671 4.512 12.029 1.00 43.86 186 HIS A O 1
ATOM 1471 N N . ALA A 1 190 ? 8.039 2.417 12.562 1.00 45.73 187 ALA A N 1
ATOM 1472 C CA . ALA A 1 190 ? 9.361 2.019 13.035 1.00 47.23 187 ALA A CA 1
ATOM 1473 C C . ALA A 1 190 ? 10.458 2.176 11.984 1.00 43.26 187 ALA A C 1
ATOM 1474 O O . ALA A 1 190 ? 11.499 2.768 12.263 1.00 44.54 187 ALA A O 1
ATOM 1476 N N . SER A 1 191 ? 10.230 1.661 10.780 1.00 46.84 188 SER A N 1
ATOM 1477 C CA . SER A 1 191 ? 11.291 1.649 9.775 1.00 47.63 188 SER A CA 1
ATOM 1478 C C . SER A 1 191 ? 10.897 2.252 8.428 1.00 46.32 188 SER A C 1
ATOM 1479 O O . SER A 1 191 ? 11.763 2.734 7.698 1.00 48.32 188 SER A O 1
ATOM 1482 N N . TYR A 1 192 ? 9.614 2.231 8.079 1.00 41.77 189 TYR A N 1
ATOM 1483 C CA . TYR A 1 192 ? 9.218 2.826 6.803 1.00 43.72 189 TYR A CA 1
ATOM 1484 C C . TYR A 1 192 ? 7.779 3.322 6.746 1.00 43.43 189 TYR A C 1
ATOM 1485 O O . TYR A 1 192 ? 6.903 2.870 7.483 1.00 40.53 189 TYR A O 1
ATOM 1494 N N . ILE A 1 193 ? 7.560 4.266 5.840 1.00 40.75 190 ILE A N 1
ATOM 1495 C CA . ILE A 1 193 ? 6.235 4.790 5.553 1.00 35.81 190 ILE A CA 1
ATOM 1496 C C . ILE A 1 193 ? 5.778 4.282 4.189 1.00 33.81 190 ILE A C 1
ATOM 1497 O O . ILE A 1 193 ? 6.505 4.408 3.201 1.00 36.27 190 ILE A O 1
ATOM 1502 N N . ASN A 1 194 ? 4.586 3.693 4.136 1.00 27.88 191 ASN A N 1
ATOM 1503 C CA . ASN A 1 194 ? 4.056 3.184 2.873 1.00 29.16 191 ASN A CA 1
ATOM 1504 C C . ASN A 1 194 ? 3.157 4.206 2.190 1.00 32.48 191 ASN A C 1
ATOM 1505 O O . ASN A 1 194 ? 3.051 4.242 0.968 1.00 28.66 191 ASN A O 1
ATOM 1510 N N . ASP A 1 195 ? 2.495 5.029 2.992 1.00 29.27 192 ASP A N 1
ATOM 1511 C CA . ASP A 1 195 ? 1.587 6.027 2.455 1.00 28.58 192 ASP A CA 1
ATOM 1512 C C . ASP A 1 195 ? 1.386 7.134 3.478 1.00 32.07 192 ASP A C 1
ATOM 1513 O O . ASP A 1 195 ? 1.560 6.927 4.681 1.00 36.04 192 ASP A O 1
ATOM 1518 N N . MET A 1 196 ? 1.035 8.316 2.990 1.00 30.13 193 MET A N 1
ATOM 1519 C CA . MET A 1 196 ? 0.821 9.456 3.858 1.00 27.19 193 MET A CA 1
ATOM 1520 C C . MET A 1 196 ? -0.132 10.444 3.203 1.00 30.77 193 MET A C 1
ATOM 1521 O O . MET A 1 196 ? -0.094 10.650 1.988 1.00 28.06 193 MET A O 1
ATOM 1526 N N . ASP A 1 197 ? -1.002 11.035 4.008 1.00 28.13 194 ASP A N 1
ATOM 1527 C CA . ASP A 1 197 ? -1.814 12.145 3.545 1.00 27.57 194 ASP A CA 1
ATOM 1528 C C . ASP A 1 197 ? -1.770 13.229 4.604 1.00 29.05 194 ASP A C 1
ATOM 1529 O O . ASP A 1 197 ? -1.584 12.945 5.786 1.00 32.20 194 ASP A O 1
ATOM 1534 N N . ALA A 1 198 ? -1.910 14.474 4.170 1.00 30.32 195 ALA A N 1
ATOM 1535 C CA . ALA A 1 198 ? -2.001 15.597 5.089 1.00 33.72 195 ALA A CA 1
ATOM 1536 C C . ALA A 1 198 ? -3.035 16.574 4.557 1.00 37.17 195 ALA A C 1
ATOM 1537 O O . ALA A 1 198 ? -2.898 17.096 3.446 1.00 32.63 195 ALA A O 1
ATOM 1539 N N . GLN A 1 199 ? -4.087 16.778 5.342 1.00 37.84 196 GLN A N 1
ATOM 1540 C CA . GLN A 1 199 ? -5.208 17.641 4.982 1.00 44.16 196 GLN A CA 1
ATOM 1541 C C . GLN A 1 199 ? -5.813 18.205 6.258 1.00 44.54 196 GLN A C 1
ATOM 1542 O O . GLN A 1 199 ? -5.957 17.482 7.248 1.00 45.53 196 GLN A O 1
ATOM 1548 N N . ASN A 1 200 ? -6.172 19.485 6.229 1.00 44.09 197 ASN A N 1
ATOM 1549 C CA . ASN A 1 200 ? -6.895 20.120 7.332 1.00 50.76 197 ASN A CA 1
ATOM 1550 C C . ASN A 1 200 ? -6.303 19.842 8.714 1.00 47.26 197 ASN A C 1
ATOM 1551 O O . ASN A 1 200 ? -7.012 19.383 9.611 1.00 50.88 197 ASN A O 1
ATOM 1556 N N . ASP A 1 201 ? -5.006 20.098 8.865 1.00 45.18 198 ASP A N 1
ATOM 1557 C CA . ASP A 1 201 ? -4.316 20.000 10.158 1.00 52.13 198 ASP A CA 1
ATOM 1558 C C . ASP A 1 201 ? -4.176 18.575 10.712 1.00 46.20 198 ASP A C 1
ATOM 1559 O O . ASP A 1 201 ? -3.879 18.399 11.889 1.00 40.46 198 ASP A O 1
ATOM 1564 N N . PHE A 1 202 ? -4.378 17.563 9.874 1.00 44.64 199 PHE A N 1
ATOM 1565 C CA . PHE A 1 202 ? -4.046 16.193 10.259 1.00 41.84 199 PHE A CA 1
ATOM 1566 C C . PHE A 1 202 ? -3.022 15.602 9.305 1.00 40.36 199 PHE A C 1
ATOM 1567 O O . PHE A 1 202 ? -3.049 15.884 8.108 1.00 35.14 199 PHE A O 1
ATOM 1575 N N . ILE A 1 203 ? -2.112 14.800 9.848 1.00 39.07 200 ILE A N 1
ATOM 1576 C CA . ILE A 1 203 ? -1.315 13.887 9.036 1.00 34.99 200 ILE A CA 1
ATOM 1577 C C . ILE A 1 203 ? -1.766 12.477 9.369 1.00 33.67 200 ILE A C 1
ATOM 1578 O O . ILE A 1 203 ? -1.976 12.150 10.541 1.00 35.94 200 ILE A O 1
ATOM 1583 N N . VAL A 1 204 ? -1.927 11.644 8.348 1.00 32.09 201 VAL A N 1
ATOM 1584 C CA . VAL A 1 204 ? -2.207 10.232 8.570 1.00 32.72 201 VAL A CA 1
ATOM 1585 C C . VAL A 1 204 ? -1.188 9.407 7.796 1.00 35.03 201 VAL A C 1
ATOM 1586 O O . VAL A 1 204 ? -0.767 9.807 6.709 1.00 33.89 201 VAL A O 1
ATOM 1590 N N . THR A 1 205 ? -0.767 8.276 8.362 1.00 32.94 202 THR A N 1
ATOM 1591 C CA . THR A 1 205 ? 0.249 7.446 7.714 1.00 31.54 202 THR A CA 1
ATOM 1592 C C . THR A 1 205 ? -0.043 5.953 7.742 1.00 34.27 202 THR A C 1
ATOM 1593 O O . THR A 1 205 ? -0.690 5.441 8.658 1.00 35.06 202 THR A O 1
ATOM 1597 N N . CYS A 1 206 ? 0.459 5.264 6.726 1.00 30.97 203 CYS A N 1
ATOM 1598 C CA . CYS A 1 206 ? 0.553 3.811 6.729 1.00 34.73 203 CYS A CA 1
ATOM 1599 C C . CYS A 1 206 ? 2.025 3.452 6.666 1.00 37.29 203 CYS A C 1
ATOM 1600 O O . CYS A 1 206 ? 2.816 4.180 6.066 1.00 34.84 203 CYS A O 1
ATOM 1603 N N . GLY A 1 207 ? 2.404 2.336 7.276 1.00 33.96 204 GLY A N 1
ATOM 1604 C CA . GLY A 1 207 ? 3.797 1.942 7.271 1.00 33.93 204 GLY A CA 1
ATOM 1605 C C . GLY A 1 207 ? 4.022 0.718 8.127 1.00 38.13 204 GLY A C 1
ATOM 1606 O O . GLY A 1 207 ? 3.069 0.036 8.499 1.00 37.52 204 GLY A O 1
ATOM 1607 N N . GLY A 1 208 ? 5.280 0.438 8.447 1.00 39.76 205 GLY A N 1
ATOM 1608 C CA . GLY A 1 208 ? 5.596 -0.758 9.204 1.00 47.67 205 GLY A CA 1
ATOM 1609 C C . GLY A 1 208 ? 6.984 -0.809 9.802 1.00 59.15 205 GLY A C 1
ATOM 1610 O O . GLY A 1 208 ? 7.720 0.179 9.790 1.00 49.70 205 GLY A O 1
ATOM 1611 N N . SER A 1 209 ? 7.333 -1.980 10.328 1.00 83.22 206 SER A N 1
ATOM 1612 C CA . SER A 1 209 ? 8.596 -2.186 11.030 1.00 91.14 206 SER A CA 1
ATOM 1613 C C . SER A 1 209 ? 9.478 -3.219 10.334 1.00 94.32 206 SER A C 1
ATOM 1614 O O . SER A 1 209 ? 9.368 -3.437 9.128 1.00 94.73 206 SER A O 1
ATOM 1617 N N . TYR A 1 218 ? 7.765 -3.985 4.191 1.00 77.76 215 TYR A N 1
ATOM 1618 C CA . TYR A 1 218 ? 7.416 -5.379 3.945 1.00 77.48 215 TYR A CA 1
ATOM 1619 C C . TYR A 1 218 ? 6.277 -5.840 4.855 1.00 76.35 215 TYR A C 1
ATOM 1620 O O . TYR A 1 218 ? 5.357 -6.525 4.407 1.00 77.69 215 TYR A O 1
ATOM 1622 N N . MET A 1 219 ? 6.343 -5.462 6.131 1.00 74.25 216 MET A N 1
ATOM 1623 C CA . MET A 1 219 ? 5.308 -5.822 7.101 1.00 70.15 216 MET A CA 1
ATOM 1624 C C . MET A 1 219 ? 4.573 -4.584 7.616 1.00 61.31 216 MET A C 1
ATOM 1625 O O . MET A 1 219 ? 5.149 -3.762 8.327 1.00 59.79 216 MET A O 1
ATOM 1627 N N . LEU A 1 220 ? 3.297 -4.462 7.263 1.00 52.11 217 LEU A N 1
ATOM 1628 C CA . LEU A 1 220 ? 2.519 -3.266 7.588 1.00 45.34 217 LEU A CA 1
ATOM 1629 C C . LEU A 1 220 ? 1.906 -3.328 8.987 1.00 42.81 217 LEU A C 1
ATOM 1630 O O . LEU A 1 220 ? 1.558 -4.400 9.479 1.00 40.96 217 LEU A O 1
ATOM 1635 N N . ASP A 1 221 ? 1.774 -2.165 9.617 1.00 39.21 218 ASP A N 1
ATOM 1636 C CA . ASP A 1 221 ? 1.206 -2.058 10.957 1.00 38.84 218 ASP A CA 1
ATOM 1637 C C . ASP A 1 221 ? -0.315 -2.181 10.940 1.00 39.33 218 ASP A C 1
ATOM 1638 O O . ASP A 1 221 ? -0.961 -1.807 9.955 1.00 38.58 218 ASP A O 1
ATOM 1643 N N . PRO A 1 222 ? -0.893 -2.712 12.031 1.00 42.45 219 PRO A N 1
ATOM 1644 C CA . PRO A 1 222 ? -2.347 -2.856 12.163 1.00 38.51 219 PRO A CA 1
ATOM 1645 C C . PRO A 1 222 ? -3.026 -1.561 12.586 1.00 42.05 219 PRO A C 1
ATOM 1646 O O . PRO A 1 222 ? -3.954 -1.587 13.397 1.00 38.20 219 PRO A O 1
ATOM 1650 N N . TYR A 1 223 ? -2.566 -0.439 12.041 1.00 39.46 220 TYR A N 1
ATOM 1651 C CA . TYR A 1 223 ? -3.163 0.849 12.349 1.00 37.31 220 TYR A CA 1
ATOM 1652 C C . TYR A 1 223 ? -2.712 1.924 11.379 1.00 34.38 220 TYR A C 1
ATOM 1653 O O . TYR A 1 223 ? -1.739 1.756 10.643 1.00 33.09 220 TYR A O 1
ATOM 1662 N N . VAL A 1 224 ? -3.450 3.024 11.389 1.00 38.20 221 VAL A N 1
ATOM 1663 C CA . VAL A 1 224 ? -3.058 4.250 10.719 1.00 36.03 221 VAL A CA 1
ATOM 1664 C C . VAL A 1 224 ? -2.587 5.216 11.789 1.00 37.10 221 VAL A C 1
ATOM 1665 O O . VAL A 1 224 ? -3.340 5.517 12.716 1.00 40.56 221 VAL A O 1
ATOM 1669 N N . ASN A 1 225 ? -1.349 5.689 11.696 1.00 36.26 222 ASN A N 1
ATOM 1670 C CA . ASN A 1 225 ? -0.879 6.621 12.714 1.00 36.49 222 ASN A CA 1
ATOM 1671 C C . ASN A 1 225 ? -1.361 8.022 12.369 1.00 37.25 222 ASN A C 1
ATOM 1672 O O . ASN A 1 225 ? -1.596 8.333 11.199 1.00 35.01 222 ASN A O 1
ATOM 1677 N N . VAL A 1 226 ? -1.525 8.859 13.390 1.00 37.32 223 VAL A N 1
ATOM 1678 C CA . VAL A 1 226 ? -2.187 10.149 13.228 1.00 39.64 223 VAL A CA 1
ATOM 1679 C C . VAL A 1 226 ? -1.413 11.271 13.915 1.00 40.04 223 VAL A C 1
ATOM 1680 O O . VAL A 1 226 ? -0.999 11.134 15.070 1.00 41.49 223 VAL A O 1
ATOM 1684 N N . PHE A 1 227 ? -1.221 12.379 13.203 1.00 35.43 224 PHE A N 1
ATOM 1685 C CA . PHE A 1 227 ? -0.565 13.548 13.786 1.00 36.89 224 PHE A CA 1
ATOM 1686 C C . PHE A 1 227 ? -1.435 14.798 13.706 1.00 38.71 224 PHE A C 1
ATOM 1687 O O . PHE A 1 227 ? -1.969 15.128 12.646 1.00 37.05 224 PHE A O 1
ATOM 1695 N N . ASP A 1 228 ? -1.557 15.491 14.838 1.00 38.78 225 ASP A N 1
ATOM 1696 C CA . ASP A 1 228 ? -2.319 16.735 14.952 1.00 44.52 225 ASP A CA 1
ATOM 1697 C C . ASP A 1 228 ? -1.424 17.933 14.648 1.00 46.23 225 ASP A C 1
ATOM 1698 O O . ASP A 1 228 ? -0.557 18.286 15.447 1.00 45.64 225 ASP A O 1
ATOM 1703 N N . LEU A 1 229 ? -1.662 18.574 13.510 1.00 43.30 226 LEU A N 1
ATOM 1704 C CA . LEU A 1 229 ? -0.815 19.668 13.044 1.00 45.45 226 LEU A CA 1
ATOM 1705 C C . LEU A 1 229 ? -1.117 20.990 13.733 1.00 53.40 226 LEU A C 1
ATOM 1706 O O . LEU A 1 229 ? -0.260 21.870 13.804 1.00 55.16 226 LEU A O 1
ATOM 1711 N N . LYS A 1 230 ? -2.343 21.132 14.221 1.00 55.61 227 LYS A N 1
ATOM 1712 C CA . LYS A 1 230 ? -2.755 22.359 14.888 1.00 62.53 227 LYS A CA 1
ATOM 1713 C C . LYS A 1 230 ? -2.092 22.466 16.257 1.00 64.05 227 LYS A C 1
ATOM 1714 O O . LYS A 1 230 ? -1.607 23.527 16.647 1.00 67.12 227 LYS A O 1
ATOM 1720 N N . ASN A 1 231 ? -2.068 21.351 16.979 1.00 61.46 228 ASN A N 1
ATOM 1721 C CA . ASN A 1 231 ? -1.517 21.320 18.326 1.00 60.79 228 ASN A CA 1
ATOM 1722 C C . ASN A 1 231 ? -0.119 20.713 18.359 1.00 55.95 228 ASN A C 1
ATOM 1723 O O . ASN A 1 231 ? 0.510 20.645 19.414 1.00 53.41 228 ASN A O 1
ATOM 1728 N N . MET A 1 232 ? 0.353 20.272 17.194 1.00 51.65 229 MET A N 1
ATOM 1729 C CA . MET A 1 232 ? 1.705 19.737 17.034 1.00 49.08 229 MET A CA 1
ATOM 1730 C C . MET A 1 232 ? 1.996 18.601 18.005 1.00 50.67 229 MET A C 1
ATOM 1731 O O . MET A 1 232 ? 2.978 18.633 18.746 1.00 54.28 229 MET A O 1
ATOM 1736 N N . ALA A 1 233 ? 1.128 17.596 17.994 1.00 47.42 230 ALA A N 1
ATOM 1737 C CA . ALA A 1 233 ? 1.298 16.423 18.838 1.00 48.08 230 ALA A CA 1
ATOM 1738 C C . ALA A 1 233 ? 0.755 15.195 18.125 1.00 48.97 230 ALA A C 1
ATOM 1739 O O . ALA A 1 233 ? -0.173 15.297 17.323 1.00 49.76 230 ALA A O 1
ATOM 1741 N N . SER A 1 234 ? 1.343 14.039 18.402 1.00 46.65 231 SER A N 1
ATOM 1742 C CA . SER A 1 234 ? 0.839 12.795 17.843 1.00 46.15 231 SER A CA 1
ATOM 1743 C C . SER A 1 234 ? -0.478 12.439 18.519 1.00 47.95 231 SER A C 1
ATOM 1744 O O . SER A 1 234 ? -0.726 12.830 19.662 1.00 46.78 231 SER A O 1
ATOM 1747 N N . MET A 1 235 ? -1.324 11.706 17.805 1.00 45.41 232 MET A N 1
ATOM 1748 C CA . MET A 1 235 ? -2.592 11.254 18.360 1.00 44.98 232 MET A CA 1
ATOM 1749 C C . MET A 1 235 ? -2.625 9.739 18.431 1.00 45.41 232 MET A C 1
ATOM 1750 O O . MET A 1 235 ? -1.778 9.063 17.841 1.00 45.03 232 MET A O 1
ATOM 1755 N N . LYS A 1 236 ? -3.606 9.207 19.151 1.00 46.38 233 LYS A N 1
ATOM 1756 C CA . LYS A 1 236 ? -3.788 7.765 19.240 1.00 49.70 233 LYS A CA 1
ATOM 1757 C C . LYS A 1 236 ? -4.040 7.197 17.849 1.00 49.25 233 LYS A C 1
ATOM 1758 O O . LYS A 1 236 ? -4.901 7.696 17.120 1.00 49.02 233 LYS A O 1
ATOM 1764 N N . PRO A 1 237 ? -3.272 6.163 17.468 1.00 44.88 234 PRO A N 1
ATOM 1765 C CA . PRO A 1 237 ? -3.431 5.559 16.140 1.00 44.34 234 PRO A CA 1
ATOM 1766 C C . PRO A 1 237 ? -4.827 4.978 15.936 1.00 47.40 234 PRO A C 1
ATOM 1767 O O . PRO A 1 237 ? -5.471 4.557 16.901 1.00 49.00 234 PRO A O 1
ATOM 1771 N N . MET A 1 238 ? -5.290 4.975 14.692 1.00 43.96 235 MET A N 1
ATOM 1772 C CA . MET A 1 238 ? -6.567 4.361 14.356 1.00 43.59 235 MET A CA 1
ATOM 1773 C C . MET A 1 238 ? -6.368 2.891 14.022 1.00 43.21 235 MET A C 1
ATOM 1774 O O . MET A 1 238 ? -5.699 2.561 13.042 1.00 43.23 235 MET A O 1
ATOM 1779 N N . PRO A 1 239 ? -6.938 1.998 14.848 1.00 43.58 236 PRO A N 1
ATOM 1780 C CA . PRO A 1 239 ? -6.754 0.558 14.638 1.00 41.51 236 PRO A CA 1
ATOM 1781 C C . PRO A 1 239 ? -7.268 0.098 13.276 1.00 39.95 236 PRO A C 1
ATOM 1782 O O . PRO A 1 239 ? -8.301 0.564 12.793 1.00 43.01 236 PRO A O 1
ATOM 1786 N N . PHE A 1 240 ? -6.517 -0.797 12.650 1.00 40.64 237 PHE A N 1
ATOM 1787 C CA . PHE A 1 240 ? -6.912 -1.362 11.368 1.00 40.61 237 PHE A CA 1
ATOM 1788 C C . PHE A 1 240 ? -6.334 -2.764 11.255 1.00 39.00 237 PHE A C 1
ATOM 1789 O O . PHE A 1 240 ? -5.294 -2.964 10.628 1.00 40.94 237 PHE A O 1
ATOM 1797 N N . PRO A 1 241 ? -7.011 -3.745 11.879 1.00 39.69 238 PRO A N 1
ATOM 1798 C CA . PRO A 1 241 ? -6.568 -5.146 11.917 1.00 38.85 238 PRO A CA 1
ATOM 1799 C C . PRO A 1 241 ? -6.150 -5.756 10.560 1.00 39.96 238 PRO A C 1
ATOM 1800 O O . PRO A 1 241 ? -5.189 -6.525 10.548 1.00 39.26 238 PRO A O 1
ATOM 1804 N N . PRO A 1 242 ? -6.825 -5.420 9.439 1.00 38.98 239 PRO A N 1
ATOM 1805 C CA . PRO A 1 242 ? -6.339 -6.031 8.190 1.00 40.21 239 PRO A CA 1
ATOM 1806 C C . PRO A 1 242 ? -4.965 -5.538 7.717 1.00 40.52 239 PRO A C 1
ATOM 1807 O O . PRO A 1 242 ? -4.527 -5.977 6.651 1.00 40.34 239 PRO A O 1
ATOM 1811 N N . LEU A 1 243 ? -4.318 -4.672 8.502 1.00 35.57 240 LEU A N 1
ATOM 1812 C CA . LEU A 1 243 ? -3.025 -4.037 8.192 1.00 30.68 240 LEU A CA 1
ATOM 1813 C C . LEU A 1 243 ? -3.196 -2.923 7.153 1.00 33.50 240 LEU A C 1
ATOM 1814 O O . LEU A 1 243 ? -3.628 -3.162 6.029 1.00 33.63 240 LEU A O 1
ATOM 1819 N N . ALA A 1 244 ? -2.854 -1.702 7.555 1.00 32.29 241 ALA A N 1
ATOM 1820 C CA . ALA A 1 244 ? -3.137 -0.510 6.757 1.00 32.29 241 ALA A CA 1
ATOM 1821 C C . ALA A 1 244 ? -2.058 -0.247 5.707 1.00 31.69 241 ALA A C 1
ATOM 1822 O O . ALA A 1 244 ? -0.879 -0.105 6.038 1.00 33.36 241 ALA A O 1
ATOM 1824 N N . ALA A 1 245 ? -2.474 -0.183 4.442 1.00 33.01 242 ALA A N 1
ATOM 1825 C CA . ALA A 1 245 ? -1.550 -0.011 3.323 1.00 29.65 242 ALA A CA 1
ATOM 1826 C C . ALA A 1 245 ? -1.605 1.405 2.731 1.00 29.10 242 ALA A C 1
ATOM 1827 O O . ALA A 1 245 ? -0.572 2.022 2.476 1.00 27.04 242 ALA A O 1
ATOM 1829 N N . HIS A 1 246 ? -2.815 1.906 2.504 1.00 26.93 243 HIS A N 1
ATOM 1830 C CA . HIS A 1 246 ? -2.996 3.253 1.961 1.00 27.93 243 HIS A CA 1
ATOM 1831 C C . HIS A 1 246 ? -4.079 3.989 2.727 1.00 26.86 243 HIS A C 1
ATOM 1832 O O . HIS A 1 246 ? -4.982 3.367 3.290 1.00 29.49 243 HIS A O 1
ATOM 1839 N N . VAL A 1 247 ? -3.991 5.314 2.744 1.00 27.02 244 VAL A N 1
ATOM 1840 C CA . VAL A 1 247 ? -4.966 6.120 3.463 1.00 29.46 244 VAL A CA 1
ATOM 1841 C C . VAL A 1 247 ? -5.102 7.499 2.828 1.00 26.42 244 VAL A C 1
ATOM 1842 O O . VAL A 1 247 ? -4.118 8.091 2.384 1.00 28.74 244 VAL A O 1
ATOM 1846 N N . ARG A 1 248 ? -6.334 7.991 2.766 1.00 26.78 245 ARG A N 1
ATOM 1847 C CA . ARG A 1 248 ? -6.595 9.353 2.322 1.00 28.55 245 ARG A CA 1
ATOM 1848 C C . ARG A 1 248 ? -7.584 10.033 3.257 1.00 28.42 245 ARG A C 1
ATOM 1849 O O . ARG A 1 248 ? -8.531 9.412 3.738 1.00 33.02 245 ARG A O 1
ATOM 1857 N N . LEU A 1 249 ? -7.355 11.317 3.501 1.00 29.44 246 LEU A N 1
ATOM 1858 C CA . LEU A 1 249 ? -8.291 12.137 4.247 1.00 30.47 246 LEU A CA 1
ATOM 1859 C C . LEU A 1 249 ? -9.417 12.622 3.342 1.00 31.92 246 LEU A C 1
ATOM 1860 O O . LEU A 1 249 ? -9.201 12.929 2.170 1.00 29.81 246 LEU A O 1
ATOM 1865 N N . HIS A 1 250 ? -10.621 12.678 3.894 1.00 33.42 247 HIS A N 1
ATOM 1866 C CA . HIS A 1 250 ? -11.787 13.140 3.156 1.00 31.32 247 HIS A CA 1
ATOM 1867 C C . HIS A 1 250 ? -11.776 14.666 3.046 1.00 30.29 247 HIS A C 1
ATOM 1868 O O . HIS A 1 250 ? -11.626 15.366 4.049 1.00 33.85 247 HIS A O 1
ATOM 1875 N N . PRO A 1 251 ? -11.936 15.189 1.822 1.00 34.04 248 PRO A N 1
ATOM 1876 C CA . PRO A 1 251 ? -11.839 16.636 1.569 1.00 33.88 248 PRO A CA 1
ATOM 1877 C C . PRO A 1 251 ? -13.046 17.467 2.023 1.00 36.58 248 PRO A C 1
ATOM 1878 O O . PRO A 1 251 ? -12.942 18.695 2.046 1.00 40.62 248 PRO A O 1
ATOM 1882 N N . ARG A 1 252 ? -14.164 16.831 2.359 1.00 33.38 249 ARG A N 1
ATOM 1883 C CA . ARG A 1 252 ? -15.351 17.570 2.792 1.00 38.52 249 ARG A CA 1
ATOM 1884 C C . ARG A 1 252 ? -15.730 17.237 4.238 1.00 40.39 249 ARG A C 1
ATOM 1885 O O . ARG A 1 252 ? -16.318 18.064 4.940 1.00 38.52 249 ARG A O 1
ATOM 1893 N N . MET A 1 253 ? -15.407 16.017 4.659 1.00 37.89 250 MET A N 1
ATOM 1894 C CA . MET A 1 253 ? -15.558 15.593 6.051 1.00 41.49 250 MET A CA 1
ATOM 1895 C C . MET A 1 253 ? -14.193 15.644 6.721 1.00 41.09 250 MET A C 1
ATOM 1896 O O . MET A 1 253 ? -13.424 14.676 6.677 1.00 40.91 250 MET A O 1
ATOM 1901 N N . LEU A 1 254 ? -13.902 16.772 7.357 1.00 39.54 251 LEU A N 1
ATOM 1902 C CA . LEU A 1 254 ? -12.524 17.127 7.690 1.00 49.64 251 LEU A CA 1
ATOM 1903 C C . LEU A 1 254 ? -11.884 16.362 8.865 1.00 50.33 251 LEU A C 1
ATOM 1904 O O . LEU A 1 254 ? -10.747 16.656 9.232 1.00 56.64 251 LEU A O 1
ATOM 1909 N N . THR A 1 255 ? -12.584 15.393 9.452 1.00 41.87 252 THR A N 1
ATOM 1910 C CA . THR A 1 255 ? -11.932 14.502 10.418 1.00 42.70 252 THR A CA 1
ATOM 1911 C C . THR A 1 255 ? -12.060 13.034 10.008 1.00 44.41 252 THR A C 1
ATOM 1912 O O . THR A 1 255 ? -11.750 12.132 10.787 1.00 46.53 252 THR A O 1
ATOM 1916 N N . THR A 1 256 ? -12.496 12.801 8.773 1.00 38.42 253 THR A N 1
ATOM 1917 C CA . THR A 1 256 ? -12.729 11.446 8.283 1.00 33.33 253 THR A CA 1
ATOM 1918 C C . THR A 1 256 ? -11.612 10.992 7.351 1.00 35.03 253 THR A C 1
ATOM 1919 O O . THR A 1 256 ? -11.110 11.771 6.540 1.00 32.89 253 THR A O 1
ATOM 1923 N N . ALA A 1 257 ? -11.212 9.731 7.475 1.00 32.68 254 ALA A N 1
ATOM 1924 C CA . ALA A 1 257 ? -10.249 9.160 6.545 1.00 32.24 254 ALA A CA 1
ATOM 1925 C C . ALA A 1 257 ? -10.776 7.852 5.972 1.00 32.30 254 ALA A C 1
ATOM 1926 O O . ALA A 1 257 ? -11.627 7.195 6.574 1.00 34.80 254 ALA A O 1
ATOM 1928 N N . ILE A 1 258 ? -10.280 7.487 4.795 1.00 31.49 255 ILE A N 1
ATOM 1929 C CA . ILE A 1 258 ? -10.565 6.176 4.235 1.00 29.43 255 ILE A CA 1
ATOM 1930 C C . ILE A 1 258 ? -9.264 5.386 4.160 1.00 30.95 255 ILE A C 1
ATOM 1931 O O . ILE A 1 258 ? -8.267 5.863 3.616 1.00 30.24 255 ILE A O 1
ATOM 1936 N N . VAL A 1 259 ? -9.279 4.191 4.739 1.00 29.65 256 VAL A N 1
ATOM 1937 C CA . VAL A 1 259 ? -8.103 3.335 4.805 1.00 31.35 256 VAL A CA 1
ATOM 1938 C C . VAL A 1 259 ? -8.356 2.068 4.006 1.00 32.50 256 VAL A C 1
ATOM 1939 O O . VAL A 1 259 ? -9.461 1.533 4.037 1.00 34.26 256 VAL A O 1
ATOM 1943 N N . THR A 1 260 ? -7.346 1.578 3.297 1.00 30.16 257 THR A N 1
ATOM 1944 C CA . THR A 1 260 ? -7.488 0.284 2.644 1.00 30.83 257 THR A CA 1
ATOM 1945 C C . THR A 1 260 ? -6.337 -0.647 2.994 1.00 31.59 257 THR A C 1
ATOM 1946 O O . THR A 1 260 ? -5.208 -0.211 3.222 1.00 30.49 257 THR A O 1
ATOM 1950 N N . SER A 1 261 ? -6.648 -1.938 3.057 1.00 32.35 258 SER A N 1
ATOM 1951 C CA . SER A 1 261 ? -5.629 -2.966 3.173 1.00 31.76 258 SER A CA 1
ATOM 1952 C C . SER A 1 261 ? -4.968 -3.171 1.818 1.00 33.99 258 SER A C 1
ATOM 1953 O O . SER A 1 261 ? -5.374 -2.569 0.816 1.00 30.54 258 SER A O 1
ATOM 1956 N N . GLN A 1 262 ? -3.959 -4.032 1.786 1.00 31.15 259 GLN A N 1
ATOM 1957 C CA . GLN A 1 262 ? -3.281 -4.366 0.539 1.00 33.58 259 GLN A CA 1
ATOM 1958 C C . GLN A 1 262 ? -4.205 -5.060 -0.456 1.00 33.98 259 GLN A C 1
ATOM 1959 O O . GLN A 1 262 ? -3.898 -5.137 -1.645 1.00 33.39 259 GLN A O 1
ATOM 1965 N N . HIS A 1 263 ? -5.329 -5.578 0.026 1.00 29.20 260 HIS A N 1
ATOM 1966 C CA . HIS A 1 263 ? -6.185 -6.387 -0.833 1.00 34.33 260 HIS A CA 1
ATOM 1967 C C . HIS A 1 263 ? -7.546 -5.751 -1.090 1.00 34.81 260 HIS A C 1
ATOM 1968 O O . HIS A 1 263 ? -8.435 -6.381 -1.660 1.00 36.48 260 HIS A O 1
ATOM 1975 N N . GLY A 1 264 ? -7.700 -4.495 -0.690 1.00 33.50 261 GLY A N 1
ATOM 1976 C CA . GLY A 1 264 ? -8.878 -3.735 -1.067 1.00 32.55 261 GLY A CA 1
ATOM 1977 C C . GLY A 1 264 ? -10.006 -3.698 -0.053 1.00 34.98 261 GLY A C 1
ATOM 1978 O O . GLY A 1 264 ? -11.115 -3.278 -0.374 1.00 34.01 261 GLY A O 1
ATOM 1979 N N . GLN A 1 265 ? -9.743 -4.146 1.169 1.00 32.66 262 GLN A N 1
ATOM 1980 C CA . GLN A 1 265 ? -10.721 -3.955 2.233 1.00 35.68 262 GLN A CA 1
ATOM 1981 C C . GLN A 1 265 ? -10.626 -2.516 2.717 1.00 34.47 262 GLN A C 1
ATOM 1982 O O . GLN A 1 265 ? -9.573 -2.088 3.188 1.00 36.74 262 GLN A O 1
ATOM 1988 N N . MET A 1 266 ? -11.719 -1.768 2.589 1.00 35.18 263 MET A N 1
ATOM 1989 C CA . MET A 1 266 ? -11.710 -0.342 2.901 1.00 37.84 263 MET A CA 1
ATOM 1990 C C . MET A 1 266 ? -12.545 -0.014 4.133 1.00 41.21 263 MET A C 1
ATOM 1991 O O . MET A 1 266 ? -13.671 -0.491 4.273 1.00 43.35 263 MET A O 1
ATOM 1996 N N . HIS A 1 267 ? -11.987 0.807 5.020 1.00 39.63 264 HIS A N 1
ATOM 1997 C CA . HIS A 1 267 ? -12.713 1.298 6.188 1.00 40.20 264 HIS A CA 1
ATOM 1998 C C . HIS A 1 267 ? -12.825 2.818 6.150 1.00 39.88 264 HIS A C 1
ATOM 1999 O O . HIS A 1 267 ? -11.824 3.513 5.975 1.00 37.72 264 HIS A O 1
ATOM 2006 N N . VAL A 1 268 ? -14.040 3.332 6.311 1.00 39.90 265 VAL A N 1
ATOM 2007 C CA . VAL A 1 268 ? -14.233 4.760 6.516 1.00 40.95 265 VAL A CA 1
ATOM 2008 C C . VAL A 1 268 ? -14.228 5.025 8.015 1.00 45.61 265 VAL A C 1
ATOM 2009 O O . VAL A 1 268 ? -15.079 4.514 8.739 1.00 44.80 265 VAL A O 1
ATOM 2013 N N . VAL A 1 269 ? -13.261 5.807 8.483 1.00 44.61 266 VAL A N 1
ATOM 2014 C CA . VAL A 1 269 ? -13.084 6.013 9.916 1.00 46.34 266 VAL A CA 1
ATOM 2015 C C . VAL A 1 269 ? -13.022 7.493 10.279 1.00 45.87 266 VAL A C 1
ATOM 2016 O O . VAL A 1 269 ? -12.578 8.321 9.487 1.00 41.37 266 VAL A O 1
ATOM 2020 N N . ASP A 1 270 ? -13.483 7.818 11.482 1.00 48.94 267 ASP A N 1
ATOM 2021 C CA . ASP A 1 270 ? -13.415 9.180 12.001 1.00 49.05 267 ASP A CA 1
ATOM 2022 C C . ASP A 1 270 ? -12.290 9.280 13.028 1.00 48.55 267 ASP A C 1
ATOM 2023 O O . ASP A 1 270 ? -12.327 8.605 14.057 1.00 48.93 267 ASP A O 1
ATOM 2028 N N . ILE A 1 271 ? -11.301 10.127 12.752 1.00 44.14 268 ILE A N 1
ATOM 2029 C CA . ILE A 1 271 ? -10.177 10.340 13.665 1.00 51.93 268 ILE A CA 1
ATOM 2030 C C . ILE A 1 271 ? -10.630 10.656 15.099 1.00 54.08 268 ILE A C 1
ATOM 2031 O O . ILE A 1 271 ? -10.015 10.210 16.067 1.00 53.47 268 ILE A O 1
ATOM 2036 N N . MET A 1 272 ? -11.714 11.416 15.225 1.00 54.70 269 MET A N 1
ATOM 2037 C CA . MET A 1 272 ? -12.213 11.829 16.534 1.00 63.77 269 MET A CA 1
ATOM 2038 C C . MET A 1 272 ? -13.024 10.734 17.227 1.00 75.18 269 MET A C 1
ATOM 2039 O O . MET A 1 272 ? -13.095 10.694 18.455 1.00 78.51 269 MET A O 1
ATOM 2044 N N . ASN A 1 273 ? -13.635 9.852 16.442 1.00 79.05 270 ASN A N 1
ATOM 2045 C CA . ASN A 1 273 ? -14.370 8.714 16.993 1.00 84.86 270 ASN A CA 1
ATOM 2046 C C . ASN A 1 273 ? -14.021 7.429 16.243 1.00 91.02 270 ASN A C 1
ATOM 2047 O O . ASN A 1 273 ? -14.834 6.912 15.475 1.00 87.71 270 ASN A O 1
ATOM 2052 N N . PRO A 1 274 ? -12.802 6.910 16.470 1.00 102.37 271 PRO A N 1
ATOM 2053 C CA . PRO A 1 274 ? -12.207 5.828 15.673 1.00 106.97 271 PRO A CA 1
ATOM 2054 C C . PRO A 1 274 ? -13.005 4.524 15.655 1.00 113.60 271 PRO A C 1
ATOM 2055 O O . PRO A 1 274 ? -13.065 3.875 14.610 1.00 115.17 271 PRO A O 1
ATOM 2059 N N . ASN A 1 275 ? -13.601 4.147 16.782 1.00 116.26 272 ASN A N 1
ATOM 2060 C CA . ASN A 1 275 ? -14.307 2.872 16.876 1.00 117.79 272 ASN A CA 1
ATOM 2061 C C . ASN A 1 275 ? -15.511 2.783 15.941 1.00 117.58 272 ASN A C 1
ATOM 2062 O O . ASN A 1 275 ? -15.874 1.695 15.491 1.00 118.42 272 ASN A O 1
ATOM 2067 N N . SER A 1 276 ? -16.126 3.924 15.649 1.00 116.25 273 SER A N 1
ATOM 2068 C CA . SER A 1 276 ? -17.191 3.979 14.654 1.00 115.16 273 SER A CA 1
ATOM 2069 C C . SER A 1 276 ? -16.598 3.913 13.248 1.00 112.07 273 SER A C 1
ATOM 2070 O O . SER A 1 276 ? -15.800 4.769 12.864 1.00 110.36 273 SER A O 1
ATOM 2073 N N . SER A 1 277 ? -16.987 2.897 12.483 1.00 109.59 274 SER A N 1
ATOM 2074 C CA . SER A 1 277 ? -16.409 2.690 11.160 1.00 103.61 274 SER A CA 1
ATOM 2075 C C . SER A 1 277 ? -17.373 2.039 10.170 1.00 96.85 274 SER A C 1
ATOM 2076 O O . SER A 1 277 ? -18.287 1.308 10.554 1.00 100.41 274 SER A O 1
ATOM 2079 N N . THR A 1 278 ? -17.149 2.319 8.890 1.00 83.60 275 THR A N 1
ATOM 2080 C CA . THR A 1 278 ? -17.898 1.705 7.799 1.00 72.65 275 THR A CA 1
ATOM 2081 C C . THR A 1 278 ? -16.950 0.868 6.944 1.00 64.49 275 THR A C 1
ATOM 2082 O O . THR A 1 278 ? -15.870 1.333 6.584 1.00 59.64 275 THR A O 1
ATOM 2086 N N . VAL A 1 279 ? -17.349 -0.359 6.618 1.00 60.17 276 VAL A N 1
ATOM 2087 C CA . VAL A 1 279 ? -16.475 -1.269 5.881 1.00 53.71 276 VAL A CA 1
ATOM 2088 C C . VAL A 1 279 ? -17.024 -1.642 4.508 1.00 53.23 276 VAL A C 1
ATOM 2089 O O . VAL A 1 279 ? -18.176 -2.058 4.383 1.00 55.25 276 VAL A O 1
ATOM 2093 N N . ARG A 1 280 ? -16.189 -1.494 3.482 1.00 45.70 277 ARG A N 1
ATOM 2094 C CA . ARG A 1 280 ? -16.530 -1.930 2.134 1.00 43.81 277 ARG A CA 1
ATOM 2095 C C . ARG A 1 280 ? -15.395 -2.766 1.549 1.00 45.97 277 ARG A C 1
ATOM 2096 O O . ARG A 1 280 ? -14.241 -2.640 1.964 1.00 44.75 277 ARG A O 1
ATOM 2104 N N . TYR A 1 281 ? -15.729 -3.620 0.587 1.00 46.12 278 TYR A N 1
ATOM 2105 C CA . TYR A 1 281 ? -14.750 -4.510 -0.022 1.00 47.61 278 TYR A CA 1
ATOM 2106 C C . TYR A 1 281 ? -14.614 -4.259 -1.521 1.00 50.20 278 TYR A C 1
ATOM 2107 O O . TYR A 1 281 ? -15.574 -4.417 -2.275 1.00 57.06 278 TYR A O 1
ATOM 2116 N N . ALA A 1 282 ? -13.421 -3.862 -1.951 1.00 45.30 279 ALA A N 1
ATOM 2117 C CA . ALA A 1 282 ? -13.148 -3.699 -3.375 1.00 46.23 279 ALA A CA 1
ATOM 2118 C C . ALA A 1 282 ? -12.585 -4.995 -3.950 1.00 47.43 279 ALA A C 1
ATOM 2119 O O . ALA A 1 282 ? -11.546 -5.482 -3.506 1.00 47.15 279 ALA A O 1
ATOM 2121 N N . ASN A 1 283 ? -13.274 -5.548 -4.941 1.00 46.69 280 ASN A N 1
ATOM 2122 C CA . ASN A 1 283 ? -12.873 -6.822 -5.522 1.00 48.96 280 ASN A CA 1
ATOM 2123 C C . ASN A 1 283 ? -11.782 -6.658 -6.570 1.00 47.66 280 ASN A C 1
ATOM 2124 O O . ASN A 1 283 ? -12.034 -6.762 -7.770 1.00 54.23 280 ASN A O 1
ATOM 2129 N N . ILE A 1 284 ? -10.565 -6.405 -6.105 1.00 39.19 281 ILE A N 1
ATOM 2130 C CA . ILE A 1 284 ? -9.424 -6.258 -6.993 1.00 38.52 281 ILE A CA 1
ATOM 2131 C C . ILE A 1 284 ? -8.723 -7.611 -7.172 1.00 36.83 281 ILE A C 1
ATOM 2132 O O . ILE A 1 284 ? -8.665 -8.414 -6.238 1.00 36.42 281 ILE A O 1
ATOM 2137 N N . SER A 1 285 ? -8.198 -7.855 -8.371 1.00 34.23 282 SER A N 1
ATOM 2138 C CA . SER A 1 285 ? -7.643 -9.162 -8.721 1.00 35.38 282 SER A CA 1
ATOM 2139 C C . SER A 1 285 ? -6.212 -9.339 -8.236 1.00 36.40 282 SER A C 1
ATOM 2140 O O . SER A 1 285 ? -5.672 -10.449 -8.257 1.00 35.76 282 SER A O 1
ATOM 2143 N N . SER A 1 286 ? -5.598 -8.244 -7.804 1.00 29.09 283 SER A N 1
ATOM 2144 C CA . SER A 1 286 ? -4.243 -8.287 -7.269 1.00 31.83 283 SER A CA 1
ATOM 2145 C C . SER A 1 286 ? -4.105 -7.186 -6.222 1.00 30.42 283 SER A C 1
ATOM 2146 O O . SER A 1 286 ? -5.089 -6.529 -5.892 1.00 32.61 283 SER A O 1
ATOM 2149 N N . TYR A 1 287 ? -2.903 -6.974 -5.699 1.00 29.93 284 TYR A N 1
ATOM 2150 C CA . TYR A 1 287 ? -2.748 -6.066 -4.562 1.00 30.66 284 TYR A CA 1
ATOM 2151 C C . TYR A 1 287 ? -2.808 -4.596 -4.979 1.00 33.66 284 TYR A C 1
ATOM 2152 O O . TYR A 1 287 ? -2.605 -4.261 -6.146 1.00 29.31 284 TYR A O 1
ATOM 2161 N N . VAL A 1 288 ? -3.092 -3.727 -4.014 1.00 31.50 285 VAL A N 1
ATOM 2162 C CA . VAL A 1 288 ? -3.255 -2.300 -4.278 1.00 29.66 285 VAL A CA 1
ATOM 2163 C C . VAL A 1 288 ? -1.928 -1.638 -4.631 1.00 31.49 285 VAL A C 1
ATOM 2164 O O . VAL A 1 288 ? -0.920 -1.849 -3.956 1.00 31.76 285 VAL A O 1
ATOM 2168 N N . LYS A 1 289 ? -1.924 -0.850 -5.702 1.00 29.46 286 LYS A N 1
ATOM 2169 C CA . LYS A 1 289 ? -0.759 -0.035 -6.023 1.00 31.71 286 LYS A CA 1
ATOM 2170 C C . LYS A 1 289 ? -1.040 1.430 -5.705 1.00 35.88 286 LYS A C 1
ATOM 2171 O O . LYS A 1 289 ? -0.194 2.130 -5.151 1.00 36.43 286 LYS A O 1
ATOM 2177 N N . LEU A 1 290 ? -2.240 1.877 -6.058 1.00 29.67 287 LEU A N 1
ATOM 2178 C CA . LEU A 1 290 ? -2.600 3.285 -5.943 1.00 32.48 287 LEU A CA 1
ATOM 2179 C C . LEU A 1 290 ? -3.986 3.476 -5.326 1.00 30.01 287 LEU A C 1
ATOM 2180 O O . LEU A 1 290 ? -4.867 2.627 -5.466 1.00 28.23 287 LEU A O 1
ATOM 2185 N N . PHE A 1 291 ? -4.169 4.614 -4.662 1.00 27.16 288 PHE A N 1
ATOM 2186 C CA . PHE A 1 291 ? -5.375 4.885 -3.894 1.00 25.29 288 PHE A CA 1
ATOM 2187 C C . PHE A 1 291 ? -5.511 6.399 -3.730 1.00 23.95 288 PHE A C 1
ATOM 2188 O O . PHE A 1 291 ? -4.678 7.036 -3.078 1.00 27.31 288 PHE A O 1
ATOM 2196 N N . GLU A 1 292 ? -6.540 6.980 -4.342 1.00 26.43 289 GLU A N 1
ATOM 2197 C CA . GLU A 1 292 ? -6.719 8.433 -4.316 1.00 26.80 289 GLU A CA 1
ATOM 2198 C C . GLU A 1 292 ? -8.183 8.794 -4.180 1.00 28.91 289 GLU A C 1
ATOM 2199 O O . GLU A 1 292 ? -9.053 8.082 -4.669 1.00 28.94 289 GLU A O 1
ATOM 2205 N N . ILE A 1 293 ? -8.454 9.915 -3.521 1.00 27.86 290 ILE A N 1
ATOM 2206 C CA . ILE A 1 293 ? -9.820 10.395 -3.385 1.00 28.67 290 ILE A CA 1
ATOM 2207 C C . ILE A 1 293 ? -9.999 11.682 -4.198 1.00 26.82 290 ILE A C 1
ATOM 2208 O O . ILE A 1 293 ? -9.091 12.512 -4.273 1.00 27.82 290 ILE A O 1
ATOM 2213 N N . ALA A 1 294 ? -11.161 11.828 -4.827 1.00 27.47 291 ALA A N 1
ATOM 2214 C CA . ALA A 1 294 ? -11.468 13.033 -5.594 1.00 25.92 291 ALA A CA 1
ATOM 2215 C C . ALA A 1 294 ? -11.675 14.226 -4.661 1.00 30.49 291 ALA A C 1
ATOM 2216 O O . ALA A 1 294 ? -12.174 14.059 -3.549 1.00 31.34 291 ALA A O 1
ATOM 2218 N N . PRO A 1 295 ? -11.293 15.432 -5.114 1.00 29.53 292 PRO A N 1
ATOM 2219 C CA . PRO A 1 295 ? -11.467 16.664 -4.328 1.00 33.38 292 PRO A CA 1
ATOM 2220 C C . PRO A 1 295 ? -12.911 16.867 -3.877 1.00 36.88 292 PRO A C 1
ATOM 2221 O O . PRO A 1 295 ? -13.153 17.470 -2.831 1.00 39.80 292 PRO A O 1
ATOM 2225 N N . SER A 1 296 ? -13.854 16.362 -4.666 1.00 37.80 293 SER A N 1
ATOM 2226 C CA . SER A 1 296 ? -15.274 16.450 -4.338 1.00 40.31 293 SER A CA 1
ATOM 2227 C C . SER A 1 296 ? -15.660 15.551 -3.171 1.00 42.07 293 SER A C 1
ATOM 2228 O O . SER A 1 296 ? -16.703 15.746 -2.547 1.00 43.16 293 SER A O 1
ATOM 2231 N N . GLY A 1 297 ? -14.830 14.545 -2.902 1.00 36.89 294 GLY A N 1
ATOM 2232 C CA . GLY A 1 297 ? -15.144 13.538 -1.904 1.00 35.07 294 GLY A CA 1
ATOM 2233 C C . GLY A 1 297 ? -16.222 12.583 -2.381 1.00 35.80 294 GLY A C 1
ATOM 2234 O O . GLY A 1 297 ? -16.679 11.727 -1.626 1.00 42.95 294 GLY A O 1
ATOM 2235 N N . GLU A 1 298 ? -16.628 12.724 -3.639 1.00 35.68 295 GLU A N 1
ATOM 2236 C CA . GLU A 1 298 ? -17.691 11.894 -4.194 1.00 37.26 295 GLU A CA 1
ATOM 2237 C C . GLU A 1 298 ? -17.167 10.834 -5.166 1.00 37.21 295 GLU A C 1
ATOM 2238 O O . GLU A 1 298 ? -17.936 10.244 -5.924 1.00 41.49 295 GLU A O 1
ATOM 2244 N N . ALA A 1 299 ? -15.859 10.604 -5.145 1.00 31.21 296 ALA A N 1
ATOM 2245 C CA . ALA A 1 299 ? -15.272 9.502 -5.893 1.00 30.00 296 ALA A CA 1
ATOM 2246 C C . ALA A 1 299 ? -13.935 9.117 -5.296 1.00 27.78 296 ALA A C 1
ATOM 2247 O O . ALA A 1 299 ? -13.257 9.937 -4.677 1.00 29.12 296 ALA A O 1
ATOM 2249 N N . LEU A 1 300 ? -13.558 7.858 -5.480 1.00 28.51 297 LEU A N 1
ATOM 2250 C CA . LEU A 1 300 ? -12.205 7.437 -5.161 1.00 27.13 297 LEU A CA 1
ATOM 2251 C C . LEU A 1 300 ? -11.752 6.435 -6.204 1.00 26.03 297 LEU A C 1
ATOM 2252 O O . LEU A 1 300 ? -12.578 5.793 -6.852 1.00 27.52 297 LEU A O 1
ATOM 2257 N N . VAL A 1 301 ? -10.443 6.305 -6.372 1.00 24.80 298 VAL A N 1
ATOM 2258 C CA A VAL A 1 301 ? -9.916 5.275 -7.262 0.50 26.02 298 VAL A CA 1
ATOM 2259 C CA B VAL A 1 301 ? -9.900 5.302 -7.272 0.50 26.63 298 VAL A CA 1
ATOM 2260 C C . VAL A 1 301 ? -8.980 4.343 -6.522 1.00 25.45 298 VAL A C 1
ATOM 2261 O O . VAL A 1 301 ? -8.217 4.756 -5.647 1.00 25.32 298 VAL A O 1
ATOM 2268 N N . ILE A 1 302 ? -9.059 3.068 -6.867 1.00 25.91 299 ILE A N 1
ATOM 2269 C CA . ILE A 1 302 ? -8.115 2.114 -6.341 1.00 26.13 299 ILE A CA 1
ATOM 2270 C C . ILE A 1 302 ? -7.537 1.363 -7.537 1.00 27.04 299 ILE A C 1
ATOM 2271 O O . ILE A 1 302 ? -8.272 0.866 -8.392 1.00 31.29 299 ILE A O 1
ATOM 2276 N N . GLY A 1 303 ? -6.212 1.356 -7.632 1.00 28.95 300 GLY A N 1
ATOM 2277 C CA . GLY A 1 303 ? -5.527 0.703 -8.737 1.00 34.97 300 GLY A CA 1
ATOM 2278 C C . GLY A 1 303 ? -4.718 -0.477 -8.239 1.00 30.02 300 GLY A C 1
ATOM 2279 O O . GLY A 1 303 ? -4.037 -0.372 -7.217 1.00 32.39 300 GLY A O 1
ATOM 2280 N N . ASP A 1 304 ? -4.781 -1.599 -8.952 1.00 30.02 301 ASP A N 1
ATOM 2281 C CA . ASP A 1 304 ? -4.075 -2.791 -8.496 1.00 31.15 301 ASP A CA 1
ATOM 2282 C C . ASP A 1 304 ? -2.899 -3.157 -9.394 1.00 33.92 301 ASP A C 1
ATOM 2283 O O . ASP A 1 304 ? -2.648 -2.509 -10.413 1.00 30.17 301 ASP A O 1
ATOM 2288 N N . ALA A 1 305 ? -2.196 -4.218 -9.013 1.00 32.17 302 ALA A N 1
ATOM 2289 C CA . ALA A 1 305 ? -0.989 -4.627 -9.715 1.00 35.59 302 ALA A CA 1
ATOM 2290 C C . ALA A 1 305 ? -1.290 -5.345 -11.030 1.00 38.83 302 ALA A C 1
ATOM 2291 O O . ALA A 1 305 ? -0.373 -5.662 -11.782 1.00 39.49 302 ALA A O 1
ATOM 2293 N N . ASP A 1 306 ? -2.565 -5.603 -11.309 1.00 33.70 303 ASP A N 1
ATOM 2294 C CA . ASP A 1 306 ? -2.946 -6.185 -12.595 1.00 36.53 303 ASP A CA 1
ATOM 2295 C C . ASP A 1 306 ? -3.369 -5.104 -13.600 1.00 36.07 303 ASP A C 1
ATOM 2296 O O . ASP A 1 306 ? -3.966 -5.419 -14.626 1.00 32.76 303 ASP A O 1
ATOM 2301 N N . CYS A 1 307 ? -3.061 -3.842 -13.279 1.00 32.84 304 CYS A N 1
ATOM 2302 C CA . CYS A 1 307 ? -3.349 -2.662 -14.118 1.00 32.91 304 CYS A CA 1
ATOM 2303 C C . CYS A 1 307 ? -4.820 -2.251 -14.143 1.00 33.82 304 CYS A C 1
ATOM 2304 O O . CYS A 1 307 ? -5.228 -1.435 -14.973 1.00 33.63 304 CYS A O 1
ATOM 2307 N N . ASN A 1 308 ? -5.616 -2.799 -13.232 1.00 29.52 305 ASN A N 1
ATOM 2308 C CA . ASN A 1 308 ? -7.011 -2.403 -13.131 1.00 28.31 305 ASN A CA 1
ATOM 2309 C C . ASN A 1 308 ? -7.130 -1.085 -12.389 1.00 30.93 305 ASN A C 1
ATOM 2310 O O . ASN A 1 308 ? -6.427 -0.852 -11.414 1.00 28.87 305 ASN A O 1
ATOM 2315 N N . ILE A 1 309 ? -8.012 -0.222 -12.875 1.00 31.14 306 ILE A N 1
ATOM 2316 C CA . ILE A 1 309 ? -8.305 1.042 -12.215 1.00 28.75 306 ILE A CA 1
ATOM 2317 C C . ILE A 1 309 ? -9.781 1.018 -11.859 1.00 28.74 306 ILE A C 1
ATOM 2318 O O . ILE A 1 309 ? -10.635 1.039 -12.745 1.00 30.95 306 ILE A O 1
ATOM 2323 N N . HIS A 1 310 ? -10.076 0.928 -10.564 1.00 28.17 307 HIS A N 1
ATOM 2324 C CA . HIS A 1 310 ? -11.452 0.810 -10.087 1.00 29.51 307 HIS A CA 1
ATOM 2325 C C . HIS A 1 310 ? -11.967 2.135 -9.564 1.00 28.14 307 HIS A C 1
ATOM 2326 O O . HIS A 1 310 ? -11.402 2.684 -8.623 1.00 26.87 307 HIS A O 1
ATOM 2333 N N . LEU A 1 311 ? -13.054 2.629 -10.147 1.00 28.45 308 LEU A N 1
ATOM 2334 C CA . LEU A 1 311 ? -13.632 3.900 -9.723 1.00 30.41 308 LEU A CA 1
ATOM 2335 C C . LEU A 1 311 ? -14.845 3.663 -8.833 1.00 32.48 308 LEU A C 1
ATOM 2336 O O . LEU A 1 311 ? -15.811 3.023 -9.245 1.00 33.91 308 LEU A O 1
ATOM 2341 N N . TRP A 1 312 ? -14.786 4.184 -7.613 1.00 31.15 309 TRP A N 1
ATOM 2342 C CA . TRP A 1 312 ? -15.865 4.011 -6.648 1.00 35.02 309 TRP A CA 1
ATOM 2343 C C . TRP A 1 312 ? -16.594 5.317 -6.374 1.00 34.01 309 TRP A C 1
ATOM 2344 O O . TRP A 1 312 ? -16.003 6.395 -6.426 1.00 33.13 309 TRP A O 1
ATOM 2355 N N . GLY A 1 313 ? -17.885 5.202 -6.084 1.00 35.44 310 GLY A N 1
ATOM 2356 C CA . GLY A 1 313 ? -18.726 6.336 -5.750 1.00 36.26 310 GLY A CA 1
ATOM 2357 C C . GLY A 1 313 ? -20.173 5.885 -5.754 1.00 43.11 310 GLY A C 1
ATOM 2358 O O . GLY A 1 313 ? -20.457 4.725 -6.054 1.00 46.76 310 GLY A O 1
ATOM 2359 N N . SER A 1 314 ? -21.094 6.780 -5.416 1.00 47.90 311 SER A N 1
ATOM 2360 C CA . SER A 1 314 ? -22.508 6.457 -5.557 1.00 57.74 311 SER A CA 1
ATOM 2361 C C . SER A 1 314 ? -22.879 6.534 -7.032 1.00 58.93 311 SER A C 1
ATOM 2362 O O . SER A 1 314 ? -22.628 7.546 -7.682 1.00 58.98 311 SER A O 1
ATOM 2365 N N . PRO A 1 315 ? -23.474 5.457 -7.566 1.00 64.08 312 PRO A N 1
ATOM 2366 C CA . PRO A 1 315 ? -23.802 5.321 -8.992 1.00 68.86 312 PRO A CA 1
ATOM 2367 C C . PRO A 1 315 ? -24.598 6.491 -9.575 1.00 73.54 312 PRO A C 1
ATOM 2368 O O . PRO A 1 315 ? -24.581 6.682 -10.790 1.00 74.23 312 PRO A O 1
ATOM 2372 N N . THR A 1 316 ? -25.271 7.263 -8.728 1.00 75.28 313 THR A N 1
ATOM 2373 C CA . THR A 1 316 ? -26.105 8.360 -9.206 1.00 78.62 313 THR A CA 1
ATOM 2374 C C . THR A 1 316 ? -25.491 9.745 -8.993 1.00 77.82 313 THR A C 1
ATOM 2375 O O . THR A 1 316 ? -25.753 10.664 -9.768 1.00 80.86 313 THR A O 1
ATOM 2379 N N . LYS A 1 317 ? -24.675 9.900 -7.955 1.00 71.66 314 LYS A N 1
ATOM 2380 C CA . LYS A 1 317 ? -24.180 11.225 -7.584 1.00 66.10 314 LYS A CA 1
ATOM 2381 C C . LYS A 1 317 ? -22.696 11.452 -7.917 1.00 59.03 314 LYS A C 1
ATOM 2382 O O . LYS A 1 317 ? -22.187 12.562 -7.761 1.00 53.83 314 LYS A O 1
ATOM 2388 N N . ILE A 1 318 ? -22.013 10.414 -8.395 1.00 55.80 315 ILE A N 1
ATOM 2389 C CA . ILE A 1 318 ? -20.559 10.469 -8.576 1.00 50.95 315 ILE A CA 1
ATOM 2390 C C . ILE A 1 318 ? -20.073 11.609 -9.485 1.00 47.89 315 ILE A C 1
ATOM 2391 O O . ILE A 1 318 ? -20.575 11.811 -10.592 1.00 49.69 315 ILE A O 1
ATOM 2396 N N . HIS A 1 319 ? -19.100 12.362 -8.980 1.00 46.52 316 HIS A N 1
ATOM 2397 C CA . HIS A 1 319 ? -18.447 13.437 -9.726 1.00 46.39 316 HIS A CA 1
ATOM 2398 C C . HIS A 1 319 ? -17.129 13.767 -9.032 1.00 40.99 316 HIS A C 1
ATOM 2399 O O . HIS A 1 319 ? -16.972 13.500 -7.841 1.00 40.32 316 HIS A O 1
ATOM 2406 N N . PHE A 1 320 ? -16.187 14.353 -9.765 1.00 35.43 317 PHE A N 1
ATOM 2407 C CA . PHE A 1 320 ? -14.823 14.480 -9.256 1.00 32.69 317 PHE A CA 1
ATOM 2408 C C . PHE A 1 320 ? -14.532 15.845 -8.648 1.00 37.09 317 PHE A C 1
ATOM 2409 O O . PHE A 1 320 ? -13.756 15.954 -7.696 1.00 33.04 317 PHE A O 1
ATOM 2417 N N . THR A 1 321 ? -15.127 16.886 -9.226 1.00 35.99 318 THR A N 1
ATOM 2418 C CA . THR A 1 321 ? -14.835 18.257 -8.827 1.00 41.03 318 THR A CA 1
ATOM 2419 C C . THR A 1 321 ? -16.082 18.969 -8.306 1.00 43.77 318 THR A C 1
ATOM 2420 O O . THR A 1 321 ? -17.209 18.513 -8.518 1.00 43.12 318 THR A O 1
ATOM 2424 N N . ASP A 1 322 ? -15.871 20.089 -7.625 1.00 48.54 319 ASP A N 1
ATOM 2425 C CA . ASP A 1 322 ? -16.972 20.868 -7.072 1.00 59.51 319 ASP A CA 1
ATOM 2426 C C . ASP A 1 322 ? -17.930 21.298 -8.179 1.00 73.08 319 ASP A C 1
ATOM 2427 O O . ASP A 1 322 ? -19.140 21.079 -8.088 1.00 71.46 319 ASP A O 1
ATOM 2432 N N . MET A 1 323 ? -17.380 21.894 -9.231 1.00 85.58 320 MET A N 1
ATOM 2433 C CA . MET A 1 323 ? -18.154 22.178 -10.432 1.00 87.17 320 MET A CA 1
ATOM 2434 C C . MET A 1 323 ? -17.908 21.090 -11.476 1.00 85.52 320 MET A C 1
ATOM 2435 O O . MET A 1 323 ? -16.896 21.111 -12.179 1.00 89.85 320 MET A O 1
ATOM 2440 N N . ALA A 1 324 ? -18.833 20.138 -11.567 1.00 79.58 321 ALA A N 1
ATOM 2441 C CA . ALA A 1 324 ? -18.713 19.031 -12.512 1.00 68.06 321 ALA A CA 1
ATOM 2442 C C . ALA A 1 324 ? -18.993 19.483 -13.947 1.00 63.31 321 ALA A C 1
ATOM 2443 O O . ALA A 1 324 ? -20.025 19.142 -14.525 1.00 63.42 321 ALA A O 1
ATOM 2445 N N . ILE A 1 325 ? -18.061 20.245 -14.513 1.00 64.35 322 ILE A N 1
ATOM 2446 C CA . ILE A 1 325 ? -18.207 20.803 -15.857 1.00 70.88 322 ILE A CA 1
ATOM 2447 C C . ILE A 1 325 ? -17.782 19.818 -16.950 1.00 72.13 322 ILE A C 1
ATOM 2448 O O . ILE A 1 325 ? -16.828 19.061 -16.769 1.00 59.90 322 ILE A O 1
ATOM 2453 N N . PRO A 1 326 ? -18.502 19.816 -18.086 1.00 83.14 323 PRO A N 1
ATOM 2454 C CA . PRO A 1 326 ? -18.011 19.166 -19.308 1.00 84.85 323 PRO A CA 1
ATOM 2455 C C . PRO A 1 326 ? -16.736 19.837 -19.834 1.00 86.43 323 PRO A C 1
ATOM 2456 O O . PRO A 1 326 ? -16.465 20.993 -19.503 1.00 86.86 323 PRO A O 1
ATOM 2460 N N . ILE A 1 327 ? -15.972 19.122 -20.653 1.00 88.80 324 ILE A N 1
ATOM 2461 C CA . ILE A 1 327 ? -14.627 19.560 -21.025 1.00 87.13 324 ILE A CA 1
ATOM 2462 C C . ILE A 1 327 ? -14.469 19.759 -22.540 1.00 81.26 324 ILE A C 1
ATOM 2463 O O . ILE A 1 327 ? -15.195 19.153 -23.329 1.00 83.55 324 ILE A O 1
ATOM 2468 N N . GLU A 1 328 ? -13.531 20.626 -22.929 1.00 72.66 325 GLU A N 1
ATOM 2469 C CA . GLU A 1 328 ? -13.236 20.916 -24.335 1.00 66.39 325 GLU A CA 1
ATOM 2470 C C . GLU A 1 328 ? -12.984 19.659 -25.165 1.00 57.04 325 GLU A C 1
ATOM 2471 O O . GLU A 1 328 ? -11.973 18.975 -24.992 1.00 44.52 325 GLU A O 1
ATOM 2477 N N . LEU A 1 329 ? -13.908 19.373 -26.077 1.00 58.19 326 LEU A N 1
ATOM 2478 C CA . LEU A 1 329 ? -13.839 18.180 -26.914 1.00 60.24 326 LEU A CA 1
ATOM 2479 C C . LEU A 1 329 ? -13.919 18.525 -28.398 1.00 61.53 326 LEU A C 1
ATOM 2480 O O . LEU A 1 329 ? -14.371 19.612 -28.760 1.00 62.58 326 LEU A O 1
ATOM 2485 N N . PRO A 1 330 ? -13.471 17.602 -29.266 1.00 62.78 327 PRO A N 1
ATOM 2486 C CA . PRO A 1 330 ? -13.728 17.761 -30.702 1.00 67.15 327 PRO A CA 1
ATOM 2487 C C . PRO A 1 330 ? -15.219 17.623 -31.008 1.00 72.58 327 PRO A C 1
ATOM 2488 O O . PRO A 1 330 ? -15.963 17.108 -30.172 1.00 73.21 327 PRO A O 1
ATOM 2492 N N . GLU A 1 331 ? -15.647 18.076 -32.183 1.00 75.79 328 GLU A N 1
ATOM 2493 C CA . GLU A 1 331 ? -17.063 18.043 -32.544 1.00 80.20 328 GLU A CA 1
ATOM 2494 C C . GLU A 1 331 ? -17.595 16.614 -32.638 1.00 77.29 328 GLU A C 1
ATOM 2495 O O . GLU A 1 331 ? -16.939 15.730 -33.189 1.00 74.80 328 GLU A O 1
ATOM 2501 N N . PRO A 1 337 ? -27.059 10.423 -42.042 1.00 71.38 334 PRO A N 1
ATOM 2502 C CA . PRO A 1 337 ? -27.871 11.234 -42.956 1.00 75.83 334 PRO A CA 1
ATOM 2503 C C . PRO A 1 337 ? -28.449 10.414 -44.110 1.00 77.24 334 PRO A C 1
ATOM 2504 O O . PRO A 1 337 ? -27.786 9.501 -44.600 1.00 76.87 334 PRO A O 1
ATOM 2506 N N . VAL A 1 338 ? -29.669 10.736 -44.529 1.00 82.74 335 VAL A N 1
ATOM 2507 C CA . VAL A 1 338 ? -30.296 10.049 -45.655 1.00 90.16 335 VAL A CA 1
ATOM 2508 C C . VAL A 1 338 ? -29.514 10.306 -46.941 1.00 93.94 335 VAL A C 1
ATOM 2509 O O . VAL A 1 338 ? -29.141 9.372 -47.653 1.00 95.07 335 VAL A O 1
ATOM 2513 N N . LEU A 1 339 ? -29.263 11.579 -47.229 1.00 95.44 336 LEU A N 1
ATOM 2514 C CA . LEU A 1 339 ? -28.464 11.963 -48.387 1.00 95.96 336 LEU A CA 1
ATOM 2515 C C . LEU A 1 339 ? -27.083 12.458 -47.959 1.00 96.12 336 LEU A C 1
ATOM 2516 O O . LEU A 1 339 ? -26.947 13.555 -47.418 1.00 92.84 336 LEU A O 1
ATOM 2521 N N . ASP A 1 340 ? -26.065 11.637 -48.200 1.00 101.00 337 ASP A N 1
ATOM 2522 C CA . ASP A 1 340 ? -24.684 12.009 -47.907 1.00 97.83 337 ASP A CA 1
ATOM 2523 C C . ASP A 1 340 ? -23.741 11.367 -48.922 1.00 94.35 337 ASP A C 1
ATOM 2524 O O . ASP A 1 340 ? -22.784 10.680 -48.560 1.00 92.37 337 ASP A O 1
ATOM 2529 N N . TRP A 1 341 ? -24.026 11.615 -50.197 1.00 90.25 338 TRP A N 1
ATOM 2530 C CA . TRP A 1 341 ? -23.294 11.028 -51.315 1.00 88.64 338 TRP A CA 1
ATOM 2531 C C . TRP A 1 341 ? -21.811 11.411 -51.305 1.00 87.61 338 TRP A C 1
ATOM 2532 O O . TRP A 1 341 ? -21.393 12.274 -50.533 1.00 91.08 338 TRP A O 1
ATOM 2543 N N . SER A 1 342 ? -21.039 10.745 -52.164 1.00 89.54 339 SER A N 1
ATOM 2544 C CA . SER A 1 342 ? -19.588 10.918 -52.301 1.00 93.83 339 SER A CA 1
ATOM 2545 C C . SER A 1 342 ? -18.846 10.356 -51.095 1.00 94.39 339 SER A C 1
ATOM 2546 O O . SER A 1 342 ? -17.756 9.802 -51.235 1.00 96.06 339 SER A O 1
ATOM 2549 N N . GLU A 1 344 ? -15.552 12.704 -52.593 1.00 92.60 341 GLU A N 1
ATOM 2550 C CA . GLU A 1 344 ? -14.147 12.882 -52.240 1.00 89.38 341 GLU A CA 1
ATOM 2551 C C . GLU A 1 344 ? -13.254 12.941 -53.473 1.00 88.02 341 GLU A C 1
ATOM 2552 O O . GLU A 1 344 ? -13.257 12.029 -54.302 1.00 92.51 341 GLU A O 1
ATOM 2558 N N . THR A 1 345 ? -12.489 14.021 -53.584 1.00 79.87 342 THR A N 1
ATOM 2559 C CA . THR A 1 345 ? -11.558 14.196 -54.691 1.00 73.75 342 THR A CA 1
ATOM 2560 C C . THR A 1 345 ? -10.123 14.119 -54.189 1.00 63.97 342 THR A C 1
ATOM 2561 O O . THR A 1 345 ? -9.738 14.864 -53.290 1.00 56.63 342 THR A O 1
ATOM 2565 N N . PRO A 1 346 ? -9.324 13.210 -54.764 1.00 62.99 343 PRO A N 1
ATOM 2566 C CA . PRO A 1 346 ? -7.928 13.101 -54.337 1.00 60.52 343 PRO A CA 1
ATOM 2567 C C . PRO A 1 346 ? -7.106 14.284 -54.832 1.00 61.41 343 PRO A C 1
ATOM 2568 O O . PRO A 1 346 ? -7.402 14.839 -55.892 1.00 59.70 343 PRO A O 1
ATOM 2572 N N . LEU A 1 347 ? -6.101 14.670 -54.055 1.00 62.66 344 LEU A N 1
ATOM 2573 C CA . LEU A 1 347 ? -5.135 15.671 -54.478 1.00 61.46 344 LEU A CA 1
ATOM 2574 C C . LEU A 1 347 ? -4.432 15.165 -55.737 1.00 66.84 344 LEU A C 1
ATOM 2575 O O . LEU A 1 347 ? -4.081 13.989 -55.822 1.00 69.70 344 LEU A O 1
ATOM 2580 N N . SER A 1 348 ? -4.251 16.041 -56.720 1.00 64.99 345 SER A N 1
ATOM 2581 C CA . SER A 1 348 ? -3.707 15.625 -58.011 1.00 71.93 345 SER A CA 1
ATOM 2582 C C . SER A 1 348 ? -2.576 16.531 -58.484 1.00 79.75 345 SER A C 1
ATOM 2583 O O . SER A 1 348 ? -2.595 17.737 -58.241 1.00 85.29 345 SER A O 1
ATOM 2586 N N . ASN B 2 31 ? -7.525 36.237 -53.471 1.00 59.50 451 ASN B N 1
ATOM 2587 C CA . ASN B 2 31 ? -6.840 36.587 -52.233 1.00 60.68 451 ASN B CA 1
ATOM 2588 C C . ASN B 2 31 ? -5.580 35.740 -52.024 1.00 50.65 451 ASN B C 1
ATOM 2589 O O . ASN B 2 31 ? -4.505 36.278 -51.783 1.00 46.05 451 ASN B O 1
ATOM 2594 N N . GLY B 2 32 ? -5.719 34.418 -52.116 1.00 47.14 452 GLY B N 1
ATOM 2595 C CA . GLY B 2 32 ? -4.583 33.516 -51.996 1.00 42.65 452 GLY B CA 1
ATOM 2596 C C . GLY B 2 32 ? -4.042 33.313 -50.586 1.00 38.73 452 GLY B C 1
ATOM 2597 O O . GLY B 2 32 ? -2.853 33.039 -50.401 1.00 34.87 452 GLY B O 1
ATOM 2598 N N . ARG B 2 33 ? -4.911 33.430 -49.588 1.00 38.52 453 ARG B N 1
ATOM 2599 C CA . ARG B 2 33 ? -4.497 33.265 -48.195 1.00 41.99 453 ARG B CA 1
ATOM 2600 C C . ARG B 2 33 ? -4.040 31.842 -47.877 1.00 37.24 453 ARG B C 1
ATOM 2601 O O . ARG B 2 33 ? -3.132 31.640 -47.067 1.00 36.81 453 ARG B O 1
ATOM 2609 N N . ILE B 2 34 ? -4.678 30.854 -48.495 1.00 34.63 454 ILE B N 1
ATOM 2610 C CA . ILE B 2 34 ? -4.329 29.467 -48.219 1.00 36.82 454 ILE B CA 1
ATOM 2611 C C . ILE B 2 34 ? -2.951 29.145 -48.785 1.00 30.20 454 ILE B C 1
ATOM 2612 O O . ILE B 2 34 ? -2.123 28.556 -48.096 1.00 33.13 454 ILE B O 1
ATOM 2617 N N . ALA B 2 35 ? -2.707 29.544 -50.031 1.00 31.92 455 ALA B N 1
ATOM 2618 C CA . ALA B 2 35 ? -1.390 29.386 -50.642 1.00 30.43 455 ALA B CA 1
ATOM 2619 C C . ALA B 2 35 ? -0.299 30.000 -49.759 1.00 32.10 455 ALA B C 1
ATOM 2620 O O . ALA B 2 35 ? 0.731 29.376 -49.510 1.00 29.52 455 ALA B O 1
ATOM 2622 N N . ARG B 2 36 ? -0.527 31.216 -49.274 1.00 31.37 456 ARG B N 1
ATOM 2623 C CA . ARG B 2 36 ? 0.457 31.853 -48.401 1.00 31.51 456 ARG B CA 1
ATOM 2624 C C . ARG B 2 36 ? 0.583 31.108 -47.074 1.00 26.47 456 ARG B C 1
ATOM 2625 O O . ARG B 2 36 ? 1.678 30.978 -46.535 1.00 30.06 456 ARG B O 1
ATOM 2633 N N . 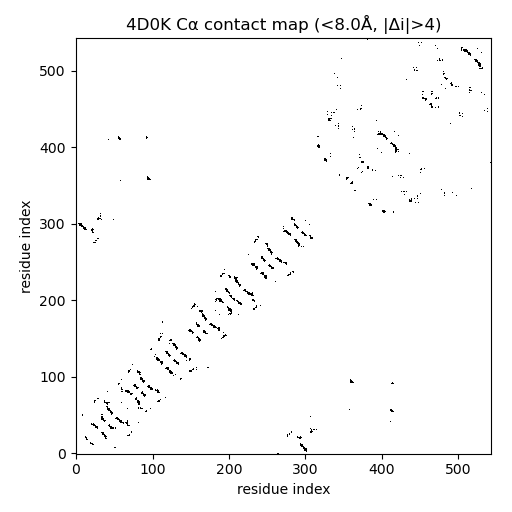SER B 2 37 ? -0.530 30.594 -46.561 1.00 28.12 457 SER B N 1
ATOM 2634 C CA . SER B 2 37 ? -0.500 29.826 -45.320 1.00 31.02 457 SER B CA 1
ATOM 2635 C C . SER B 2 37 ? 0.221 28.491 -45.502 1.00 30.20 457 SER B C 1
ATOM 2636 O O . SER B 2 37 ? 0.921 28.029 -44.600 1.00 29.29 457 SER B O 1
ATOM 2639 N N . LEU B 2 38 ? 0.036 27.871 -46.665 1.00 28.68 458 LEU B N 1
ATOM 2640 C CA . LEU B 2 38 ? 0.748 26.645 -46.998 1.00 27.56 458 LEU B CA 1
ATOM 2641 C C . LEU B 2 38 ? 2.251 26.890 -47.050 1.00 28.80 458 LEU B C 1
ATOM 2642 O O . LEU B 2 38 ? 3.041 26.089 -46.548 1.00 26.21 458 LEU B O 1
ATOM 2647 N N . MET B 2 39 ? 2.640 28.007 -47.654 1.00 26.20 459 MET B N 1
ATOM 2648 C CA . MET B 2 39 ? 4.052 28.355 -47.771 1.00 26.78 459 MET B CA 1
ATOM 2649 C C . MET B 2 39 ? 4.643 28.657 -46.391 1.00 28.44 459 MET B C 1
ATOM 2650 O O . MET B 2 39 ? 5.803 28.331 -46.115 1.00 25.67 459 MET B O 1
ATOM 2655 N N . LYS B 2 40 ? 3.839 29.271 -45.528 1.00 26.73 460 LYS B N 1
ATOM 2656 C CA . LYS B 2 40 ? 4.259 29.511 -44.146 1.00 27.04 460 LYS B CA 1
ATOM 2657 C C . LYS B 2 40 ? 4.471 28.187 -43.403 1.00 23.76 460 LYS B C 1
ATOM 2658 O O . LYS B 2 40 ? 5.430 28.056 -42.645 1.00 27.82 460 LYS B O 1
ATOM 2664 N N . LEU B 2 41 ? 3.605 27.200 -43.630 1.00 27.81 461 LEU B N 1
ATOM 2665 C CA . LEU B 2 41 ? 3.801 25.881 -43.012 1.00 29.71 461 LEU B CA 1
ATOM 2666 C C . LEU B 2 41 ? 5.130 25.261 -43.444 1.00 29.06 461 LEU B C 1
ATOM 2667 O O . LEU B 2 41 ? 5.888 24.741 -42.621 1.00 25.75 461 LEU B O 1
ATOM 2672 N N . LEU B 2 42 ? 5.407 25.321 -44.742 1.00 25.27 462 LEU B N 1
ATOM 2673 C CA . LEU B 2 42 ? 6.634 24.758 -45.287 1.00 28.30 462 LEU B CA 1
ATOM 2674 C C . LEU B 2 42 ? 7.866 25.504 -44.783 1.00 28.65 462 LEU B C 1
ATOM 2675 O O . LEU B 2 42 ? 8.924 24.904 -44.585 1.00 28.33 462 LEU B O 1
ATOM 2680 N N . THR B 2 43 ? 7.722 26.811 -44.584 1.00 26.82 463 THR B N 1
ATOM 2681 C CA . THR B 2 43 ? 8.805 27.651 -44.074 1.00 23.48 463 THR B CA 1
ATOM 2682 C C . THR B 2 43 ? 9.079 27.357 -42.595 1.00 28.60 463 THR B C 1
ATOM 2683 O O . THR B 2 43 ? 10.229 27.321 -42.153 1.00 29.98 463 THR B O 1
ATOM 2687 N N . ILE B 2 44 ? 8.007 27.140 -41.843 1.00 24.88 464 ILE B N 1
ATOM 2688 C CA . ILE B 2 44 ? 8.097 26.959 -40.397 1.00 29.26 464 ILE B CA 1
ATOM 2689 C C . ILE B 2 44 ? 8.581 25.554 -40.033 1.00 30.47 464 ILE B C 1
ATOM 2690 O O . ILE B 2 44 ? 9.438 25.391 -39.169 1.00 31.26 464 ILE B O 1
ATOM 2695 N N . LEU B 2 45 ? 8.045 24.543 -40.705 1.00 29.87 465 LEU B N 1
ATOM 2696 C CA . LEU B 2 45 ? 8.234 23.168 -40.256 1.00 30.48 465 LEU B CA 1
ATOM 2697 C C . LEU B 2 45 ? 9.505 22.496 -40.772 1.00 34.49 465 LEU B C 1
ATOM 2698 O O . LEU B 2 45 ? 9.943 22.728 -41.904 1.00 30.39 465 LEU B O 1
ATOM 2703 N N . GLU B 2 46 ? 10.088 21.674 -39.901 1.00 29.94 466 GLU B N 1
ATOM 2704 C CA . GLU B 2 46 ? 11.172 20.752 -40.240 1.00 30.60 466 GLU B CA 1
ATOM 2705 C C . GLU B 2 46 ? 12.470 21.417 -40.673 1.00 29.25 466 GLU B C 1
ATOM 2706 O O . GLU B 2 46 ? 13.221 20.849 -41.463 1.00 32.73 466 GLU B O 1
ATOM 2712 N N . ARG B 2 47 ? 12.753 22.601 -40.140 1.00 29.17 467 ARG B N 1
ATOM 2713 C CA . ARG B 2 47 ? 14.021 23.256 -40.430 1.00 31.79 467 ARG B CA 1
ATOM 2714 C C . ARG B 2 47 ? 15.179 22.509 -39.774 1.00 35.04 467 ARG B C 1
ATOM 2715 O O . ARG B 2 47 ? 15.064 22.036 -38.638 1.00 32.64 467 ARG B O 1
ATOM 2723 N N . GLY B 2 48 ? 16.290 22.409 -40.499 1.00 35.44 468 GLY B N 1
ATOM 2724 C CA . GLY B 2 48 ? 17.481 21.738 -40.006 1.00 39.04 468 GLY B CA 1
ATOM 2725 C C . GLY B 2 48 ? 17.998 22.333 -38.709 1.00 40.98 468 GLY B C 1
ATOM 2726 O O . GLY B 2 48 ? 18.562 21.629 -37.871 1.00 42.02 468 GLY B O 1
ATOM 2727 N N . ASP B 2 49 ? 17.789 23.634 -38.540 1.00 39.19 469 ASP B N 1
ATOM 2728 C CA . ASP B 2 49 ? 18.213 24.339 -37.336 1.00 45.37 469 ASP B CA 1
ATOM 2729 C C . ASP B 2 49 ? 17.454 23.910 -36.071 1.00 48.55 469 ASP B C 1
ATOM 2730 O O . ASP B 2 49 ? 17.851 24.268 -34.963 1.00 49.53 469 ASP B O 1
ATOM 2735 N N . TYR B 2 50 ? 16.366 23.158 -36.234 1.00 42.10 470 TYR B N 1
ATOM 2736 C CA . TYR B 2 50 ? 15.568 22.719 -35.089 1.00 41.52 470 TYR B CA 1
ATOM 2737 C C . TYR B 2 50 ? 16.162 21.489 -34.408 1.00 48.23 470 TYR B C 1
ATOM 2738 O O . TYR B 2 50 ? 15.705 21.087 -33.335 1.00 45.03 470 TYR B O 1
ATOM 2747 N N . ASP B 2 51 ? 17.153 20.874 -35.047 1.00 50.50 471 ASP B N 1
ATOM 2748 C CA . ASP B 2 51 ? 17.777 19.674 -34.497 1.00 56.91 471 ASP B CA 1
ATOM 2749 C C . ASP B 2 51 ? 18.375 19.963 -33.123 1.00 57.08 471 ASP B C 1
ATOM 2750 O O . ASP B 2 51 ? 19.119 20.927 -32.946 1.00 55.13 471 ASP B O 1
ATOM 2755 N N . GLY B 2 52 ? 18.019 19.135 -32.146 1.00 60.54 472 GLY B N 1
ATOM 2756 C CA . GLY B 2 52 ? 18.520 19.294 -30.794 1.00 65.63 472 GLY B CA 1
ATOM 2757 C C . GLY B 2 52 ? 17.851 20.415 -30.021 1.00 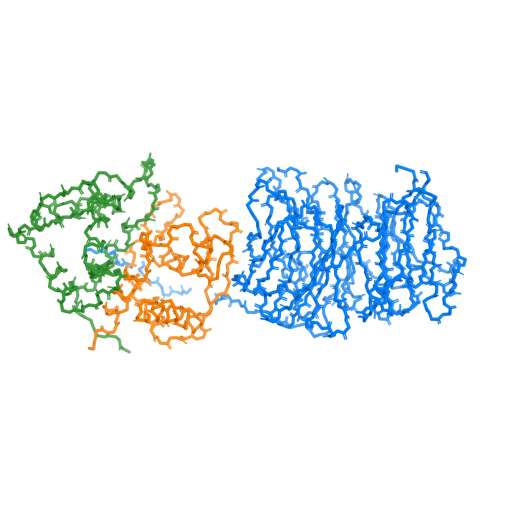65.05 472 GLY B C 1
ATOM 2758 O O . GLY B 2 52 ? 18.269 20.739 -28.910 1.00 73.01 472 GLY B O 1
ATOM 2759 N N . VAL B 2 53 ? 16.816 21.014 -30.603 1.00 58.06 473 VAL B N 1
ATOM 2760 C CA . VAL B 2 53 ? 16.078 22.075 -29.925 1.00 52.55 473 VAL B CA 1
ATOM 2761 C C . VAL B 2 53 ? 14.865 21.492 -29.203 1.00 47.48 473 VAL B C 1
ATOM 2762 O O . VAL B 2 53 ? 14.006 20.871 -29.828 1.00 41.95 473 VAL B O 1
ATOM 2766 N N . PRO B 2 54 ? 14.798 21.683 -27.877 1.00 48.63 474 PRO B N 1
ATOM 2767 C CA . PRO B 2 54 ? 13.757 21.054 -27.050 1.00 43.83 474 PRO B CA 1
ATOM 2768 C C . PRO B 2 54 ? 12.324 21.407 -27.453 1.00 38.07 474 PRO B C 1
ATOM 2769 O O . PRO B 2 54 ? 11.462 20.531 -27.374 1.00 36.53 474 PRO B O 1
ATOM 2773 N N . SER B 2 55 ? 12.067 22.641 -27.881 1.00 35.06 475 SER B N 1
ATOM 2774 C CA . SER B 2 55 ? 10.698 23.048 -28.215 1.00 37.47 475 SER B CA 1
ATOM 2775 C C . SER B 2 55 ? 10.074 22.211 -29.337 1.00 32.29 475 SER B C 1
ATOM 2776 O O . SER B 2 55 ? 8.849 22.110 -29.430 1.00 29.25 475 SER B O 1
ATOM 2779 N N . TRP B 2 56 ? 10.901 21.602 -30.184 1.00 33.89 476 TRP B N 1
ATOM 2780 C CA . TRP B 2 56 ? 10.365 20.806 -31.284 1.00 35.94 476 TRP B CA 1
ATOM 2781 C C . TRP B 2 56 ? 10.351 19.307 -30.983 1.00 35.80 476 TRP B C 1
ATOM 2782 O O . TRP B 2 56 ? 9.912 18.512 -31.812 1.00 32.98 476 TRP B O 1
ATOM 2793 N N . SER B 2 57 ? 10.804 18.926 -29.792 1.00 35.60 477 SER B N 1
ATOM 2794 C CA . SER B 2 57 ? 10.723 17.531 -29.367 1.00 35.75 477 SER B CA 1
ATOM 2795 C C . SER B 2 57 ? 9.317 17.205 -28.866 1.00 34.06 477 SER B C 1
ATOM 2796 O O . SER B 2 57 ? 8.459 18.087 -28.772 1.00 31.61 477 SER B O 1
ATOM 2799 N N . GLU B 2 58 ? 9.087 15.940 -28.525 1.00 32.40 478 GLU B N 1
ATOM 2800 C CA . GLU B 2 58 ? 7.768 15.502 -28.080 1.00 31.06 478 GLU B CA 1
ATOM 2801 C C . GLU B 2 58 ? 7.397 16.081 -26.707 1.00 33.45 478 GLU B C 1
ATOM 2802 O O . GLU B 2 58 ? 6.238 16.014 -26.295 1.00 33.58 478 GLU B O 1
ATOM 2808 N N . THR B 2 59 ? 8.379 16.644 -26.004 1.00 31.85 479 THR B N 1
ATOM 2809 C CA . THR B 2 59 ? 8.116 17.346 -24.749 1.00 33.86 479 THR B CA 1
ATOM 2810 C C . THR B 2 59 ? 8.193 18.870 -24.893 1.00 37.00 479 THR B C 1
ATOM 2811 O O . THR B 2 59 ? 8.148 19.591 -23.894 1.00 36.92 479 THR B O 1
ATOM 2815 N N . GLY B 2 60 ? 8.308 19.361 -26.126 1.00 34.40 480 GLY B N 1
ATOM 2816 C CA . GLY B 2 60 ? 8.461 20.790 -26.365 1.00 33.84 480 GLY B CA 1
ATOM 2817 C C . GLY B 2 60 ? 7.172 21.487 -26.751 1.00 33.77 480 GLY B C 1
ATOM 2818 O O . GLY B 2 60 ? 6.238 20.841 -27.233 1.00 27.46 480 GLY B O 1
ATOM 2819 N N . ASP B 2 61 ? 7.124 22.809 -26.569 1.00 30.18 481 ASP B N 1
ATOM 2820 C CA . ASP B 2 61 ? 5.867 23.542 -26.718 1.00 26.08 481 ASP B CA 1
ATOM 2821 C C . ASP B 2 61 ? 5.471 23.857 -28.164 1.00 28.08 481 ASP B C 1
ATOM 2822 O O . ASP B 2 61 ? 4.504 24.576 -28.394 1.00 33.86 481 ASP B O 1
ATOM 2827 N N . ARG B 2 62 ? 6.192 23.305 -29.135 1.00 29.18 482 ARG B N 1
ATOM 2828 C CA . ARG B 2 62 ? 5.797 23.468 -30.539 1.00 27.73 482 ARG B CA 1
ATOM 2829 C C . ARG B 2 62 ? 5.500 22.138 -31.227 1.00 28.97 482 ARG B C 1
ATOM 2830 O O . ARG B 2 62 ? 5.271 22.087 -32.435 1.00 30.40 482 ARG B O 1
ATOM 2838 N N . TYR B 2 63 ? 5.487 21.065 -30.450 1.00 30.47 483 TYR B N 1
ATOM 2839 C CA . TYR B 2 63 ? 5.273 19.736 -31.003 1.00 30.85 483 TYR B CA 1
ATOM 2840 C C . TYR B 2 63 ? 3.939 19.632 -31.748 1.00 27.18 483 TYR B C 1
ATOM 2841 O O . TYR B 2 63 ? 3.851 18.963 -32.779 1.00 27.97 483 TYR B O 1
ATOM 2850 N N . GLN B 2 64 ? 2.913 20.317 -31.241 1.00 25.86 484 GLN B N 1
ATOM 2851 C CA . GLN B 2 64 ? 1.589 20.302 -31.861 1.00 26.86 484 GLN B CA 1
ATOM 2852 C C . GLN B 2 64 ? 1.592 20.832 -33.297 1.00 26.31 484 GLN B C 1
ATOM 2853 O O . GLN B 2 64 ? 0.701 20.513 -34.084 1.00 26.06 484 GLN B O 1
ATOM 2859 N N . LEU B 2 65 ? 2.583 21.651 -33.633 1.00 28.88 485 LEU B N 1
ATOM 2860 C CA . LEU B 2 65 ? 2.668 22.213 -34.979 1.00 29.45 485 LEU B CA 1
ATOM 2861 C C . LEU B 2 65 ? 3.051 21.126 -35.988 1.00 31.00 485 LEU B C 1
ATOM 2862 O O . LEU B 2 65 ? 2.628 21.156 -37.146 1.00 29.77 485 LEU B O 1
ATOM 2867 N N . LYS B 2 66 ? 3.842 20.157 -35.539 1.00 27.38 486 LYS B N 1
ATOM 2868 C CA . LYS B 2 66 ? 4.145 18.993 -36.358 1.00 28.46 486 LYS B CA 1
ATOM 2869 C C . LYS B 2 66 ? 2.913 18.097 -36.467 1.00 29.17 486 LYS B C 1
ATOM 2870 O O . LYS B 2 66 ? 2.600 17.590 -37.543 1.00 29.30 486 LYS B O 1
ATOM 2876 N N . LEU B 2 67 ? 2.208 17.910 -35.354 1.00 30.44 487 LEU B N 1
ATOM 2877 C CA . LEU B 2 67 ? 1.039 17.034 -35.350 1.00 28.87 487 LEU B CA 1
ATOM 2878 C C . LEU B 2 67 ? -0.097 17.595 -36.205 1.00 27.54 487 LEU B C 1
ATOM 2879 O O . LEU B 2 67 ? -0.872 16.836 -36.780 1.00 26.17 487 LEU B O 1
ATOM 2884 N N . PHE B 2 68 ? -0.207 18.917 -36.295 1.00 25.00 488 PHE B N 1
ATOM 2885 C CA . PHE B 2 68 ? -1.245 19.485 -37.144 1.00 26.63 488 PHE B CA 1
ATOM 2886 C C . PHE B 2 68 ? -0.942 19.166 -38.606 1.00 26.71 488 PHE B C 1
ATOM 2887 O O . PHE B 2 68 ? -1.842 18.837 -39.373 1.00 27.06 488 PHE B O 1
ATOM 2895 N N . ARG B 2 69 ? 0.328 19.259 -38.982 1.00 27.72 489 ARG B N 1
ATOM 2896 C CA . ARG B 2 69 ? 0.752 18.893 -40.331 1.00 27.50 489 ARG B CA 1
ATOM 2897 C C . ARG B 2 69 ? 0.367 17.436 -40.617 1.00 28.66 489 ARG B C 1
ATOM 2898 O O . ARG B 2 69 ? -0.186 17.135 -41.671 1.00 27.30 489 ARG B O 1
ATOM 2906 N N . ASP B 2 70 ? 0.650 16.539 -39.673 1.00 26.56 490 ASP B N 1
ATOM 2907 C CA . ASP B 2 70 ? 0.275 15.129 -39.829 1.00 28.66 490 ASP B CA 1
ATOM 2908 C C . ASP B 2 70 ? -1.234 14.962 -40.000 1.00 26.97 490 ASP B C 1
ATOM 2909 O O . ASP B 2 70 ? -1.692 14.168 -40.819 1.00 29.30 490 ASP B O 1
ATOM 2914 N N . TYR B 2 71 ? -1.993 15.711 -39.205 1.00 27.67 491 TYR B N 1
ATOM 2915 C CA . TYR B 2 71 ? -3.453 15.639 -39.194 1.00 30.92 491 TYR B CA 1
ATOM 2916 C C . TYR B 2 71 ? -4.044 15.982 -40.556 1.00 32.95 491 TYR B C 1
ATOM 2917 O O . TYR B 2 71 ? -5.004 15.358 -41.016 1.00 31.98 491 TYR B O 1
ATOM 2926 N N . VAL B 2 72 ? -3.462 16.981 -41.204 1.00 29.10 492 VAL B N 1
ATOM 2927 C CA . VAL B 2 72 ? -3.994 17.452 -42.473 1.00 28.20 492 VAL B CA 1
ATOM 2928 C C . VAL B 2 72 ? -3.423 16.694 -43.673 1.00 29.44 492 VAL B C 1
ATOM 2929 O O . VAL B 2 72 ? -4.162 16.312 -44.584 1.00 31.52 492 VAL B O 1
ATOM 2933 N N . PHE B 2 73 ? -2.113 16.473 -43.678 1.00 27.28 493 PHE B N 1
ATOM 2934 C CA . PHE B 2 73 ? -1.439 16.045 -44.903 1.00 30.82 493 PHE B CA 1
ATOM 2935 C C . PHE B 2 73 ? -0.897 14.614 -44.868 1.00 32.89 493 PHE B C 1
ATOM 2936 O O . PHE B 2 73 ? -0.504 14.073 -45.903 1.00 32.38 493 PHE B O 1
ATOM 2944 N N . HIS B 2 74 ? -0.889 13.994 -43.692 1.00 29.74 494 HIS B N 1
ATOM 2945 C CA . HIS B 2 74 ? -0.389 12.628 -43.591 1.00 30.54 494 HIS B CA 1
ATOM 2946 C C . HIS B 2 74 ? -1.465 11.661 -43.099 1.00 36.28 494 HIS B C 1
ATOM 2947 O O . HIS B 2 74 ? -1.157 10.665 -42.448 1.00 38.52 494 HIS B O 1
ATOM 2954 N N . ARG B 2 75 ? -2.722 11.960 -43.408 1.00 39.15 495 ARG B N 1
ATOM 2955 C CA . ARG B 2 75 ? -3.825 11.061 -43.069 1.00 42.82 495 ARG B CA 1
ATOM 2956 C C . ARG B 2 75 ? -3.732 9.746 -43.823 1.00 40.86 495 ARG B C 1
ATOM 2957 O O . ARG B 2 75 ? -3.325 9.718 -44.986 1.00 38.06 495 ARG B O 1
ATOM 2965 N N . VAL B 2 76 ? -4.123 8.665 -43.156 1.00 43.11 496 VAL B N 1
ATOM 2966 C CA . VAL B 2 76 ? -4.292 7.367 -43.795 1.00 46.64 496 VAL B CA 1
ATOM 2967 C C . VAL B 2 76 ? -5.605 6.751 -43.312 1.00 50.48 496 VAL B C 1
ATOM 2968 O O . VAL B 2 76 ? -6.105 7.105 -42.245 1.00 50.30 496 VAL B O 1
ATOM 2972 N N . ASP B 2 77 ? -6.172 5.842 -44.095 1.00 55.75 497 ASP B N 1
ATOM 2973 C CA . ASP B 2 77 ? -7.328 5.088 -43.624 1.00 63.98 497 ASP B CA 1
ATOM 2974 C C . ASP B 2 77 ? -6.847 3.913 -42.778 1.00 68.78 497 ASP B C 1
ATOM 2975 O O . ASP B 2 77 ? -5.651 3.782 -42.515 1.00 65.46 497 ASP B O 1
ATOM 2980 N N . ALA B 2 78 ? -7.771 3.066 -42.339 1.00 75.71 498 ALA B N 1
ATOM 2981 C CA . ALA B 2 78 ? -7.370 1.776 -41.806 1.00 80.27 498 ALA B CA 1
ATOM 2982 C C . ALA B 2 78 ? -6.767 1.005 -42.973 1.00 86.13 498 ALA B C 1
ATOM 2983 O O . ALA B 2 78 ? -7.216 1.175 -44.106 1.00 88.58 498 ALA B O 1
ATOM 2985 N N . ASP B 2 79 ? -5.752 0.188 -42.683 1.00 88.31 499 ASP B N 1
ATOM 2986 C CA . ASP B 2 79 ? -4.925 -0.526 -43.672 1.00 91.32 499 ASP B CA 1
ATOM 2987 C C . ASP B 2 79 ? -3.852 0.390 -44.270 1.00 84.94 499 ASP B C 1
ATOM 2988 O O . ASP B 2 79 ? -3.083 -0.028 -45.135 1.00 84.14 499 ASP B O 1
ATOM 2993 N N . GLY B 2 80 ? -3.810 1.638 -43.809 1.00 77.44 500 GLY B N 1
ATOM 2994 C CA . GLY B 2 80 ? -2.680 2.518 -44.064 1.00 68.83 500 GLY B CA 1
ATOM 2995 C C . GLY B 2 80 ? -2.583 3.216 -45.411 1.00 62.36 500 GLY B C 1
ATOM 2996 O O . GLY B 2 80 ? -1.533 3.765 -45.748 1.00 66.58 500 GLY B O 1
ATOM 2997 N N . LYS B 2 81 ? -3.660 3.207 -46.186 1.00 52.7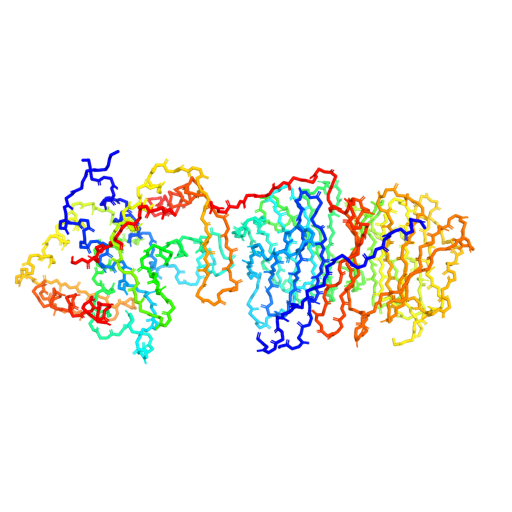6 501 LYS B N 1
ATOM 2998 C CA . LYS B 2 81 ? -3.656 3.902 -47.471 1.00 53.13 501 LYS B CA 1
ATOM 2999 C C . LYS B 2 81 ? -3.832 5.406 -47.270 1.00 46.83 501 LYS B C 1
ATOM 3000 O O . LYS B 2 81 ? -4.750 5.832 -46.572 1.00 45.17 501 LYS B O 1
ATOM 3006 N N . PRO B 2 82 ? -2.952 6.213 -47.886 1.00 42.76 502 PRO B N 1
ATOM 3007 C CA . PRO B 2 82 ? -3.007 7.666 -47.695 1.00 42.14 502 PRO B CA 1
ATOM 3008 C C . PRO B 2 82 ? -4.348 8.245 -48.111 1.00 41.70 502 PRO B C 1
ATOM 3009 O O . PRO B 2 82 ? -4.842 7.956 -49.203 1.00 44.26 502 PRO B O 1
ATOM 3013 N N . ASN B 2 83 ? -4.946 9.028 -47.223 1.00 41.48 503 ASN B N 1
ATOM 3014 C CA . ASN B 2 83 ? -6.147 9.772 -47.561 1.00 43.64 503 ASN B CA 1
ATOM 3015 C C . ASN B 2 83 ? -5.746 11.137 -48.110 1.00 40.77 503 ASN B C 1
ATOM 3016 O O . ASN B 2 83 ? -5.404 12.043 -47.349 1.00 39.16 503 ASN B O 1
ATOM 3021 N N . LEU B 2 84 ? -5.788 11.272 -49.430 1.00 39.68 504 LEU B N 1
ATOM 3022 C CA . LEU B 2 84 ? -5.335 12.486 -50.103 1.00 43.07 504 LEU B CA 1
ATOM 3023 C C . LEU B 2 84 ? -6.487 13.422 -50.465 1.00 39.81 504 LEU B C 1
ATOM 3024 O O . LEU B 2 84 ? -6.347 14.278 -51.341 1.00 37.39 504 LEU B O 1
ATOM 3029 N N . SER B 2 85 ? -7.618 13.256 -49.784 1.00 42.94 505 SER B N 1
ATOM 3030 C CA . SER B 2 85 ? -8.784 14.111 -49.996 1.00 47.96 505 SER B CA 1
ATOM 3031 C C . SER B 2 85 ? -8.422 15.586 -49.892 1.00 42.43 505 SER B C 1
ATOM 3032 O O . SER B 2 85 ? -8.000 16.059 -48.839 1.00 41.51 505 SER B O 1
ATOM 3035 N N . ILE B 2 86 ? -8.586 16.306 -50.996 1.00 38.94 506 ILE B N 1
ATOM 3036 C CA . ILE B 2 86 ? -8.209 17.709 -51.054 1.00 39.93 506 ILE B CA 1
ATOM 3037 C C . ILE B 2 86 ? -9.194 18.577 -50.261 1.00 40.08 506 ILE B C 1
ATOM 3038 O O . ILE B 2 86 ? -8.814 19.613 -49.713 1.00 37.25 506 ILE B O 1
ATOM 3043 N N . GLY B 2 87 ? -10.450 18.139 -50.180 1.00 39.90 507 GLY B N 1
ATOM 3044 C CA . GLY B 2 87 ? -11.464 18.854 -49.423 1.00 38.72 507 GLY B CA 1
ATOM 3045 C C . GLY B 2 87 ? -11.093 18.991 -47.956 1.00 40.53 507 GLY B C 1
ATOM 3046 O O . GLY B 2 87 ? -11.232 20.065 -47.367 1.00 38.01 507 GLY B O 1
ATOM 3047 N N . HIS B 2 88 ? -10.617 17.898 -47.368 1.00 37.29 508 HIS B N 1
ATOM 3048 C CA . HIS B 2 88 ? -10.141 17.910 -45.992 1.00 36.54 508 HIS B CA 1
ATOM 3049 C C . HIS B 2 88 ? -8.998 18.909 -45.825 1.00 33.57 508 HIS B C 1
ATOM 3050 O O . HIS B 2 88 ? -8.977 19.680 -44.868 1.00 32.44 508 HIS B O 1
ATOM 3057 N N . MET B 2 89 ? -8.061 18.907 -46.772 1.00 34.04 509 MET B N 1
ATOM 3058 C CA . MET B 2 89 ? -6.868 19.752 -46.670 1.00 33.62 509 MET B CA 1
ATOM 3059 C C . MET B 2 89 ? -7.211 21.238 -46.721 1.00 33.09 509 MET B C 1
ATOM 3060 O O . MET B 2 89 ? -6.762 22.019 -45.882 1.00 31.78 509 MET B O 1
ATOM 3065 N N . LEU B 2 90 ? -8.008 21.631 -47.706 1.00 37.02 510 LEU B N 1
ATOM 3066 C CA . LEU B 2 90 ? -8.351 23.040 -47.860 1.00 37.65 510 LEU B CA 1
ATOM 3067 C C . LEU B 2 90 ? -9.257 23.517 -46.729 1.00 33.66 510 LEU B C 1
ATOM 3068 O O . LEU B 2 90 ? -9.141 24.654 -46.278 1.00 34.72 510 LEU B O 1
ATOM 3073 N N . THR B 2 91 ? -10.139 22.639 -46.256 1.00 34.37 511 THR B N 1
ATOM 3074 C CA . THR B 2 91 ? -11.032 22.973 -45.151 1.00 33.52 511 THR B CA 1
ATOM 3075 C C . THR B 2 91 ? -10.249 23.222 -43.862 1.00 34.02 511 THR B C 1
ATOM 3076 O O . THR B 2 91 ? -10.479 24.220 -43.178 1.00 32.10 511 THR B O 1
ATOM 3080 N N . CYS B 2 92 ? -9.318 22.325 -43.540 1.00 34.61 512 CYS B N 1
ATOM 3081 C CA . CYS B 2 92 ? -8.457 22.509 -42.371 1.00 30.95 512 CYS B CA 1
ATOM 3082 C C . CYS B 2 92 ? -7.598 23.770 -42.487 1.00 31.90 512 CYS B C 1
ATOM 3083 O O . CYS B 2 92 ? -7.433 24.500 -41.510 1.00 30.63 512 CYS B O 1
ATOM 3086 N N . MET B 2 93 ? -7.056 24.034 -43.673 1.00 30.47 513 MET B N 1
ATOM 3087 C CA . MET B 2 93 ? -6.228 25.231 -43.845 1.00 32.92 513 MET B CA 1
ATOM 3088 C C . MET B 2 93 ? -7.080 26.497 -43.734 1.00 34.16 513 MET B C 1
ATOM 3089 O O . MET B 2 93 ? -6.631 27.512 -43.206 1.00 35.82 513 MET B O 1
ATOM 3094 N N . SER B 2 94 ? -8.318 26.426 -44.212 1.00 36.28 514 SER B N 1
ATOM 3095 C CA . SER B 2 94 ? -9.232 27.564 -44.136 1.00 36.64 514 SER B CA 1
ATOM 3096 C C . SER B 2 94 ? -9.633 27.857 -42.692 1.00 37.60 514 SER B C 1
ATOM 3097 O O . SER B 2 94 ? -9.642 29.010 -42.257 1.00 38.94 514 SER B O 1
ATOM 3100 N N . LYS B 2 95 ? -9.973 26.810 -41.952 1.00 34.62 515 LYS B N 1
ATOM 3101 C CA . LYS B 2 95 ? -10.318 26.970 -40.546 1.00 33.33 515 LYS B CA 1
ATOM 3102 C C . LYS B 2 95 ? -9.117 27.472 -39.751 1.00 33.29 515 LYS B C 1
ATOM 3103 O O . LYS B 2 95 ? -9.274 28.241 -38.802 1.00 36.48 515 LYS B O 1
ATOM 3109 N N . LEU B 2 96 ? -7.915 27.061 -40.149 1.00 31.64 516 LEU B N 1
ATOM 3110 C CA . LEU B 2 96 ? -6.701 27.547 -39.488 1.00 32.08 516 LEU B CA 1
ATOM 3111 C C . LEU B 2 96 ? -6.514 29.043 -39.726 1.00 35.77 516 LEU B C 1
ATOM 3112 O O . LEU B 2 96 ? -6.232 29.803 -38.796 1.00 34.23 516 LEU B O 1
ATOM 3117 N N . GLU B 2 97 ? -6.668 29.459 -40.979 1.00 36.44 517 GLU B N 1
ATOM 3118 C CA . GLU B 2 97 ? -6.515 30.867 -41.344 1.00 40.46 517 GLU B CA 1
ATOM 3119 C C . GLU B 2 97 ? -7.499 31.756 -40.596 1.00 41.14 517 GLU B C 1
ATOM 3120 O O . GLU B 2 97 ? -7.159 32.868 -40.195 1.00 38.75 517 GLU B O 1
ATOM 3126 N N . ALA B 2 98 ? -8.715 31.256 -40.402 1.00 39.75 518 ALA B N 1
ATOM 3127 C CA . ALA B 2 98 ? -9.760 32.025 -39.739 1.00 40.45 518 ALA B CA 1
ATOM 3128 C C . ALA B 2 98 ? -9.648 31.933 -38.220 1.00 43.22 518 ALA B C 1
ATOM 3129 O O . ALA B 2 98 ? -10.282 32.704 -37.501 1.00 41.82 518 ALA B O 1
ATOM 3131 N N . GLY B 2 99 ? -8.840 30.990 -37.738 1.00 40.30 519 GLY B N 1
ATOM 3132 C CA . GLY B 2 99 ? -8.665 30.788 -36.311 1.00 40.14 519 GLY B CA 1
ATOM 3133 C C . GLY B 2 99 ? -9.968 30.498 -35.588 1.00 41.70 519 GLY B C 1
ATOM 3134 O O . GLY B 2 99 ? -10.241 31.076 -34.538 1.00 40.93 519 GLY B O 1
ATOM 3135 N N . VAL B 2 100 ? -10.774 29.599 -36.148 1.00 41.45 520 VAL B N 1
ATOM 3136 C CA . VAL B 2 100 ? -12.086 29.292 -35.578 1.00 42.08 520 VAL B CA 1
ATOM 3137 C C . VAL B 2 100 ? -11.962 28.532 -34.255 1.00 42.08 520 VAL B C 1
ATOM 3138 O O . VAL B 2 100 ? -10.921 27.945 -33.963 1.00 37.28 520 VAL B O 1
ATOM 3142 N N . ASP B 2 101 ? -13.027 28.546 -33.458 1.00 45.08 521 ASP B N 1
ATOM 3143 C CA . ASP B 2 101 ? -12.994 27.965 -32.115 1.00 43.77 521 ASP B CA 1
ATOM 3144 C C . ASP B 2 101 ? -13.161 26.447 -32.073 1.00 45.02 521 ASP B C 1
ATOM 3145 O O . ASP B 2 101 ? -13.063 25.842 -31.004 1.00 49.58 521 ASP B O 1
ATOM 3150 N N . GLU B 2 102 ? -13.422 25.837 -33.223 1.00 42.96 522 GLU B N 1
ATOM 3151 C CA . GLU B 2 102 ? -13.592 24.391 -33.294 1.00 39.78 522 GLU B CA 1
ATOM 3152 C C . GLU B 2 102 ? -12.334 23.673 -32.806 1.00 39.90 522 GLU B C 1
ATOM 3153 O O . GLU B 2 102 ? -11.217 24.057 -33.156 1.00 34.52 522 GLU B O 1
ATOM 3159 N N . ASN B 2 103 ? -12.524 22.645 -31.980 1.00 37.70 523 ASN B N 1
ATOM 3160 C CA . ASN B 2 103 ? -11.419 21.829 -31.492 1.00 33.70 523 ASN B CA 1
ATOM 3161 C C . ASN B 2 103 ? -11.185 20.622 -32.384 1.00 36.55 523 ASN B C 1
ATOM 3162 O O . ASN B 2 103 ? -12.133 20.052 -32.926 1.00 38.36 523 ASN B O 1
ATOM 3167 N N . ILE B 2 104 ? -9.925 20.225 -32.531 1.00 32.94 524 ILE B N 1
ATOM 3168 C CA . ILE B 2 104 ? -9.605 18.988 -33.232 1.00 30.33 524 ILE B CA 1
ATOM 3169 C C . ILE B 2 104 ? -8.678 18.122 -32.392 1.00 33.07 524 ILE B C 1
ATOM 3170 O O . ILE B 2 104 ? -8.009 18.610 -31.482 1.00 32.96 524 ILE B O 1
ATOM 3175 N N . LEU B 2 105 ? -8.653 16.832 -32.704 1.00 31.03 525 LEU B N 1
ATOM 3176 C CA . LEU B 2 105 ? -7.838 15.871 -31.975 1.00 32.29 525 LEU B CA 1
ATOM 3177 C C . LEU B 2 105 ? -6.518 15.620 -32.689 1.00 32.01 525 LEU B C 1
ATOM 3178 O O . LEU B 2 105 ? -6.493 14.989 -33.740 1.00 30.72 525 LEU B O 1
ATOM 3183 N N . LEU B 2 106 ? -5.421 16.114 -32.125 1.00 30.35 526 LEU B N 1
ATOM 3184 C CA . LEU B 2 106 ? -4.104 15.855 -32.699 1.00 29.27 526 LEU B CA 1
ATOM 3185 C C . LEU B 2 106 ? -3.476 14.640 -32.037 1.00 33.30 526 LEU B C 1
ATOM 3186 O O . LEU B 2 106 ? -3.475 14.529 -30.812 1.00 32.67 526 LEU B O 1
ATOM 3191 N N . THR B 2 107 ? -2.943 13.722 -32.834 1.00 29.06 527 THR B N 1
ATOM 3192 C CA . THR B 2 107 ? -2.297 12.548 -32.253 1.00 30.42 527 THR B CA 1
ATOM 3193 C C . THR B 2 107 ? -0.959 12.263 -32.917 1.00 32.54 527 THR B C 1
ATOM 3194 O O . THR B 2 107 ? -0.792 12.468 -34.122 1.00 31.65 527 THR B O 1
ATOM 3198 N N . SER B 2 108 ? -0.005 11.786 -32.129 1.00 27.88 528 SER B N 1
ATOM 3199 C CA . SER B 2 108 ? 1.251 11.315 -32.691 1.00 33.66 528 SER B CA 1
ATOM 3200 C C . SER B 2 108 ? 0.996 9.984 -33.383 1.00 38.30 528 SER B C 1
ATOM 3201 O O . SER B 2 108 ? -0.043 9.359 -33.168 1.00 37.36 528 SER B O 1
ATOM 3204 N N . ARG B 2 109 ? 1.946 9.545 -34.198 1.00 45.33 529 ARG B N 1
ATOM 3205 C CA . ARG B 2 109 ? 1.788 8.296 -34.930 1.00 54.14 529 ARG B CA 1
ATOM 3206 C C . ARG B 2 109 ? 1.669 7.109 -33.977 1.00 56.21 529 ARG B C 1
ATOM 3207 O O . ARG B 2 109 ? 0.970 6.143 -34.272 1.00 59.75 529 ARG B O 1
ATOM 3215 N N . ASP B 2 110 ? 2.330 7.195 -32.823 1.00 57.90 530 ASP B N 1
ATOM 3216 C CA . ASP B 2 110 ? 2.330 6.091 -31.862 1.00 52.48 530 ASP B CA 1
ATOM 3217 C C . ASP B 2 110 ? 1.186 6.193 -30.847 1.00 50.77 530 ASP B C 1
ATOM 3218 O O . ASP B 2 110 ? 1.124 5.414 -29.895 1.00 52.39 530 ASP B O 1
ATOM 3223 N N . ASN B 2 111 ? 0.305 7.172 -31.055 1.00 45.95 531 ASN B N 1
ATOM 3224 C CA A ASN B 2 111 ? -0.884 7.380 -30.227 0.50 44.90 531 ASN B CA 1
ATOM 3225 C CA B ASN B 2 111 ? -0.892 7.337 -30.226 0.50 45.72 531 ASN B CA 1
ATOM 3226 C C . ASN B 2 111 ? -0.589 7.603 -28.744 1.00 41.56 531 ASN B C 1
ATOM 3227 O O . ASN B 2 111 ? -1.483 7.543 -27.899 1.00 41.15 531 ASN B O 1
ATOM 3236 N N . GLU B 2 112 ? 0.664 7.897 -28.421 1.00 38.89 532 GLU B N 1
ATOM 3237 C CA . GLU B 2 112 ? 1.019 8.161 -27.029 1.00 37.90 532 GLU B CA 1
ATOM 3238 C C . GLU B 2 112 ? 1.014 9.664 -26.729 1.00 38.51 532 GLU B C 1
ATOM 3239 O O . GLU B 2 112 ? 1.122 10.084 -25.573 1.00 35.44 532 GLU B O 1
ATOM 3245 N N . THR B 2 113 ? 0.872 10.471 -27.774 1.00 32.81 533 THR B N 1
ATOM 3246 C CA . THR B 2 113 ? 0.638 11.896 -27.593 1.00 32.96 533 THR B CA 1
ATOM 3247 C C . THR B 2 113 ? -0.702 12.262 -28.210 1.00 31.00 533 THR B C 1
ATOM 3248 O O . THR B 2 113 ? -0.954 11.994 -29.387 1.00 32.04 533 THR B O 1
ATOM 3252 N N . VAL B 2 114 ? -1.573 12.855 -27.401 1.00 27.74 534 VAL B N 1
ATOM 3253 C CA . VAL B 2 114 ? -2.922 13.197 -27.840 1.00 29.15 534 VAL B CA 1
ATOM 3254 C C . VAL B 2 114 ? -3.296 14.582 -27.324 1.00 33.51 534 VAL B C 1
ATOM 3255 O O . VAL B 2 114 ? -3.359 14.802 -26.119 1.00 29.81 534 VAL B O 1
ATOM 3259 N N . PHE B 2 115 ? -3.527 15.519 -28.240 1.00 29.26 535 PHE B N 1
ATOM 3260 C CA . PHE B 2 115 ? -3.855 16.894 -27.867 1.00 28.74 535 PHE B CA 1
ATOM 3261 C C . PHE B 2 115 ? -5.265 17.255 -28.308 1.00 31.07 535 PHE B C 1
ATOM 3262 O O . PHE B 2 115 ? -5.742 16.767 -29.335 1.00 33.05 535 PHE B O 1
ATOM 3270 N N . VAL B 2 116 ? -5.912 18.139 -27.557 1.00 29.68 536 VAL B N 1
ATOM 3271 C CA . VAL B 2 116 ? -7.128 18.794 -28.025 1.00 33.88 536 VAL B CA 1
ATOM 3272 C C . VAL B 2 116 ? -6.859 20.289 -28.181 1.00 33.05 536 VAL B C 1
ATOM 3273 O O . VAL B 2 116 ? -6.634 20.994 -27.203 1.00 33.83 536 VAL B O 1
ATOM 3277 N N . LEU B 2 117 ? -6.871 20.766 -29.421 1.00 30.50 537 LEU B N 1
ATOM 3278 C CA . LEU B 2 117 ? -6.558 22.159 -29.705 1.00 32.42 537 LEU B CA 1
ATOM 3279 C C . LEU B 2 117 ? -7.563 22.771 -30.664 1.00 31.79 537 LEU B C 1
ATOM 3280 O O . LEU B 2 117 ? -8.116 22.085 -31.521 1.00 32.57 537 LEU B O 1
ATOM 3285 N N . SER B 2 118 ? -7.796 24.070 -30.512 1.00 32.16 538 SER B N 1
ATOM 3286 C CA . SER B 2 118 ? -8.653 24.793 -31.436 1.00 32.10 538 SER B CA 1
ATOM 3287 C C . SER B 2 118 ? -7.812 25.333 -32.579 1.00 32.25 538 SER B C 1
ATOM 3288 O O . SER B 2 118 ? -6.600 25.516 -32.430 1.00 30.36 538 SER B O 1
ATOM 3291 N N . TYR B 2 119 ? -8.448 25.586 -33.718 1.00 31.65 539 TYR B N 1
ATOM 3292 C CA . TYR B 2 119 ? -7.774 26.282 -34.806 1.00 33.85 539 TYR B CA 1
ATOM 3293 C C . TYR B 2 119 ? -7.303 27.665 -34.337 1.00 33.34 539 TYR B C 1
ATOM 3294 O O . TYR B 2 119 ? -6.238 28.135 -34.735 1.00 33.18 539 TYR B O 1
ATOM 3303 N N . ARG B 2 120 ? -8.097 28.305 -33.482 1.00 33.65 540 ARG B N 1
ATOM 3304 C CA . ARG B 2 120 ? -7.720 29.573 -32.853 1.00 34.50 540 ARG B CA 1
ATOM 3305 C C . ARG B 2 120 ? -6.336 29.514 -32.196 1.00 35.39 540 ARG B C 1
ATOM 3306 O O . ARG B 2 120 ? -5.480 30.366 -32.445 1.00 33.13 540 ARG B O 1
ATOM 3314 N N . GLU B 2 121 ? -6.123 28.508 -31.353 1.00 32.59 541 GLU B N 1
ATOM 3315 C CA . GLU B 2 121 ? -4.838 28.340 -30.679 1.00 34.26 541 GLU B CA 1
ATOM 3316 C C . GLU B 2 121 ? -3.721 27.988 -31.663 1.00 31.42 541 GLU B C 1
ATOM 3317 O O . GLU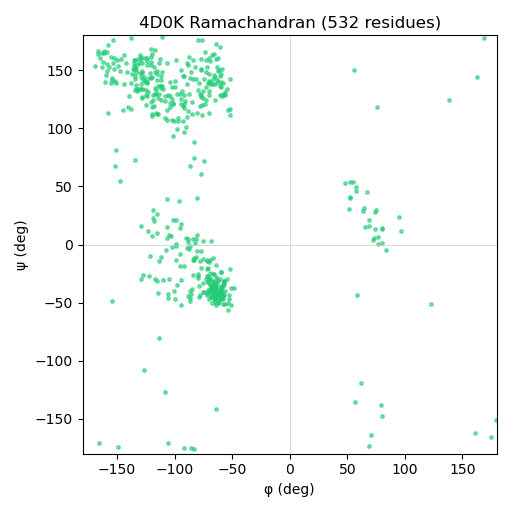 B 2 121 ? -2.625 28.541 -31.589 1.00 32.23 541 GLU B O 1
ATOM 3323 N N . LEU B 2 122 ? -4.006 27.069 -32.581 1.00 32.03 542 LEU B N 1
ATOM 3324 C CA . LEU B 2 122 ? -3.026 26.656 -33.584 1.00 30.45 542 LEU B CA 1
ATOM 3325 C C . LEU B 2 122 ? -2.550 27.830 -34.431 1.00 27.42 542 LEU B C 1
ATOM 3326 O O . LEU B 2 122 ? -1.363 27.944 -34.736 1.00 29.15 542 LEU B O 1
ATOM 3331 N N . ARG B 2 123 ? -3.475 28.706 -34.805 1.00 29.61 543 ARG B N 1
ATOM 3332 C CA . ARG B 2 123 ? -3.110 29.885 -35.586 1.00 33.76 543 ARG B CA 1
ATOM 3333 C C . ARG B 2 123 ? -2.158 30.775 -34.800 1.00 32.82 543 ARG B C 1
ATOM 3334 O O . ARG B 2 123 ? -1.171 31.281 -35.343 1.00 33.92 543 ARG B O 1
ATOM 3342 N N . GLN B 2 124 ? -2.458 30.967 -33.519 1.00 33.19 544 GLN B N 1
ATOM 3343 C CA . GLN B 2 124 ? -1.603 31.761 -32.646 1.00 36.16 544 GLN B CA 1
ATOM 3344 C C . GLN B 2 124 ? -0.233 31.113 -32.508 1.00 35.14 544 GLN B C 1
ATOM 3345 O O . GLN B 2 124 ? 0.788 31.798 -32.515 1.00 31.89 544 GLN B O 1
ATOM 3351 N N . MET B 2 125 ? -0.221 29.787 -32.394 1.00 32.10 545 MET B N 1
ATOM 3352 C CA . MET B 2 125 ? 1.021 29.042 -32.194 1.00 31.98 545 MET B CA 1
ATOM 3353 C C . MET B 2 125 ? 1.912 29.037 -33.440 1.00 31.84 545 MET B C 1
ATOM 3354 O O . MET B 2 125 ? 3.131 29.179 -33.335 1.00 31.21 545 MET B O 1
ATOM 3359 N N . TYR B 2 126 ? 1.313 28.878 -34.614 1.00 31.11 546 TYR B N 1
ATOM 3360 C CA . TYR B 2 126 ? 2.085 29.002 -35.848 1.00 31.34 546 TYR B CA 1
ATOM 3361 C C . TYR B 2 126 ? 2.654 30.408 -36.009 1.00 32.24 546 TYR B C 1
ATOM 3362 O O . TYR B 2 126 ? 3.797 30.570 -36.426 1.00 31.47 546 TYR B O 1
ATOM 3371 N N . ASP B 2 127 ? 1.860 31.420 -35.671 1.00 34.50 547 ASP B N 1
ATOM 3372 C CA . ASP B 2 127 ? 2.313 32.809 -35.773 1.00 36.59 547 ASP B CA 1
ATOM 3373 C C . ASP B 2 127 ? 3.519 33.065 -34.873 1.00 36.12 547 ASP B C 1
ATOM 3374 O O . ASP B 2 127 ? 4.468 33.750 -35.264 1.00 38.69 547 ASP B O 1
ATOM 3379 N N . ARG B 2 128 ? 3.476 32.505 -33.669 1.00 33.53 548 ARG B N 1
ATOM 3380 C CA . ARG B 2 128 ? 4.583 32.606 -32.728 1.00 36.39 548 ARG B CA 1
ATOM 3381 C C . ARG B 2 128 ? 5.841 31.962 -33.305 1.00 35.33 548 ARG B C 1
ATOM 3382 O O . ARG B 2 128 ? 6.926 32.540 -33.253 1.00 33.02 548 ARG B O 1
ATOM 3390 N N . ALA B 2 129 ? 5.688 30.767 -33.872 1.00 30.20 549 ALA B N 1
ATOM 3391 C CA . ALA B 2 129 ? 6.819 30.064 -34.465 1.00 30.57 549 ALA B CA 1
ATOM 3392 C C . ALA B 2 129 ? 7.381 30.838 -35.658 1.00 35.40 549 ALA B C 1
ATOM 3393 O O . ALA B 2 129 ? 8.594 30.890 -35.863 1.00 36.68 549 ALA B O 1
ATOM 3395 N N . PHE B 2 130 ? 6.497 31.438 -36.447 1.00 32.20 550 PHE B N 1
ATOM 3396 C CA . PHE B 2 130 ? 6.941 32.192 -37.613 1.00 33.68 550 PHE B CA 1
ATOM 3397 C C . PHE B 2 130 ? 7.734 33.419 -37.175 1.00 36.99 550 PHE B C 1
ATOM 3398 O O . PHE B 2 130 ? 8.763 33.756 -37.768 1.00 39.19 550 PHE B O 1
ATOM 3406 N N . ASN B 2 131 ? 7.260 34.080 -36.125 1.00 36.60 551 ASN B N 1
ATOM 3407 C CA . ASN B 2 131 ? 7.905 35.294 -35.646 1.00 42.33 551 ASN B CA 1
ATOM 3408 C C . ASN B 2 131 ? 9.302 35.018 -35.096 1.00 48.18 551 ASN B C 1
ATOM 3409 O O . ASN B 2 131 ? 10.162 35.897 -35.091 1.00 47.95 551 ASN B O 1
ATOM 3414 N N . GLU B 2 132 ? 9.525 33.787 -34.649 1.00 51.82 552 GLU B N 1
ATOM 3415 C CA . GLU B 2 132 ? 10.841 33.359 -34.193 1.00 55.83 552 GLU B CA 1
ATOM 3416 C C . GLU B 2 132 ? 11.847 33.386 -35.345 1.00 55.23 552 GLU B C 1
ATOM 3417 O O . GLU B 2 132 ? 13.045 33.571 -35.129 1.00 55.39 552 GLU B O 1
ATOM 3423 N N . LEU B 2 133 ? 11.351 33.205 -36.567 1.00 49.03 553 LEU B N 1
ATOM 3424 C CA . LEU B 2 133 ? 12.199 33.222 -37.757 1.00 48.00 553 LEU B CA 1
ATOM 3425 C C . LEU B 2 133 ? 12.451 34.638 -38.267 1.00 54.73 553 LEU B C 1
ATOM 3426 O O . LEU B 2 133 ? 13.455 34.896 -38.929 1.00 57.58 553 LEU B O 1
ATOM 3431 N N . VAL B 2 134 ? 11.531 35.550 -37.972 1.00 55.43 554 VAL B N 1
ATOM 3432 C CA . VAL B 2 134 ? 11.644 36.916 -38.467 1.00 61.69 554 VAL B CA 1
ATOM 3433 C C . VAL B 2 134 ? 12.639 37.716 -37.633 1.00 70.55 554 VAL B C 1
ATOM 3434 O O . VAL B 2 134 ? 13.488 38.423 -38.175 1.00 72.91 554 VAL B O 1
ATOM 3438 N N . LYS B 2 135 ? 12.538 37.591 -36.313 1.00 76.83 555 LYS B N 1
ATOM 3439 C CA . LYS B 2 135 ? 13.445 38.283 -35.406 1.00 86.81 555 LYS B CA 1
ATOM 3440 C C . LYS B 2 135 ? 14.713 37.467 -35.168 1.00 92.22 555 LYS B C 1
ATOM 3441 O O . LYS B 2 135 ? 15.386 37.053 -36.114 1.00 94.84 555 LYS B O 1
ATOM 3447 N N . LEU C 2 27 ? -15.265 32.515 -47.696 1.00 58.87 447 LEU C N 1
ATOM 3448 C CA . LEU C 2 27 ? -14.841 32.173 -49.048 1.00 57.49 447 LEU C CA 1
ATOM 3449 C C . LEU C 2 27 ? -13.332 32.302 -49.229 1.00 55.95 447 LEU C C 1
ATOM 3450 O O . LEU C 2 27 ? -12.762 33.373 -49.015 1.00 56.54 447 LEU C O 1
ATOM 3455 N N . GLU C 2 28 ? -12.688 31.208 -49.623 1.00 48.56 448 GLU C N 1
ATOM 3456 C CA . GLU C 2 28 ? -11.284 31.257 -50.014 1.00 44.14 448 GLU C CA 1
ATOM 3457 C C . GLU C 2 28 ? -11.198 31.290 -51.533 1.00 44.10 448 GLU C C 1
ATOM 3458 O O . GLU C 2 28 ? -11.972 30.622 -52.218 1.00 42.70 448 GLU C O 1
ATOM 3464 N N . VAL C 2 29 ? -10.265 32.077 -52.055 1.00 41.47 449 VAL C N 1
ATOM 3465 C CA . VAL C 2 29 ? -10.018 32.130 -53.491 1.00 38.39 449 VAL C CA 1
ATOM 3466 C C . VAL C 2 29 ? -8.547 31.831 -53.734 1.00 39.20 449 VAL C C 1
ATOM 3467 O O . VAL C 2 29 ? -7.671 32.538 -53.231 1.00 38.40 449 VAL C O 1
ATOM 3471 N N . GLU C 2 30 ? -8.273 30.773 -54.489 1.00 37.16 450 GLU C N 1
ATOM 3472 C CA . GLU C 2 30 ? -6.908 30.276 -54.629 1.00 37.93 450 GLU C CA 1
ATOM 3473 C C . GLU C 2 30 ? -6.577 29.901 -56.065 1.00 42.69 450 GLU C C 1
ATOM 3474 O O . GLU C 2 30 ? -7.440 29.437 -56.812 1.00 44.70 450 GLU C O 1
ATOM 3480 N N . ASN C 2 31 ? -5.322 30.104 -56.449 1.00 39.53 451 ASN C N 1
ATOM 3481 C CA . ASN C 2 31 ? -4.840 29.572 -57.711 1.00 42.20 451 ASN C CA 1
ATOM 3482 C C . ASN C 2 31 ? -4.656 28.067 -57.580 1.00 41.07 451 ASN C C 1
ATOM 3483 O O . ASN C 2 31 ? -3.897 27.599 -56.727 1.00 36.78 451 ASN C O 1
ATOM 3488 N N . GLY C 2 32 ? -5.356 27.318 -58.425 1.00 41.08 452 GLY C N 1
ATOM 3489 C CA . GLY C 2 32 ? -5.373 25.871 -58.346 1.00 41.22 452 GLY C CA 1
ATOM 3490 C C . GLY C 2 32 ? -4.017 25.195 -58.357 1.00 40.93 452 GLY C C 1
ATOM 3491 O O . GLY C 2 32 ? -3.697 24.439 -57.440 1.00 38.22 452 GLY C O 1
ATOM 3492 N N . ARG C 2 33 ? -3.212 25.452 -59.384 1.00 39.01 453 ARG C N 1
ATOM 3493 C CA . ARG C 2 33 ? -1.954 24.720 -59.526 1.00 40.52 453 ARG C CA 1
ATOM 3494 C C . ARG C 2 33 ? -0.960 25.063 -58.413 1.00 31.70 453 ARG C C 1
ATOM 3495 O O . ARG C 2 33 ? -0.235 24.190 -57.937 1.00 32.43 453 ARG C O 1
ATOM 3503 N N . ILE C 2 34 ? -0.935 26.319 -57.981 1.00 32.09 454 ILE C N 1
ATOM 3504 C CA . ILE C 2 34 ? -0.030 26.698 -56.902 1.00 32.22 454 ILE C CA 1
ATOM 3505 C C . ILE C 2 34 ? -0.447 26.048 -55.579 1.00 32.22 454 ILE C C 1
ATOM 3506 O O . ILE C 2 34 ? 0.376 25.430 -54.901 1.00 30.15 454 ILE C O 1
ATOM 3511 N N . ALA C 2 35 ? -1.720 26.178 -55.213 1.00 32.68 455 ALA C N 1
ATOM 3512 C CA . ALA C 2 35 ? -2.203 25.564 -53.979 1.00 32.43 455 ALA C CA 1
ATOM 3513 C C . ALA C 2 35 ? -1.990 24.051 -53.994 1.00 34.04 455 ALA C C 1
ATOM 3514 O O . ALA C 2 35 ? -1.515 23.476 -53.014 1.00 30.29 455 ALA C O 1
ATOM 3516 N N . ARG C 2 36 ? -2.321 23.403 -55.108 1.00 35.02 456 ARG C N 1
ATOM 3517 C CA . ARG C 2 36 ? -2.193 21.951 -55.174 1.00 35.40 456 ARG C CA 1
ATOM 3518 C C . ARG C 2 36 ? -0.734 21.515 -55.108 1.00 34.35 456 ARG C C 1
ATOM 3519 O O . ARG C 2 36 ? -0.420 20.495 -54.498 1.00 34.50 456 ARG C O 1
ATOM 3527 N N . SER C 2 37 ? 0.159 22.280 -55.730 1.00 28.50 457 SER C N 1
ATOM 3528 C CA . SER C 2 37 ? 1.570 21.902 -55.735 1.00 33.95 457 SER C CA 1
ATOM 3529 C C . SER C 2 37 ? 2.165 21.995 -54.329 1.00 31.79 457 SER C C 1
ATOM 3530 O O . SER C 2 37 ? 2.999 21.174 -53.942 1.00 30.12 457 SER C O 1
ATOM 3533 N N . LEU C 2 38 ? 1.725 22.990 -53.563 1.00 30.08 458 LEU C N 1
ATOM 3534 C CA . LEU C 2 38 ? 2.187 23.155 -52.192 1.00 29.02 458 LEU C CA 1
ATOM 3535 C C . LEU C 2 38 ? 1.692 22.006 -51.324 1.00 30.03 458 LEU C C 1
ATOM 3536 O O . LEU C 2 38 ? 2.443 21.447 -50.523 1.00 30.20 458 LEU C O 1
ATOM 3541 N N . MET C 2 39 ? 0.422 21.651 -51.493 1.00 26.69 459 MET C N 1
ATOM 3542 C CA . MET C 2 39 ? -0.165 20.579 -50.713 1.00 27.80 459 MET C CA 1
ATOM 3543 C C . MET C 2 39 ? 0.479 19.237 -51.039 1.00 34.36 459 MET C C 1
ATOM 3544 O O . MET C 2 39 ? 0.699 18.424 -50.140 1.00 30.48 459 MET C O 1
ATOM 3549 N N . LYS C 2 40 ? 0.805 19.008 -52.310 1.00 32.90 460 LYS C N 1
ATOM 3550 C CA . LYS C 2 40 ? 1.440 17.750 -52.691 1.00 33.34 460 LYS C CA 1
ATOM 3551 C C . LYS C 2 40 ? 2.813 17.613 -52.033 1.00 31.87 460 LYS C C 1
ATOM 3552 O O . LYS C 2 40 ? 3.174 16.536 -51.557 1.00 33.68 460 LYS C O 1
ATOM 3558 N N . LEU C 2 41 ? 3.565 18.707 -51.988 1.00 28.93 461 LEU C N 1
ATOM 3559 C CA . LEU C 2 41 ? 4.844 18.709 -51.286 1.00 32.60 461 LEU C CA 1
ATOM 3560 C C . LEU C 2 41 ? 4.680 18.317 -49.827 1.00 31.95 461 LEU C C 1
ATOM 3561 O O . LEU C 2 41 ? 5.464 17.537 -49.287 1.00 32.06 461 LEU C O 1
ATOM 3566 N N . LEU C 2 42 ? 3.656 18.875 -49.193 1.00 32.92 462 LEU C N 1
ATOM 3567 C CA . LEU C 2 42 ? 3.412 18.634 -47.779 1.00 32.05 462 LEU C CA 1
ATOM 3568 C C . LEU C 2 42 ? 2.987 17.185 -47.493 1.00 33.66 462 LEU C C 1
ATOM 3569 O O . LEU C 2 42 ? 3.296 16.650 -46.423 1.00 32.87 462 LEU C O 1
ATOM 3574 N N . THR C 2 43 ? 2.292 16.542 -48.431 1.00 29.69 463 THR C N 1
ATOM 3575 C CA . THR C 2 43 ? 1.871 15.155 -48.207 1.00 30.28 463 THR C CA 1
ATOM 3576 C C . THR C 2 43 ? 3.067 14.216 -48.264 1.00 32.29 463 THR C C 1
ATOM 3577 O O . THR C 2 43 ? 3.067 13.157 -47.642 1.00 34.78 463 THR C O 1
ATOM 3581 N N . ILE C 2 44 ? 4.093 14.622 -49.002 1.00 31.95 464 ILE C N 1
ATOM 3582 C CA . ILE C 2 44 ? 5.268 13.790 -49.226 1.00 32.71 464 ILE C CA 1
ATOM 3583 C C . ILE C 2 44 ? 6.319 13.934 -48.132 1.00 34.63 464 ILE C C 1
ATOM 3584 O O . ILE C 2 44 ? 6.818 12.940 -47.600 1.00 34.16 464 ILE C O 1
ATOM 3589 N N . LEU C 2 45 ? 6.649 15.177 -47.800 1.00 29.25 465 LEU C N 1
ATOM 3590 C CA . LEU C 2 45 ? 7.818 15.465 -46.977 1.00 27.23 465 LEU C CA 1
ATOM 3591 C C . LEU C 2 45 ? 7.671 15.027 -45.526 1.00 30.71 465 LEU C C 1
ATOM 3592 O O . LEU C 2 45 ? 6.612 15.192 -44.919 1.00 29.99 465 LEU C O 1
ATOM 3597 N N . GLU C 2 46 ? 8.756 14.473 -44.989 1.00 33.18 466 GLU C N 1
ATOM 3598 C CA . GLU C 2 46 ? 8.834 14.032 -43.595 1.00 34.60 466 GLU C CA 1
ATOM 3599 C C . GLU C 2 46 ? 7.681 13.118 -43.192 1.00 35.24 466 GLU C C 1
ATOM 3600 O O . GLU C 2 46 ? 7.264 13.090 -42.033 1.00 34.97 466 GLU C O 1
ATOM 3606 N N . ARG C 2 47 ? 7.174 12.360 -44.155 1.00 37.63 467 ARG C N 1
ATOM 3607 C CA . ARG C 2 47 ? 6.124 11.389 -43.887 1.00 38.04 467 ARG C CA 1
ATOM 3608 C C . ARG C 2 47 ? 6.675 10.197 -43.101 1.00 39.77 467 ARG C C 1
ATOM 3609 O O . ARG C 2 47 ? 5.929 9.475 -42.435 1.00 40.33 467 ARG C O 1
ATOM 3617 N N . GLY C 2 48 ? 7.988 9.998 -43.172 1.00 41.42 468 GLY C N 1
ATOM 3618 C CA . GLY C 2 48 ? 8.618 8.862 -42.516 1.00 43.78 468 GLY C CA 1
ATOM 3619 C C . GLY C 2 48 ? 8.468 7.572 -43.307 1.00 45.01 468 GLY C C 1
ATOM 3620 O O . GLY C 2 48 ? 8.617 7.561 -44.529 1.00 40.48 468 GLY C O 1
ATOM 3621 N N . ASP C 2 49 ? 8.174 6.480 -42.602 1.00 44.06 469 ASP C N 1
ATOM 3622 C CA . ASP C 2 49 ? 7.971 5.180 -43.234 1.00 47.86 469 ASP C CA 1
ATOM 3623 C C . ASP C 2 49 ? 6.721 5.173 -44.101 1.00 44.28 469 ASP C C 1
ATOM 3624 O O . ASP C 2 49 ? 5.708 5.774 -43.745 1.00 53.03 469 ASP C O 1
ATOM 3629 N N . TYR C 2 50 ? 6.786 4.486 -45.233 1.00 41.45 470 TYR C N 1
ATOM 3630 C CA . TYR C 2 50 ? 5.613 4.336 -46.079 1.00 46.77 470 TYR C CA 1
ATOM 3631 C C . TYR C 2 50 ? 5.692 3.089 -46.956 1.00 52.47 470 TYR C C 1
ATOM 3632 O O . TYR C 2 50 ? 6.747 2.774 -47.503 1.00 54.70 470 TYR C O 1
ATOM 3641 N N . ASP C 2 51 ? 4.564 2.391 -47.078 1.00 55.53 471 ASP C N 1
ATOM 3642 C CA . ASP C 2 51 ? 4.424 1.247 -47.980 1.00 58.66 471 ASP C CA 1
ATOM 3643 C C . ASP C 2 51 ? 5.514 0.190 -47.785 1.00 58.64 471 ASP C C 1
ATOM 3644 O O . ASP C 2 51 ? 6.026 -0.376 -48.753 1.00 56.39 471 ASP C O 1
ATOM 3649 N N . GLY C 2 52 ? 5.869 -0.068 -46.530 1.00 57.48 472 GLY C N 1
ATOM 3650 C CA . GLY C 2 52 ? 6.890 -1.052 -46.218 1.00 60.24 472 GLY C CA 1
ATOM 3651 C C . GLY C 2 52 ? 8.302 -0.556 -46.476 1.00 60.19 472 GLY C C 1
ATOM 3652 O O . GLY C 2 52 ? 9.270 -1.289 -46.279 1.00 58.01 472 GLY C O 1
ATOM 3653 N N . VAL C 2 53 ? 8.418 0.690 -46.926 1.00 56.95 473 VAL C N 1
ATOM 3654 C CA . VAL C 2 53 ? 9.719 1.307 -47.151 1.00 55.61 473 VAL C CA 1
ATOM 3655 C C . VAL C 2 53 ? 10.065 2.216 -45.977 1.00 57.26 473 VAL C C 1
ATOM 3656 O O . VAL C 2 53 ? 9.489 3.295 -45.833 1.00 53.51 473 VAL C O 1
ATOM 3660 N N . PRO C 2 54 ? 10.999 1.773 -45.121 1.00 59.13 474 PRO C N 1
ATOM 3661 C CA . PRO C 2 54 ? 11.414 2.575 -43.966 1.00 56.75 474 PRO C CA 1
ATOM 3662 C C . PRO C 2 54 ? 12.108 3.863 -44.395 1.00 55.24 474 PRO C C 1
ATOM 3663 O O . PRO C 2 54 ? 12.915 3.838 -45.323 1.00 54.96 474 PRO C O 1
ATOM 3667 N N . SER C 2 55 ? 11.786 4.965 -43.723 1.00 54.19 475 SER C N 1
ATOM 3668 C CA . SER C 2 55 ? 12.318 6.280 -44.069 1.00 51.04 475 SER C CA 1
ATOM 3669 C C . SER C 2 55 ? 12.103 6.583 -45.548 1.00 43.26 475 SER C C 1
ATOM 3670 O O . SER C 2 55 ? 12.984 7.115 -46.220 1.00 46.44 475 SER C O 1
ATOM 3673 N N . TRP C 2 56 ? 10.922 6.224 -46.042 1.00 39.71 476 TRP C N 1
ATOM 3674 C CA . TRP C 2 56 ? 10.546 6.458 -47.430 1.00 40.95 476 TRP C CA 1
ATOM 3675 C C . TRP C 2 56 ? 10.653 7.935 -47.812 1.00 40.08 476 TRP C C 1
ATOM 3676 O O . TRP C 2 56 ? 11.106 8.266 -48.906 1.00 41.17 476 TRP C O 1
ATOM 3687 N N . SER C 2 57 ? 10.247 8.820 -46.904 1.00 39.06 477 SER C N 1
ATOM 3688 C CA . SER C 2 57 ? 10.267 10.255 -47.186 1.00 36.48 477 SER C CA 1
ATOM 3689 C C . SER C 2 57 ? 11.683 10.814 -47.208 1.00 37.06 477 SER C C 1
ATOM 3690 O O . SER C 2 57 ? 11.907 11.923 -47.692 1.00 37.52 477 SER C O 1
ATOM 3693 N N . GLU C 2 58 ? 12.637 10.046 -46.692 1.00 34.89 478 GLU C N 1
ATOM 3694 C CA . GLU C 2 58 ? 14.011 10.526 -46.561 1.00 39.21 478 GLU C CA 1
ATOM 3695 C C . GLU C 2 58 ? 14.965 9.895 -47.574 1.00 43.01 478 GLU C C 1
ATOM 3696 O O . GLU C 2 58 ? 16.173 10.122 -47.522 1.00 46.21 478 GLU C O 1
ATOM 3702 N N . THR C 2 59 ? 14.426 9.109 -48.496 1.00 41.35 479 THR C N 1
ATOM 3703 C CA . THR C 2 59 ? 15.267 8.380 -49.442 1.00 44.46 479 THR C CA 1
ATOM 3704 C C . THR C 2 59 ? 14.828 8.570 -50.888 1.00 50.04 479 THR C C 1
ATOM 3705 O O . THR C 2 59 ? 13.694 8.968 -51.154 1.00 47.72 479 THR C O 1
ATOM 3709 N N . GLY C 2 60 ? 15.741 8.273 -51.813 1.00 50.97 480 GLY C N 1
ATOM 3710 C CA . GLY C 2 60 ? 15.453 8.297 -53.237 1.00 46.73 480 GLY C CA 1
ATOM 3711 C C . GLY C 2 60 ? 14.935 9.629 -53.741 1.00 45.04 480 GLY C C 1
ATOM 3712 O O . GLY C 2 60 ? 15.469 10.682 -53.391 1.00 48.87 480 GLY C O 1
ATOM 3713 N N . ASP C 2 61 ? 13.890 9.571 -54.564 1.00 43.98 481 ASP C N 1
ATOM 3714 C CA . ASP C 2 61 ? 13.241 10.762 -55.105 1.00 41.68 481 ASP C CA 1
ATOM 3715 C C . ASP C 2 61 ? 12.844 11.737 -54.001 1.00 42.24 481 ASP C C 1
ATOM 3716 O O . ASP C 2 61 ? 13.036 12.948 -54.125 1.00 42.82 481 ASP C O 1
ATOM 3721 N N . ARG C 2 62 ? 12.295 11.194 -52.919 1.00 39.41 482 ARG C N 1
ATOM 3722 C CA . ARG C 2 62 ? 11.767 12.002 -51.825 1.00 39.79 482 ARG C CA 1
ATOM 3723 C C . ARG C 2 62 ? 12.858 12.803 -51.121 1.00 41.05 482 ARG C C 1
ATOM 3724 O O . ARG C 2 62 ? 12.608 13.905 -50.636 1.00 39.29 482 ARG C O 1
ATOM 3732 N N . TYR C 2 63 ? 14.066 12.251 -51.059 1.00 41.79 483 TYR C N 1
ATOM 3733 C CA . TYR C 2 63 ? 15.181 12.969 -50.451 1.00 40.84 483 TYR C CA 1
ATOM 3734 C C . TYR C 2 63 ? 15.513 14.241 -51.230 1.00 38.36 483 TYR C C 1
ATOM 3735 O O . TYR C 2 63 ? 15.804 15.282 -50.640 1.00 37.73 483 TYR C O 1
ATOM 3744 N N . GLN C 2 64 ? 15.467 14.156 -52.556 1.00 35.58 484 GLN C N 1
ATOM 3745 C CA . GLN C 2 64 ? 15.712 15.326 -53.387 1.00 41.52 484 GLN C CA 1
ATOM 3746 C C . GLN C 2 64 ? 14.642 16.392 -53.160 1.00 38.30 484 GLN C C 1
ATOM 3747 O O . GLN C 2 64 ? 14.942 17.583 -53.140 1.00 35.25 484 GLN C O 1
ATOM 3753 N N . LEU C 2 65 ? 13.399 15.958 -52.978 1.00 35.64 485 LEU C N 1
ATOM 3754 C CA . LEU C 2 65 ? 12.301 16.887 -52.720 1.00 33.81 485 LEU C CA 1
ATOM 3755 C C . LEU C 2 65 ? 12.489 17.577 -51.377 1.00 33.08 485 LEU C C 1
ATOM 3756 O O . LEU C 2 65 ? 12.147 18.752 -51.214 1.00 31.87 485 LEU C O 1
ATOM 3761 N N . LYS C 2 66 ? 13.037 16.833 -50.422 1.00 33.83 486 LYS C N 1
ATOM 3762 C CA . LYS C 2 66 ? 13.350 17.369 -49.105 1.00 36.64 486 LYS C CA 1
ATOM 3763 C C . LYS C 2 66 ? 14.335 18.527 -49.233 1.00 34.98 486 LYS C C 1
ATOM 3764 O O . LYS C 2 66 ? 14.141 19.590 -48.643 1.00 34.32 486 LYS C O 1
ATOM 3770 N N . LEU C 2 67 ? 15.384 18.321 -50.024 1.00 35.93 487 LEU C N 1
ATOM 3771 C CA . LEU C 2 67 ? 16.393 19.353 -50.225 1.00 32.26 487 LEU C CA 1
ATOM 3772 C C . LEU C 2 67 ? 15.836 20.512 -51.040 1.00 33.88 487 LEU C C 1
ATOM 3773 O O . LEU C 2 67 ? 16.256 21.660 -50.868 1.00 31.85 487 LEU C O 1
ATOM 3778 N N . PHE C 2 68 ? 14.885 20.216 -51.920 1.00 33.36 488 PHE C N 1
ATOM 3779 C CA . PHE C 2 68 ? 14.222 21.267 -52.682 1.00 36.59 488 PHE C CA 1
ATOM 3780 C C . PHE C 2 68 ? 13.409 22.160 -51.754 1.00 32.29 488 PHE C C 1
ATOM 3781 O O . PHE C 2 68 ? 13.458 23.383 -51.875 1.00 30.93 488 PHE C O 1
ATOM 3789 N N . ARG C 2 69 ? 12.660 21.556 -50.830 1.00 31.16 489 ARG C N 1
ATOM 3790 C CA . ARG C 2 69 ? 11.912 22.352 -49.860 1.00 29.50 489 ARG C CA 1
ATOM 3791 C C . ARG C 2 69 ? 12.865 23.239 -49.081 1.00 30.45 489 ARG C C 1
ATOM 3792 O O . ARG C 2 69 ? 12.569 24.412 -48.842 1.00 31.18 489 ARG C O 1
ATOM 3800 N N . ASP C 2 70 ? 14.000 22.673 -48.675 1.00 28.25 490 ASP C N 1
ATOM 3801 C CA . ASP C 2 70 ? 14.997 23.429 -47.924 1.00 31.33 490 ASP C CA 1
ATOM 3802 C C . ASP C 2 70 ? 15.466 24.627 -48.745 1.00 32.41 490 ASP C C 1
ATOM 3803 O O . ASP C 2 70 ? 15.604 25.740 -48.234 1.00 32.91 490 ASP C O 1
ATOM 3808 N N . TYR C 2 71 ? 15.703 24.375 -50.026 1.00 30.17 491 TYR C N 1
ATOM 3809 C CA . TYR C 2 71 ? 16.195 25.386 -50.954 1.00 30.42 491 TYR C CA 1
ATOM 3810 C C . TYR C 2 71 ? 15.218 26.545 -51.105 1.00 32.46 491 TYR C C 1
ATOM 3811 O O . TYR C 2 71 ? 15.616 27.711 -51.169 1.00 36.20 491 TYR C O 1
ATOM 3820 N N . VAL C 2 72 ? 13.936 26.210 -51.171 1.00 31.79 492 VAL C N 1
ATOM 3821 C CA . VAL C 2 72 ? 12.894 27.186 -51.457 1.00 31.84 492 VAL C CA 1
ATOM 3822 C C . VAL C 2 72 ? 12.411 27.906 -50.205 1.00 31.76 492 VAL C C 1
ATOM 3823 O O . VAL C 2 72 ? 12.224 29.124 -50.213 1.00 30.78 492 VAL C O 1
ATOM 3827 N N . PHE C 2 73 ? 12.225 27.153 -49.125 1.00 28.51 493 PHE C N 1
ATOM 3828 C CA . PHE C 2 73 ? 11.522 27.669 -47.957 1.00 31.57 493 PHE C CA 1
ATOM 3829 C C . PHE C 2 73 ? 12.384 27.824 -46.708 1.00 30.73 493 PHE C C 1
ATOM 3830 O O . PHE C 2 73 ? 11.967 28.476 -45.755 1.00 30.33 493 PHE C O 1
ATOM 3838 N N . HIS C 2 74 ? 13.570 27.225 -46.693 1.00 29.09 494 HIS C N 1
ATOM 3839 C CA . HIS C 2 74 ? 14.427 27.320 -45.508 1.00 29.13 494 HIS C CA 1
ATOM 3840 C C . HIS C 2 74 ? 15.710 28.076 -45.810 1.00 30.96 494 HIS C C 1
ATOM 3841 O O . HIS C 2 74 ? 16.734 27.868 -45.160 1.00 34.02 494 HIS C O 1
ATOM 3848 N N . ARG C 2 75 ? 15.651 28.958 -46.795 1.00 35.32 495 ARG C N 1
ATOM 3849 C CA . ARG C 2 75 ? 16.825 29.716 -47.197 1.00 40.36 495 ARG C CA 1
ATOM 3850 C C . ARG C 2 75 ? 17.260 30.680 -46.099 1.00 42.05 495 ARG C C 1
ATOM 3851 O O . ARG C 2 75 ? 16.430 31.311 -45.437 1.00 36.61 495 ARG C O 1
ATOM 3859 N N . VAL C 2 76 ? 18.570 30.762 -45.894 1.00 48.09 496 VAL C N 1
ATOM 3860 C CA . VAL C 2 76 ? 19.153 31.719 -44.966 1.00 55.86 496 VAL C CA 1
ATOM 3861 C C . VAL C 2 76 ? 20.277 32.471 -45.672 1.00 66.50 496 VAL C C 1
ATOM 3862 O O . VAL C 2 76 ? 20.940 31.923 -46.553 1.00 69.14 496 VAL C O 1
ATOM 3866 N N . ASP C 2 77 ? 20.478 33.732 -45.306 1.00 71.53 497 ASP C N 1
ATOM 3867 C CA . ASP C 2 77 ? 21.616 34.478 -45.827 1.00 79.98 497 ASP C CA 1
ATOM 3868 C C . ASP C 2 77 ? 22.837 34.202 -44.958 1.00 86.65 497 ASP C C 1
ATOM 3869 O O . ASP C 2 77 ? 22.783 33.367 -44.052 1.00 86.05 497 ASP C O 1
ATOM 3874 N N . ALA C 2 78 ? 23.938 34.893 -45.234 1.00 93.90 498 ALA C N 1
ATOM 3875 C CA . ALA C 2 78 ? 25.080 34.858 -44.334 1.00 99.81 498 ALA C CA 1
ATOM 3876 C C . ALA C 2 78 ? 24.627 35.391 -42.978 1.00 104.77 498 ALA C C 1
ATOM 3877 O O . ALA C 2 78 ? 23.785 36.289 -42.927 1.00 106.57 498 ALA C O 1
ATOM 3879 N N . ASP C 2 79 ? 25.189 34.818 -41.910 1.00 106.26 499 ASP C N 1
ATOM 3880 C CA . ASP C 2 79 ? 24.798 35.025 -40.502 1.00 107.46 499 ASP C CA 1
ATOM 3881 C C . ASP C 2 79 ? 23.628 34.126 -40.101 1.00 103.29 499 ASP C C 1
ATOM 3882 O O . ASP C 2 79 ? 23.229 34.104 -38.937 1.00 103.42 499 ASP C O 1
ATOM 3887 N N . GLY C 2 80 ? 23.082 33.389 -41.062 1.00 98.52 500 GLY C N 1
ATOM 3888 C CA . GLY C 2 80 ? 22.037 32.419 -40.777 1.00 90.96 500 GLY C CA 1
ATOM 3889 C C . GLY C 2 80 ? 20.672 33.013 -40.480 1.00 83.73 500 GLY C C 1
ATOM 3890 O O . GLY C 2 80 ? 19.871 32.418 -39.757 1.00 83.46 500 GLY C O 1
ATOM 3891 N N . LYS C 2 81 ? 20.404 34.189 -41.038 1.00 77.62 501 LYS C N 1
ATOM 3892 C CA . LYS C 2 81 ? 19.100 34.824 -40.894 1.00 70.69 501 LYS C CA 1
ATOM 3893 C C . LYS C 2 81 ? 18.189 34.415 -42.052 1.00 58.78 501 LYS C C 1
ATOM 3894 O O . LYS C 2 81 ? 18.578 34.517 -43.216 1.00 55.24 501 LYS C O 1
ATOM 3900 N N . PRO C 2 82 ? 16.974 33.942 -41.732 1.00 52.65 502 PRO C N 1
ATOM 3901 C CA . PRO C 2 82 ? 16.033 33.431 -42.739 1.00 51.48 502 PRO C CA 1
ATOM 3902 C C . PRO C 2 82 ? 15.698 34.431 -43.844 1.00 45.97 502 PRO C C 1
ATOM 3903 O O . PRO C 2 82 ? 15.334 35.571 -43.561 1.00 46.73 502 PRO C O 1
ATOM 3907 N N . ASN C 2 83 ? 15.835 33.996 -45.091 1.00 42.52 503 ASN C N 1
ATOM 3908 C CA . ASN C 2 83 ? 15.349 34.751 -46.242 1.00 49.92 503 ASN C CA 1
ATOM 3909 C C . ASN C 2 83 ? 13.940 34.277 -46.586 1.00 47.94 503 ASN C C 1
ATOM 3910 O O . ASN C 2 83 ? 13.762 33.184 -47.121 1.00 45.05 503 ASN C O 1
ATOM 3915 N N . LEU C 2 84 ? 12.943 35.100 -46.275 1.00 44.89 504 LEU C N 1
ATOM 3916 C CA . LEU C 2 84 ? 11.549 34.661 -46.319 1.00 40.17 504 LEU C CA 1
ATOM 3917 C C . LEU C 2 84 ? 10.799 35.128 -47.562 1.00 40.42 504 LEU C C 1
ATOM 3918 O O . LEU C 2 84 ? 9.566 35.162 -47.571 1.00 45.35 504 LEU C O 1
ATOM 3923 N N . SER C 2 85 ? 11.546 35.462 -48.610 1.00 35.94 505 SER C N 1
ATOM 3924 C CA . SER C 2 85 ? 10.991 36.002 -49.850 1.00 40.06 505 SER C CA 1
ATOM 3925 C C . SER C 2 85 ? 9.879 35.175 -50.498 1.00 44.94 505 SER C C 1
ATOM 3926 O O . SER C 2 85 ? 10.111 34.062 -50.968 1.00 43.30 505 SER C O 1
ATOM 3929 N N . ILE C 2 86 ? 8.680 35.749 -50.557 1.00 42.11 506 ILE C N 1
ATOM 3930 C CA . ILE C 2 86 ? 7.552 35.095 -51.209 1.00 39.87 506 ILE C CA 1
ATOM 3931 C C . ILE C 2 86 ? 7.735 35.062 -52.730 1.00 38.02 506 ILE C C 1
ATOM 3932 O O . ILE C 2 86 ? 7.310 34.113 -53.396 1.00 38.07 506 ILE C O 1
ATOM 3937 N N . GLY C 2 87 ? 8.390 36.080 -53.284 1.00 37.48 507 GLY C N 1
ATOM 3938 C CA . GLY C 2 87 ? 8.708 36.085 -54.701 1.00 37.74 507 GLY C CA 1
ATOM 3939 C C . GLY C 2 87 ? 9.548 34.885 -55.111 1.00 38.04 507 GLY C C 1
ATOM 3940 O O . GLY C 2 87 ? 9.281 34.242 -56.127 1.00 34.81 507 GLY C O 1
ATOM 3941 N N . HIS C 2 88 ? 10.563 34.581 -54.308 1.00 38.45 508 HIS C N 1
ATOM 3942 C CA . HIS C 2 88 ? 11.442 33.437 -54.556 1.00 42.93 508 HIS C CA 1
ATOM 3943 C C . HIS C 2 88 ? 10.674 32.114 -54.456 1.00 38.16 508 HIS C C 1
ATOM 3944 O O . HIS C 2 88 ? 10.863 31.211 -55.273 1.00 36.98 508 HIS C O 1
ATOM 3951 N N . MET C 2 89 ? 9.800 32.018 -53.458 1.00 34.08 509 MET C N 1
ATOM 3952 C CA . MET C 2 89 ? 9.016 30.806 -53.235 1.00 36.35 509 MET C CA 1
ATOM 3953 C C . MET C 2 89 ? 8.065 30.539 -54.398 1.00 38.80 509 MET C C 1
ATOM 3954 O O . MET C 2 89 ? 7.974 29.412 -54.885 1.00 32.79 509 MET C O 1
ATOM 3959 N N . LEU C 2 90 ? 7.369 31.580 -54.847 1.00 36.17 510 LEU C N 1
ATOM 3960 C CA . LEU C 2 90 ? 6.380 31.432 -55.913 1.00 35.64 510 LEU C CA 1
ATOM 3961 C C . LEU C 2 90 ? 7.015 31.095 -57.256 1.00 36.53 510 LEU C C 1
ATOM 3962 O O . LEU C 2 90 ? 6.468 30.300 -58.026 1.00 35.10 510 LEU C O 1
ATOM 3967 N N . THR C 2 91 ? 8.165 31.700 -57.538 1.00 34.86 511 THR C N 1
ATOM 3968 C CA . THR C 2 91 ? 8.868 31.430 -58.785 1.00 37.37 511 THR C CA 1
ATOM 3969 C C . THR C 2 91 ? 9.370 29.986 -58.814 1.00 39.27 511 THR C C 1
ATOM 3970 O O . THR C 2 91 ? 9.243 29.300 -59.829 1.00 38.15 511 THR C O 1
ATOM 3974 N N . CYS C 2 92 ? 9.929 29.527 -57.698 1.00 37.39 512 CYS C N 1
ATOM 3975 C CA . CYS C 2 92 ? 10.462 28.171 -57.633 1.00 39.25 512 CYS C CA 1
ATOM 3976 C C . CYS C 2 92 ? 9.349 27.135 -57.773 1.00 39.15 512 CYS C C 1
ATOM 3977 O O . CYS C 2 92 ? 9.503 26.152 -58.494 1.00 38.61 512 CYS C O 1
ATOM 3980 N N . MET C 2 93 ? 8.228 27.361 -57.091 1.00 35.90 513 MET C N 1
ATOM 3981 C CA . MET C 2 93 ? 7.092 26.447 -57.194 1.00 35.93 513 MET C CA 1
ATOM 3982 C C . MET C 2 93 ? 6.503 26.455 -58.607 1.00 37.39 513 MET C C 1
ATOM 3983 O O . MET C 2 93 ? 6.033 25.429 -59.101 1.00 36.84 513 MET C O 1
ATOM 3988 N N . SER C 2 94 ? 6.535 27.615 -59.252 1.00 38.13 514 SER C N 1
ATOM 3989 C CA . SER C 2 94 ? 6.040 27.738 -60.620 1.00 38.38 514 SER C CA 1
ATOM 3990 C C . SER C 2 94 ? 6.935 26.984 -61.602 1.00 42.20 514 SER C C 1
ATOM 3991 O O . SER C 2 94 ? 6.443 26.292 -62.502 1.00 43.70 514 SER C O 1
ATOM 3994 N N . LYS C 2 95 ? 8.249 27.120 -61.436 1.00 37.65 515 LYS C N 1
ATOM 3995 C CA . LYS C 2 95 ? 9.197 26.414 -62.298 1.00 37.14 515 LYS C CA 1
ATOM 3996 C C . LYS C 2 95 ? 9.104 24.900 -62.109 1.00 36.27 515 LYS C C 1
ATOM 3997 O O . LYS C 2 95 ? 9.262 24.138 -63.061 1.00 39.10 515 LYS C O 1
ATOM 4003 N N . LEU C 2 96 ? 8.856 24.474 -60.873 1.00 34.93 516 LEU C N 1
ATOM 4004 C CA . LEU C 2 96 ? 8.681 23.060 -60.565 1.00 40.20 516 LEU C CA 1
ATOM 4005 C C . LEU C 2 96 ? 7.475 22.495 -61.297 1.00 43.85 516 LEU C C 1
ATOM 4006 O O . LEU C 2 96 ? 7.565 21.459 -61.959 1.00 41.84 516 LEU C O 1
ATOM 4011 N N . GLU C 2 97 ? 6.347 23.189 -61.175 1.00 44.71 517 GLU C N 1
ATOM 4012 C CA . GLU C 2 97 ? 5.098 22.725 -61.764 1.00 50.15 517 GLU C CA 1
ATOM 4013 C C . GLU C 2 97 ? 5.186 22.699 -63.290 1.00 50.41 517 GLU C C 1
ATOM 4014 O O . GLU C 2 97 ? 4.627 21.810 -63.934 1.00 47.97 517 GLU C O 1
ATOM 4020 N N . ALA C 2 98 ? 5.907 23.662 -63.861 1.00 50.00 518 ALA C N 1
ATOM 4021 C CA . ALA C 2 98 ? 6.072 23.742 -65.311 1.00 52.10 518 ALA C CA 1
ATOM 4022 C C . ALA C 2 98 ? 7.204 22.839 -65.806 1.00 53.48 518 ALA C C 1
ATOM 4023 O O . ALA C 2 98 ? 7.327 22.594 -67.005 1.00 49.84 518 ALA C O 1
ATOM 4025 N N . GLY C 2 99 ? 8.027 22.354 -64.878 1.00 51.35 519 GLY C N 1
ATOM 4026 C CA . GLY C 2 99 ? 9.121 21.452 -65.207 1.00 48.54 519 GLY C CA 1
ATOM 4027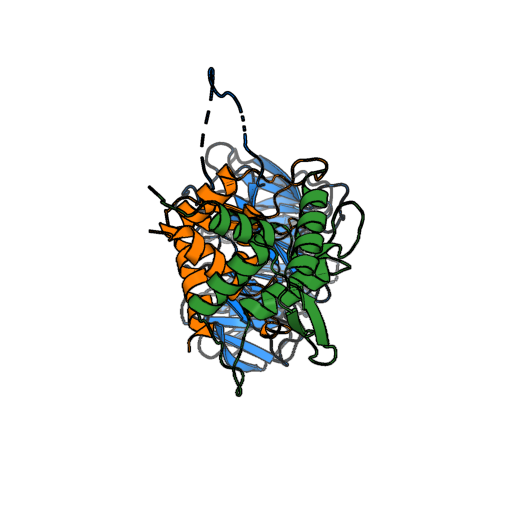 C C . GLY C 2 99 ? 10.104 22.008 -66.223 1.00 48.22 519 GLY C C 1
ATOM 4028 O O . GLY C 2 99 ? 10.438 21.342 -67.203 1.00 47.36 519 GLY C O 1
ATOM 4029 N N . VAL C 2 100 ? 10.575 23.227 -65.987 1.00 47.83 520 VAL C N 1
ATOM 4030 C CA . VAL C 2 100 ? 11.483 23.893 -66.918 1.00 52.23 520 VAL C CA 1
ATOM 4031 C C . VAL C 2 100 ? 12.887 23.285 -66.880 1.00 52.56 520 VAL C C 1
ATOM 4032 O O . VAL C 2 100 ? 13.270 22.641 -65.905 1.00 45.20 520 VAL C O 1
ATOM 4036 N N . ASP C 2 101 ? 13.654 23.493 -67.947 1.00 60.39 521 ASP C N 1
ATOM 4037 C CA . ASP C 2 101 ? 14.956 22.844 -68.089 1.00 66.91 521 ASP C CA 1
ATOM 4038 C C . ASP C 2 101 ? 16.070 23.551 -67.320 1.00 67.04 521 ASP C C 1
ATOM 4039 O O . ASP C 2 101 ? 17.234 23.161 -67.397 1.00 70.98 521 ASP C O 1
ATOM 4044 N N . GLU C 2 102 ? 15.706 24.581 -66.568 1.00 62.53 522 GLU C N 1
ATOM 4045 C CA . GLU C 2 102 ? 16.672 25.328 -65.775 1.00 56.07 522 GLU C CA 1
ATOM 4046 C C . GLU C 2 102 ? 17.163 24.506 -64.584 1.00 48.64 522 GLU C C 1
ATOM 4047 O O . GLU C 2 102 ? 16.377 23.821 -63.927 1.00 41.14 522 GLU C O 1
ATOM 4053 N N . ASN C 2 103 ? 18.460 24.575 -64.305 1.00 43.70 523 ASN C N 1
ATOM 4054 C CA . ASN C 2 103 ? 19.021 23.838 -63.178 1.00 42.30 523 ASN C CA 1
ATOM 4055 C C . ASN C 2 103 ? 18.966 24.625 -61.876 1.00 44.86 523 ASN C C 1
ATOM 4056 O O . ASN C 2 103 ? 18.937 25.857 -61.877 1.00 43.22 523 ASN C O 1
ATOM 4061 N N . ILE C 2 104 ? 18.940 23.901 -60.763 1.00 44.80 524 ILE C N 1
ATOM 4062 C CA . ILE C 2 104 ? 19.155 24.506 -59.457 1.00 48.48 524 ILE C CA 1
ATOM 4063 C C . ILE C 2 104 ? 20.200 23.707 -58.688 1.00 44.12 524 ILE C C 1
ATOM 4064 O O . ILE C 2 104 ? 20.519 22.568 -59.045 1.00 41.35 524 ILE C O 1
ATOM 4069 N N . LEU C 2 105 ? 20.740 24.328 -57.647 1.00 41.55 525 LEU C N 1
ATOM 4070 C CA . LEU C 2 105 ? 21.724 23.698 -56.779 1.00 42.32 525 LEU C CA 1
ATOM 4071 C C . LEU C 2 105 ? 21.108 23.374 -55.432 1.00 37.54 525 LEU C C 1
ATOM 4072 O O . LEU C 2 105 ? 20.835 24.279 -54.639 1.00 40.37 525 LEU C O 1
ATOM 4077 N N . LEU C 2 106 ? 20.891 22.088 -55.179 1.00 35.26 526 LEU C N 1
ATOM 4078 C CA . LEU C 2 106 ? 20.412 21.633 -53.881 1.00 38.42 526 LEU C CA 1
ATOM 4079 C C . LEU C 2 106 ? 21.607 21.231 -53.025 1.00 41.22 526 LEU C C 1
ATOM 4080 O O . LEU C 2 106 ? 22.635 20.795 -53.547 1.00 41.03 526 LEU C O 1
ATOM 4085 N N . THR C 2 107 ? 21.465 21.389 -51.714 1.00 36.65 527 THR C N 1
ATOM 4086 C CA . THR C 2 107 ? 22.560 21.154 -50.780 1.00 40.88 527 THR C CA 1
ATOM 4087 C C . THR C 2 107 ? 22.092 20.283 -49.629 1.00 38.11 527 THR C C 1
ATOM 4088 O O . THR C 2 107 ? 21.026 20.525 -49.065 1.00 37.07 527 THR C O 1
ATOM 4092 N N . SER C 2 108 ? 22.879 19.271 -49.279 1.00 40.80 528 SER C N 1
ATOM 4093 C CA . SER C 2 108 ? 22.558 18.428 -48.129 1.00 36.35 528 SER C CA 1
ATOM 4094 C C . SER C 2 108 ? 22.560 19.254 -46.848 1.00 40.43 528 SER C C 1
ATOM 4095 O O . SER C 2 108 ? 23.139 20.335 -46.798 1.00 42.64 528 SER C O 1
ATOM 4098 N N . ARG C 2 109 ? 21.911 18.748 -45.807 1.00 45.41 529 ARG C N 1
ATOM 4099 C CA . ARG C 2 109 ? 21.771 19.518 -44.578 1.00 48.79 529 ARG C CA 1
ATOM 4100 C C . ARG C 2 109 ? 23.093 19.696 -43.838 1.00 51.03 529 ARG C C 1
ATOM 4101 O O . ARG C 2 109 ? 23.288 20.699 -43.151 1.00 50.85 529 ARG C O 1
ATOM 4109 N N . ASP C 2 110 ? 24.009 18.745 -43.997 1.00 51.38 530 ASP C N 1
ATOM 4110 C CA . ASP C 2 110 ? 25.321 18.860 -43.366 1.00 51.38 530 ASP C CA 1
ATOM 4111 C C . ASP C 2 110 ? 26.271 19.703 -44.216 1.00 48.79 530 ASP C C 1
ATOM 4112 O O . ASP C 2 110 ? 27.455 19.818 -43.900 1.00 50.96 530 ASP C O 1
ATOM 4117 N N . ASN C 2 111 ? 25.735 20.265 -45.301 1.00 46.79 531 ASN C N 1
ATOM 4118 C CA . ASN C 2 111 ? 26.430 21.234 -46.150 1.00 48.50 531 ASN C CA 1
ATOM 4119 C C . ASN C 2 111 ? 27.537 20.623 -47.018 1.00 45.85 531 ASN C C 1
ATOM 4120 O O . ASN C 2 111 ? 28.231 21.339 -47.738 1.00 43.18 531 ASN C O 1
ATOM 4125 N N . GLU C 2 112 ? 27.688 19.303 -46.968 1.00 46.88 532 GLU C N 1
ATOM 4126 C CA . GLU C 2 112 ? 28.803 18.648 -47.648 1.00 52.21 532 GLU C CA 1
ATOM 4127 C C . GLU C 2 112 ? 28.536 18.340 -49.120 1.00 49.96 532 GLU C C 1
ATOM 4128 O O . GLU C 2 112 ? 29.435 18.469 -49.952 1.00 45.01 532 GLU C O 1
ATOM 4134 N N . THR C 2 113 ? 27.311 17.928 -49.434 1.00 47.57 533 THR C N 1
ATOM 4135 C CA . THR C 2 113 ? 26.993 17.444 -50.775 1.00 45.86 533 THR C CA 1
ATOM 4136 C C . THR C 2 113 ? 26.087 18.411 -51.543 1.00 44.80 533 THR C C 1
ATOM 4137 O O . THR C 2 113 ? 25.095 18.918 -51.010 1.00 44.15 533 THR C O 1
ATOM 4141 N N . VAL C 2 114 ? 26.444 18.664 -52.797 1.00 42.92 534 VAL C N 1
ATOM 4142 C CA . VAL C 2 114 ? 25.670 19.541 -53.665 1.00 46.27 534 VAL C CA 1
ATOM 4143 C C . VAL C 2 114 ? 25.053 18.726 -54.798 1.00 44.55 534 VAL C C 1
ATOM 4144 O O . VAL C 2 114 ? 25.709 17.863 -55.376 1.00 46.52 534 VAL C O 1
ATOM 4148 N N . PHE C 2 115 ? 23.786 18.986 -55.103 1.00 39.19 535 PHE C N 1
ATOM 4149 C CA . PHE C 2 115 ? 23.117 18.270 -56.181 1.00 38.70 535 PHE C CA 1
ATOM 4150 C C . PHE C 2 115 ? 22.709 19.223 -57.296 1.00 39.45 535 PHE C C 1
ATOM 4151 O O . PHE C 2 115 ? 22.088 20.255 -57.048 1.00 41.43 535 PHE C O 1
ATOM 4159 N N . VAL C 2 116 ? 23.070 18.878 -58.525 1.00 43.95 536 VAL C N 1
ATOM 4160 C CA . VAL C 2 116 ? 22.658 19.672 -59.672 1.00 45.45 536 VAL C CA 1
ATOM 4161 C C . VAL C 2 116 ? 21.577 18.942 -60.449 1.00 46.66 536 VAL C C 1
ATOM 4162 O O . VAL C 2 116 ? 21.817 17.868 -61.001 1.00 49.94 536 VAL C O 1
ATOM 4166 N N . LEU C 2 117 ? 20.384 19.521 -60.489 1.00 44.66 537 LEU C N 1
ATOM 4167 C CA . LEU C 2 117 ? 19.340 18.984 -61.348 1.00 52.61 537 LEU C CA 1
ATOM 4168 C C . LEU C 2 117 ? 18.396 20.072 -61.837 1.00 48.94 537 LEU C C 1
ATOM 4169 O O . LEU C 2 117 ? 18.282 21.143 -61.234 1.00 48.30 537 LEU C O 1
ATOM 4174 N N . SER C 2 118 ? 17.715 19.773 -62.932 1.00 45.26 538 SER C N 1
ATOM 4175 C CA . SER C 2 118 ? 16.746 20.682 -63.521 1.00 46.01 538 SER C CA 1
ATOM 4176 C C . SER C 2 118 ? 15.390 20.548 -62.846 1.00 41.86 538 SER C C 1
ATOM 4177 O O . SER C 2 118 ? 15.098 19.525 -62.226 1.00 42.09 538 SER C O 1
ATOM 4180 N N . TYR C 2 119 ? 14.562 21.581 -62.976 1.00 43.86 539 TYR C N 1
ATOM 4181 C CA . TYR C 2 119 ? 13.177 21.500 -62.532 1.00 42.07 539 TYR C CA 1
ATOM 4182 C C . TYR C 2 119 ? 12.459 20.361 -63.245 1.00 41.64 539 TYR C C 1
ATOM 4183 O O . TYR C 2 119 ? 11.586 19.719 -62.668 1.00 39.24 539 TYR C O 1
ATOM 4192 N N . ARG C 2 120 ? 12.835 20.121 -64.502 1.00 44.19 540 ARG C N 1
ATOM 4193 C CA . ARG C 2 120 ? 12.284 19.018 -65.278 1.00 45.06 540 ARG C CA 1
ATOM 4194 C C . ARG C 2 120 ? 12.502 17.689 -64.560 1.00 45.33 540 ARG C C 1
ATOM 4195 O O . ARG C 2 120 ? 11.569 16.911 -64.371 1.00 51.12 540 ARG C O 1
ATOM 4203 N N . GLU C 2 121 ? 13.742 17.442 -64.159 1.00 42.05 541 GLU C N 1
ATOM 4204 C CA . GLU C 2 121 ? 14.094 16.206 -63.477 1.00 46.11 541 GLU C CA 1
ATOM 4205 C C . GLU C 2 121 ? 13.459 16.145 -62.088 1.00 43.46 541 GLU C C 1
ATOM 4206 O O . GLU C 2 121 ? 13.012 15.092 -61.633 1.00 44.54 541 GLU C O 1
ATOM 4212 N N . LEU C 2 122 ? 13.421 17.289 -61.420 1.00 40.08 542 LEU C N 1
ATOM 4213 C CA . LEU C 2 122 ? 12.828 17.375 -60.095 1.00 37.57 542 LEU C CA 1
ATOM 4214 C C . LEU C 2 122 ? 11.325 17.118 -60.174 1.00 37.95 542 LEU C C 1
ATOM 4215 O O . LEU C 2 122 ? 10.750 16.455 -59.307 1.00 36.73 542 LEU C O 1
ATOM 4220 N N . ARG C 2 123 ? 10.699 17.637 -61.228 1.00 37.45 543 ARG C N 1
ATOM 4221 C CA . ARG C 2 123 ? 9.271 17.435 -61.466 1.00 38.39 543 ARG C CA 1
ATOM 4222 C C . ARG C 2 123 ? 8.959 15.953 -61.660 1.00 41.06 543 ARG C C 1
ATOM 4223 O O . ARG C 2 123 ? 7.913 15.463 -61.228 1.00 40.35 543 ARG C O 1
ATOM 4231 N N . GLN C 2 124 ? 9.875 15.236 -62.303 1.00 45.40 544 GLN C N 1
ATOM 4232 C CA . GLN C 2 124 ? 9.719 13.797 -62.480 1.00 47.36 544 GLN C CA 1
ATOM 4233 C C . GLN C 2 124 ? 9.775 13.059 -61.138 1.00 46.01 544 GLN C C 1
ATOM 4234 O O . GLN C 2 124 ? 8.961 12.169 -60.885 1.00 44.19 544 GLN C O 1
ATOM 4240 N N . MET C 2 125 ? 10.723 13.431 -60.278 1.00 42.18 545 MET C N 1
ATOM 4241 C CA . MET C 2 125 ? 10.828 12.818 -58.951 1.00 42.73 545 MET C CA 1
ATOM 4242 C C . MET C 2 125 ? 9.589 13.138 -58.124 1.00 39.44 545 MET C C 1
ATOM 4243 O O . MET C 2 125 ? 9.023 12.279 -57.446 1.00 36.60 545 MET C O 1
ATOM 4248 N N . TYR C 2 126 ? 9.202 14.406 -58.191 1.00 37.67 546 TYR C N 1
ATOM 4249 C CA . TYR C 2 126 ? 8.000 14.939 -57.565 1.00 40.30 546 TYR C CA 1
ATOM 4250 C C . TYR C 2 126 ? 6.759 14.140 -57.967 1.00 40.74 546 TYR C C 1
ATOM 4251 O O . TYR C 2 126 ? 5.988 13.703 -57.110 1.00 42.57 546 TYR C O 1
ATOM 4260 N N . ASP C 2 127 ? 6.581 13.930 -59.268 1.00 40.46 547 ASP C N 1
ATOM 4261 C CA . ASP C 2 127 ? 5.441 13.160 -59.761 1.00 39.65 547 ASP C CA 1
ATOM 4262 C C . ASP C 2 127 ? 5.504 11.705 -59.307 1.00 40.82 547 ASP C C 1
ATOM 4263 O O . ASP C 2 127 ? 4.489 11.136 -58.907 1.00 43.09 547 ASP C O 1
ATOM 4268 N N . ARG C 2 128 ? 6.690 11.103 -59.373 1.00 40.36 548 ARG C N 1
ATOM 4269 C CA . ARG C 2 128 ? 6.853 9.709 -58.969 1.00 43.89 548 ARG C CA 1
ATOM 4270 C C . ARG C 2 128 ? 6.527 9.518 -57.496 1.00 39.40 548 ARG C C 1
ATOM 4271 O O . ARG C 2 128 ? 5.794 8.600 -57.133 1.00 40.20 548 ARG C O 1
ATOM 4279 N N . ALA C 2 129 ? 7.081 10.387 -56.657 1.00 36.11 549 ALA C N 1
ATOM 4280 C CA . ALA C 2 129 ? 6.889 10.293 -55.215 1.00 38.95 549 ALA C CA 1
ATOM 4281 C C . ALA C 2 129 ? 5.414 10.398 -54.850 1.00 39.60 549 ALA C C 1
ATOM 4282 O O . ALA C 2 129 ? 4.909 9.621 -54.041 1.00 42.03 549 ALA C O 1
ATOM 4284 N N . PHE C 2 130 ? 4.721 11.359 -55.456 1.00 39.99 550 PHE C N 1
ATOM 4285 C CA . PHE C 2 130 ? 3.312 11.565 -55.153 1.00 37.04 550 PHE C CA 1
ATOM 4286 C C . PHE C 2 130 ? 2.449 10.423 -55.674 1.00 42.40 550 PHE C C 1
ATOM 4287 O O . PHE C 2 130 ? 1.489 10.013 -55.018 1.00 39.26 550 PHE C O 1
ATOM 4295 N N . ASN C 2 131 ? 2.783 9.918 -56.858 1.00 41.96 551 ASN C N 1
ATOM 4296 C CA . ASN C 2 131 ? 2.047 8.793 -57.421 1.00 46.64 551 ASN C CA 1
ATOM 4297 C C . ASN C 2 131 ? 2.119 7.564 -56.528 1.00 44.46 551 ASN C C 1
ATOM 4298 O O . ASN C 2 131 ? 1.193 6.756 -56.505 1.00 43.41 551 ASN C O 1
ATOM 4303 N N . GLU C 2 132 ? 3.214 7.429 -55.786 1.00 41.71 552 GLU C N 1
ATOM 4304 C CA . GLU C 2 132 ? 3.371 6.298 -54.877 1.00 45.61 552 GLU C CA 1
ATOM 4305 C C . GLU C 2 132 ? 2.402 6.396 -53.707 1.00 47.60 552 GLU C C 1
ATOM 4306 O O . GLU C 2 132 ? 2.048 5.384 -53.099 1.00 46.54 552 GLU C O 1
ATOM 4312 N N . LEU C 2 133 ? 1.974 7.617 -53.396 1.00 41.80 553 LEU C N 1
ATOM 4313 C CA . LEU C 2 133 ? 0.979 7.837 -52.351 1.00 41.33 553 LEU C CA 1
ATOM 4314 C C . LEU C 2 133 ? -0.419 7.549 -52.880 1.00 44.89 553 LEU C C 1
ATOM 4315 O O . LEU C 2 133 ? -1.314 7.161 -52.128 1.00 43.96 553 LEU C O 1
ATOM 4320 N N . VAL C 2 134 ? -0.598 7.740 -54.183 1.00 48.47 554 VAL C N 1
ATOM 4321 C CA . VAL C 2 134 ? -1.894 7.548 -54.822 1.00 53.76 554 VAL C CA 1
ATOM 4322 C C . VAL C 2 134 ? -2.235 6.067 -54.975 1.00 58.27 554 VAL C C 1
ATOM 4323 O O . VAL C 2 134 ? -3.375 5.662 -54.750 1.00 59.01 554 VAL C O 1
ATOM 4327 N N . LYS C 2 135 ? -1.241 5.264 -55.346 1.00 67.97 555 LYS C N 1
ATOM 4328 C CA . LYS C 2 135 ? -1.430 3.824 -55.523 1.00 78.00 555 LYS C CA 1
ATOM 4329 C C . LYS C 2 135 ? -1.957 3.156 -54.254 1.00 82.26 555 LYS C C 1
ATOM 4330 O O . LYS C 2 135 ? -1.205 2.910 -53.310 1.00 83.15 555 LYS C O 1
#

Sequence (543 aa):
MDADWDEVTRIAYPAPGTFPRPATAVVAFDPIAELLWAGFDDRGRVCSFYGRDLTRYTAFKIQPASEGPVRQFLFHDDKGVIVLGTRSVHMAMRRGPALWNIRHENMKDLRCMSFTSKGTQEIIVAGWQDTMLVIDVLKGDIIKQIPAQHHYSIMKKSRYICAATKTGSVDLIDPLSFKIVRSWQAHASYINDMDAQNDFIVTCGGSYMLDPYVNVFDLKNMASMKPMPFPPLAAHVRLHPRMLTTAIVTSQHGQMHVVDIMNPNSSTVRYANISSYVKLFEIAPSGEALVVIGDADCNIHLWGSPTKIHFTDMAIPIELPEPVLDWSETPLSNGRIARSLMKLLTILERGDYDGVPSWSETGDRYQLKLFRDYVFHRVDADGKPNLSIGHMLTCMSKLEAGVDENILLTSRDNNETVFVLSYRELRQMYDRAFNELVKLEVENGRIARSLMKLLTILERGDYDGVPSWSETGDRYQLKLFRDYVFHRVDADGKPNLSIGHMLTCMSKLEAGVDENILLTSRDNETVFVLSYRELRQMYDRAFNELVK

Foldseek 3Di:
DDDQKDFQEKDFPPDPPPDLWAFQEWAQAQPAQWIWTKTWQQKIWIFHDSHRHTQEIDGQDGNVQTIWAYWDADPQFIWTDTQFWIWTAHNNYHTPDIDGDPQRHGWHEKDAFDPVNQKMWIFAQGQKIWIAGPVVRDTDDIDTDPAGFHYWEDDCFTWTFGQFQKTFGAHRPPRDGPDIGNQEGGGWQEWYDYDQKIWTWDYVVATDQWIWMAGRVVGGTDDTQGHNLGFRYKYAQLVLRQWMWTAHQQAWIWIAGNVHRVDIDIDGDHDPATWNDWYAANVSQWIWTAHSSRMITIMGNNPPHTRYPPNDDDDDDDDDDDDDDDDDD/DCPLVVLVVLLVVLPDDPVCVPPQLCDPNHVLVVSVQLCCVQFVDADPVGHGDHPVVSNVVSSVQLSVLDQDWDWGADPVRPDIDIDGSVVSNVSSVVSSVVVVD/DDDDDPQLVVLVVLLVVQAPPADDPNRGGLCCDDLNVVSNQLCCVQAVDADPVRHGDHDPVSNSVSSVCLSVLDQDWDWGADPVRPDIDIGGSVVNNVSSVVSSVVVVD

Nearest PDB structures (foldseek):
  4d0k-assembly1_B  TM=1.010E+00  e=2.584E-19  Thermochaetoides thermophila
  4xr7-assembly3_E  TM=9.413E-01  e=1.314E-09  Saccharomyces cerevisiae
  4xr7-assembly1_H  TM=9.377E-01  e=1.681E-09  Saccharomyces cerevisiae
  4xr7-assembly4_B  TM=9.466E-01  e=3.518E-09  Saccharomyces cerevisiae
  4xr7-assembly2_K  TM=9.436E-01  e=6.512E-09  Saccharomyces cerevisiae

Radius of gyration: 27.8 Å; Cα contacts (8 Å, |Δi|>4): 1269; chains: 3; bounding box: 59×47×87 Å

CATH classification: 2.130.10.10

Secondary structure (DSSP, 8-state):
--SS-EEEEEEESSPS-------SEEEE-SSSSEEEEE-GGGEEEEEETTTTEEEEEEE-S-GGG----EEEEETTEEEEE-SSEEEEE-TTS-EEEEEE-TT-SSEEEEEE-SSTTSEEEEEESSSEEEEEETTTTEEEEEEE-SS-EEEEEESSSEEEEETTSEEEEE-TTT--EEEEEE-SSSEEEEEEEETTEEEEEEE---B-SEEEEEETTTTEEEEEEE-TT---EEEE-SSSTTEEEEE-TTSEEEEEETTEEEEEEEEE---SS-EEEEEE-TTSS-EEEEETTSEEEEEE-TTT--SSSS----------------B--/--HHHHHHHHHHHHTT-GGGTT-GGGSTTSTTHHHHHHHHHHHS-B-TTS-B--BHHHHHHHHHHHHHT-S-EEEEE-TTSS-EEEEEHHHHHHHHHHHHHHHH-/-----HHHHHHHHHHHHHTT--SBTTBTTGGGSHHHHHHHHHHHHHHS-B-TTS-B---HHHHHHHHHHHHHT-S-EEEEE-TTS--EEEEEHHHHHHHHHHHHHHHH-